Protein AF-0000000078830297 (afdb_homodimer)

Solvent-accessible surface area (backbone atoms only — not comparable to full-atom values): 24179 Å² total; per-residue (Å²): 134,80,81,74,76,75,78,75,76,75,68,74,78,73,74,76,69,73,81,74,81,79,78,76,57,84,85,65,48,34,30,22,28,40,24,60,35,39,25,47,91,44,48,91,73,32,47,62,39,28,42,13,39,36,28,23,38,46,62,81,64,43,78,74,45,72,50,72,47,44,30,49,74,87,58,66,88,67,39,37,69,66,37,36,60,62,56,59,68,42,70,75,80,48,65,82,32,37,54,58,65,62,50,48,63,60,45,37,69,60,42,41,70,12,32,44,23,20,63,56,29,67,58,43,51,48,38,49,53,42,51,29,55,76,63,73,43,81,76,60,58,48,49,92,54,61,34,24,43,36,25,48,45,41,51,40,46,40,73,59,78,35,96,48,72,44,68,67,50,48,30,58,74,71,69,51,89,71,92,51,70,59,35,23,52,51,44,30,51,48,36,52,50,50,44,51,53,51,37,52,30,37,50,45,9,52,51,49,51,51,52,50,54,58,58,61,66,70,104,135,80,79,74,75,74,76,76,75,73,67,74,73,72,74,74,69,75,78,77,73,75,86,60,72,85,59,72,57,29,30,22,29,39,24,60,35,38,25,46,90,44,48,92,74,30,47,63,40,27,43,14,40,36,27,23,34,46,63,78,64,44,78,75,46,73,50,71,48,45,30,47,73,87,58,67,87,67,38,36,68,67,35,35,60,62,56,60,67,43,71,76,79,47,64,82,32,37,54,57,65,64,52,48,62,61,45,37,70,62,42,41,53,13,29,42,23,20,63,56,30,67,57,45,52,48,38,48,54,41,50,28,55,77,63,73,42,80,77,61,60,47,47,92,56,62,34,26,42,35,24,49,43,42,51,40,45,38,73,58,78,35,95,49,71,45,67,67,51,49,30,58,74,70,68,50,88,71,93,53,70,59,35,24,51,53,45,30,51,49,35,50,50,50,44,52,54,50,38,52,30,38,51,46,9,50,51,50,51,52,53,50,54,59,56,61,66,69,103

InterPro domains:
  IPR012337 Ribonuclease H-like superfamily [SSF53098] (26-198)
  IPR013520 Ribonuclease H-like domain [PF00929] (33-194)
  IPR013520 Ribonuclease H-like domain [SM00479] (30-204)
  IPR036397 Ribonuclease H superfamily [G3DSA:3.30.420.10] (26-203)

Nearest PDB structures (foldseek):
  4js4-assembly3_B  TM=8.467E-01  e=1.780E-09  Escherichia coli K-12
  4rg8-assembly1_A  TM=8.540E-01  e=5.657E-09  Methylocaldum szegediense
  4hcb-assembly2_B  TM=8.292E-01  e=3.477E-09  Escherichia coli DH5[alpha]
  1zbu-assembly2_B  TM=7.590E-01  e=3.079E-09  Homo sapiens
  1zbu-assembly4_D  TM=7.698E-01  e=1.174E-08  Homo sapiens

Radius of gyration: 25.75 Å; Cα contacts (8 Å, |Δi|>4): 708; chains: 2; bounding box: 63×99×102 Å

Secondary structure (DSSP, 8-state):
-------------------------TTS-EEEEEEEEESSS-TTT--EEEEEEEEEETTT--EEEEEEEEB--S-GGG--HHHHHHHT--TTTTTTPBPHHHHHHHHHHHHTTSEEEESSHHHHHHHHHHHHHHTT-PPP---S-EEEHHHHHHHHHHTTS-S--SHHHHHHHTT---SSTT-HHHHHHHHHHHHHHHHHHHHHHHHHHHHHHHHHTT-/-----------------------S-SSS-EEEEEEEEESSS-TTT--EEEEEEEEEETTT--EEEEEEEEB--S-GGG--HHHHHHHT--TTTTTTPBPHHHHHHHHHHHHTTPEEEESSHHHHHHHHHHHHHHTT-PPP---S-EEEHHHHHHHHHHTTS-S--SHHHHHHHTT---SSTT-HHHHHHHHHHHHHHHHHHHHHHHHHHHHHHHHHTT-

Organism: Myxococcus xanthus (strain DK1622) (NCBI:txid246197)

pLDDT: mean 85.2, std 20.99, range [26.66, 98.56]

Structure (mmCIF, N/CA/C/O backbone):
data_AF-0000000078830297-model_v1
#
loop_
_entity.id
_entity.type
_entity.pdbx_description
1 polymer Exonuclease
#
loop_
_atom_site.group_PDB
_atom_site.id
_atom_site.type_symbol
_atom_site.label_atom_id
_atom_site.label_alt_id
_atom_site.label_comp_id
_atom_site.label_asym_id
_atom_site.label_entity_id
_atom_site.label_seq_id
_atom_site.pdbx_PDB_ins_code
_atom_site.Cartn_x
_atom_site.Cartn_y
_atom_site.Cartn_z
_atom_site.occupancy
_atom_site.B_iso_or_equiv
_atom_site.auth_seq_id
_atom_site.auth_comp_id
_atom_site.auth_asym_id
_atom_site.auth_atom_id
_atom_site.pdbx_PDB_model_num
ATOM 1 N N . MET A 1 1 ? 7.559 55 45.75 1 29.91 1 MET A N 1
ATOM 2 C CA . MET A 1 1 ? 7.305 53.688 46.375 1 29.91 1 MET A CA 1
ATOM 3 C C . MET A 1 1 ? 6.738 52.719 45.344 1 29.91 1 MET A C 1
ATOM 5 O O . MET A 1 1 ? 5.59 52.844 44.906 1 29.91 1 MET A O 1
ATOM 9 N N . LEU A 1 2 ? 7.57 52.219 44.406 1 34.53 2 LEU A N 1
ATOM 10 C CA . LEU A 1 2 ? 7.305 51.531 43.156 1 34.53 2 LEU A CA 1
ATOM 11 C C . LEU A 1 2 ? 6.727 50.156 43.406 1 34.53 2 LEU A C 1
ATOM 13 O O . LEU A 1 2 ? 7.336 49.344 44.094 1 34.53 2 LEU A O 1
ATOM 17 N N . LEU A 1 3 ? 5.418 50.031 43.375 1 35.16 3 LEU A N 1
ATOM 18 C CA . LEU A 1 3 ? 4.672 48.812 43.688 1 35.16 3 LEU A CA 1
ATOM 19 C C . LEU A 1 3 ? 5.18 47.625 42.875 1 35.16 3 LEU A C 1
ATOM 21 O O . LEU A 1 3 ? 5.199 47.688 41.625 1 35.16 3 LEU A O 1
ATOM 25 N N . ALA A 1 4 ? 6.105 46.906 43.469 1 37.81 4 ALA A N 1
ATOM 26 C CA . ALA A 1 4 ? 6.715 45.688 42.906 1 37.81 4 ALA A CA 1
ATOM 27 C C . ALA A 1 4 ? 5.648 44.688 42.5 1 37.81 4 ALA A C 1
ATOM 29 O O . ALA A 1 4 ? 4.738 44.375 43.281 1 37.81 4 ALA A O 1
ATOM 30 N N . HIS A 1 5 ? 5.355 44.594 41.156 1 38.06 5 HIS A N 1
ATOM 31 C CA . HIS A 1 5 ? 4.379 43.688 40.562 1 38.06 5 HIS A CA 1
ATOM 32 C C . HIS A 1 5 ? 4.633 42.25 41.031 1 38.06 5 HIS A C 1
ATOM 34 O O . HIS A 1 5 ? 5.781 41.812 41.062 1 38.06 5 HIS A O 1
ATOM 40 N N . PRO A 1 6 ? 3.752 41.688 41.812 1 31.81 6 PRO A N 1
ATOM 41 C CA . PRO A 1 6 ? 3.967 40.344 42.406 1 31.81 6 PRO A CA 1
ATOM 42 C C . PRO A 1 6 ? 4.402 39.312 41.375 1 31.81 6 PRO A C 1
ATOM 44 O O . PRO A 1 6 ? 4.125 39.469 40.188 1 31.81 6 PRO A O 1
ATOM 47 N N . ALA A 1 7 ? 5.41 38.594 41.844 1 35.81 7 ALA A N 1
ATOM 48 C CA . ALA A 1 7 ? 6.051 37.438 41.188 1 35.81 7 ALA A CA 1
ATOM 49 C C . ALA A 1 7 ? 5.012 36.438 40.719 1 35.81 7 ALA A C 1
ATOM 51 O O . ALA A 1 7 ? 4.223 35.938 41.531 1 35.81 7 ALA A O 1
ATOM 52 N N . SER A 1 8 ? 4.398 36.656 39.469 1 31.36 8 SER A N 1
ATOM 53 C CA . SER A 1 8 ? 3.441 35.688 38.938 1 31.36 8 SER A CA 1
ATOM 54 C C . SER A 1 8 ? 3.898 34.281 39.188 1 31.36 8 SER A C 1
ATOM 56 O O . SER A 1 8 ? 5.02 33.906 38.844 1 31.36 8 SER A O 1
ATOM 58 N N . ASP A 1 9 ? 3.604 33.688 40.281 1 32.75 9 ASP A N 1
ATOM 59 C CA . ASP A 1 9 ? 3.809 32.312 40.719 1 32.75 9 ASP A CA 1
ATOM 60 C C . ASP A 1 9 ? 3.506 31.328 39.594 1 32.75 9 ASP A C 1
ATOM 62 O O . ASP A 1 9 ? 2.342 31.078 39.281 1 32.75 9 ASP A O 1
ATOM 66 N N . THR A 1 10 ? 4.312 31.391 38.531 1 34.22 10 THR A N 1
ATOM 67 C CA . THR A 1 10 ? 4.227 30.469 37.406 1 34.22 10 THR A CA 1
ATOM 68 C C . THR A 1 10 ? 4.219 29.016 37.906 1 34.22 10 THR A C 1
ATOM 70 O O . THR A 1 10 ? 5.238 28.516 38.375 1 34.22 10 THR A O 1
ATOM 73 N N . THR A 1 11 ? 3.188 28.641 38.625 1 32.25 11 THR A N 1
ATOM 74 C CA . THR A 1 11 ? 2.986 27.266 39.031 1 32.25 11 THR A CA 1
ATOM 75 C C . THR A 1 11 ? 3.344 26.2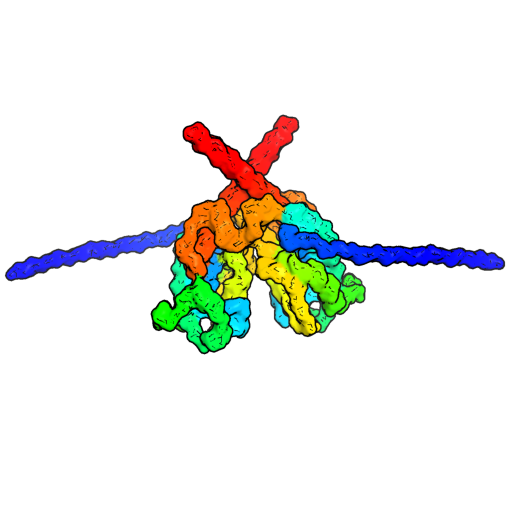97 37.875 1 32.25 11 THR A C 1
ATOM 77 O O . THR A 1 11 ? 2.844 26.438 36.781 1 32.25 11 THR A O 1
ATOM 80 N N . PRO A 1 12 ? 4.402 25.609 38.094 1 30.55 12 PRO A N 1
ATOM 81 C CA . PRO A 1 12 ? 4.992 24.734 37.094 1 30.55 12 PRO A CA 1
ATOM 82 C C . PRO A 1 12 ? 3.975 23.781 36.469 1 30.55 12 PRO A C 1
ATOM 84 O O . PRO A 1 12 ? 3.102 23.266 37.188 1 30.55 12 PRO A O 1
ATOM 87 N N . VAL A 1 13 ? 3.439 24.016 35.375 1 30.28 13 VAL A N 1
ATOM 88 C CA . VAL A 1 13 ? 2.539 23.141 34.656 1 30.28 13 VAL A CA 1
ATOM 89 C C . VAL A 1 13 ? 2.971 21.688 34.812 1 30.28 13 VAL A C 1
ATOM 91 O O . VAL A 1 13 ? 4.129 21.328 34.562 1 30.28 13 VAL A O 1
ATOM 94 N N . SER A 1 14 ? 2.49 20.953 35.75 1 27.19 14 SER A N 1
ATOM 95 C CA . SER A 1 14 ? 2.664 19.531 36.062 1 27.19 14 SER A CA 1
ATOM 96 C C . SER A 1 14 ? 2.914 18.719 34.812 1 27.19 14 SER A C 1
ATOM 98 O O . SER A 1 14 ? 2.285 18.953 33.781 1 27.19 14 SER A O 1
ATOM 100 N N . ALA A 1 15 ? 4.062 18.094 34.75 1 29.19 15 ALA A N 1
ATOM 101 C CA . ALA A 1 15 ? 4.621 17.125 33.812 1 29.19 15 ALA A CA 1
ATOM 102 C C . ALA A 1 15 ? 3.574 16.094 33.406 1 29.19 15 ALA A C 1
ATOM 104 O O . ALA A 1 15 ? 3.127 15.289 34.219 1 29.19 15 ALA A O 1
ATOM 105 N N . LEU A 1 16 ? 2.566 16.531 32.75 1 28.2 16 LEU A N 1
ATOM 106 C CA . LEU A 1 16 ? 1.602 15.516 32.344 1 28.2 16 LEU A CA 1
ATOM 107 C C . LEU A 1 16 ? 2.299 14.188 32.031 1 28.2 16 LEU A C 1
ATOM 109 O O . LEU A 1 16 ? 3.303 14.148 31.328 1 28.2 16 LEU A O 1
ATOM 113 N N . ARG A 1 17 ? 2.34 13.258 32.938 1 29.55 17 ARG A N 1
ATOM 114 C CA . ARG A 1 17 ? 2.879 11.898 33.031 1 29.55 17 ARG A CA 1
ATOM 115 C C . ARG A 1 17 ? 2.742 11.172 31.688 1 29.55 17 ARG A C 1
ATOM 117 O O . ARG A 1 17 ? 1.771 11.383 30.953 1 29.55 17 ARG A O 1
ATOM 124 N N . PRO A 1 18 ? 3.779 10.648 31.188 1 30.86 18 PRO A N 1
ATOM 125 C CA . PRO A 1 18 ? 3.9 9.906 29.922 1 30.86 18 PRO A CA 1
ATOM 126 C C . PRO A 1 18 ? 2.789 8.883 29.734 1 30.86 18 PRO A C 1
ATOM 128 O O . PRO A 1 18 ? 2.428 8.172 30.688 1 30.86 18 PRO A O 1
ATOM 131 N N . PRO A 1 19 ? 1.683 9.148 29.203 1 29.95 19 PRO A N 1
ATOM 132 C CA . PRO A 1 19 ? 0.668 8.094 29.281 1 29.95 19 PRO A CA 1
ATOM 133 C C . PRO A 1 19 ? 1.248 6.699 29.062 1 29.95 19 PRO A C 1
ATOM 135 O O . PRO A 1 19 ? 2.123 6.516 28.219 1 29.95 19 PRO A O 1
ATOM 138 N N . LEU A 1 20 ? 1.541 5.891 30.094 1 29.28 20 LEU A N 1
ATOM 139 C CA . LEU A 1 20 ? 1.97 4.508 30.266 1 29.28 20 LEU A CA 1
ATOM 140 C C . LEU A 1 20 ? 1.181 3.568 29.359 1 29.28 20 LEU A C 1
ATOM 142 O O . LEU A 1 20 ? 0.029 3.24 29.656 1 29.28 20 LEU A O 1
ATOM 146 N N . PHE A 1 21 ? 0.742 3.881 28.188 1 29.36 21 PHE A N 1
ATOM 147 C CA . PHE A 1 21 ? -0.154 2.846 27.688 1 29.36 21 PHE A CA 1
ATOM 148 C C . PHE A 1 21 ? 0.529 1.483 27.703 1 29.36 21 PHE A C 1
ATOM 150 O O . PHE A 1 21 ? 1.284 1.151 26.781 1 29.36 21 PHE A O 1
ATOM 157 N N . PRO A 1 22 ? 0.824 0.785 28.688 1 35.84 22 PRO A N 1
ATOM 158 C CA . PRO A 1 22 ? 1.544 -0.464 28.938 1 35.84 22 PRO A CA 1
ATOM 159 C C . PRO A 1 22 ? 1.07 -1.611 28.047 1 35.84 22 PRO A C 1
ATOM 161 O O . PRO A 1 22 ? 1.888 -2.281 27.422 1 35.84 22 PRO A O 1
ATOM 164 N N . GLY A 1 23 ? -0.11 -2.438 28.344 1 35.81 23 GLY A N 1
ATOM 165 C CA . GLY A 1 23 ? -0.57 -3.789 28.062 1 35.81 23 GLY A CA 1
ATOM 166 C C . GLY A 1 23 ? -1.403 -3.891 26.797 1 35.81 23 GLY A C 1
ATOM 167 O O . GLY A 1 23 ? -2.488 -4.477 26.812 1 35.81 23 GLY A O 1
ATOM 168 N N . ILE A 1 24 ? -1.559 -3.045 25.906 1 39.62 24 ILE A N 1
ATOM 169 C CA . ILE A 1 24 ? -2.506 -3.324 24.828 1 39.62 24 ILE A CA 1
ATOM 170 C C . ILE A 1 24 ? -2.223 -4.703 24.234 1 39.62 24 ILE A C 1
ATOM 172 O O . ILE A 1 24 ? -1.1 -4.984 23.812 1 39.62 24 ILE A O 1
ATOM 176 N N . PRO A 1 25 ? -2.945 -5.742 24.422 1 45.09 25 PRO A N 1
ATOM 177 C CA . PRO A 1 25 ? -2.721 -7.086 23.875 1 45.09 25 PRO A CA 1
ATOM 178 C C . PRO A 1 25 ? -2.365 -7.07 22.391 1 45.09 25 PRO A C 1
ATOM 180 O O . PRO A 1 25 ? -2.797 -6.176 21.656 1 45.09 25 PRO A O 1
ATOM 183 N N . PRO A 1 26 ? -1.292 -7.66 21.938 1 47.78 26 PRO A N 1
ATOM 184 C CA . PRO A 1 26 ? -0.887 -7.801 20.531 1 47.78 26 PRO A CA 1
ATOM 185 C C . PRO A 1 26 ? -2.072 -7.785 19.578 1 47.78 26 PRO A C 1
ATOM 187 O O . PRO A 1 26 ? -1.917 -7.434 18.406 1 47.78 26 PRO A O 1
ATOM 190 N N . HIS A 1 27 ? -3.299 -8.219 19.922 1 49.16 27 HIS A N 1
ATOM 191 C CA . HIS A 1 27 ? -4.484 -8.312 19.078 1 49.16 27 HIS A CA 1
ATOM 192 C C . HIS A 1 27 ? -5.066 -6.93 18.797 1 49.16 27 HIS A C 1
ATOM 194 O O . HIS A 1 27 ? -5.996 -6.797 17.984 1 49.16 27 HIS A O 1
ATOM 200 N N . LEU A 1 28 ? -4.883 -6.023 19.516 1 56.62 28 LEU A N 1
ATOM 201 C CA . LEU A 1 28 ? -5.25 -4.648 19.203 1 56.62 28 LEU A CA 1
ATOM 202 C C . LEU A 1 28 ? -4.195 -4 18.312 1 56.62 28 LEU A C 1
ATOM 204 O O . LEU A 1 28 ? -3.381 -3.205 18.781 1 56.62 28 LEU A O 1
ATOM 208 N N . ARG A 1 29 ? -4.012 -4.281 17.188 1 77.25 29 ARG A N 1
ATOM 209 C CA . ARG A 1 29 ? -2.996 -3.773 16.281 1 77.25 29 ARG A CA 1
ATOM 210 C C . ARG A 1 29 ? -3.182 -2.279 16.031 1 77.25 29 ARG A C 1
ATOM 212 O O . ARG A 1 29 ? -4.312 -1.801 15.906 1 77.25 29 ARG A O 1
ATOM 219 N N . THR A 1 30 ? -2.164 -1.409 16.531 1 90.44 30 THR A N 1
ATOM 220 C CA . THR A 1 30 ? -2.119 0.036 16.344 1 90.44 30 THR A CA 1
ATOM 221 C C . THR A 1 30 ? -1.589 0.38 14.945 1 90.44 30 THR A C 1
ATOM 223 O O . THR A 1 30 ? -0.733 -0.327 14.414 1 90.44 30 THR A O 1
ATOM 226 N N . LEU A 1 31 ? -2.316 1.346 14.383 1 94.62 31 LEU A N 1
ATOM 227 C CA . LEU A 1 31 ? -1.857 1.956 13.141 1 94.62 31 LEU A CA 1
ATOM 228 C C . LEU A 1 31 ? -1.09 3.244 13.422 1 94.62 31 LEU A C 1
ATOM 230 O O . LEU A 1 31 ? -1.378 3.945 14.391 1 94.62 31 LEU A O 1
ATOM 234 N N . CYS A 1 32 ? -0.192 3.477 12.609 1 96.75 32 CYS A N 1
ATOM 235 C CA . CYS A 1 32 ? 0.495 4.762 12.664 1 96.75 32 CYS A CA 1
ATOM 236 C C . CYS A 1 32 ? 0.417 5.477 11.32 1 96.75 32 CYS A C 1
ATOM 238 O O . CYS A 1 32 ? 1.154 5.145 10.391 1 96.75 32 CYS A O 1
ATOM 240 N N . PHE A 1 33 ? -0.523 6.41 11.203 1 98.19 33 PHE A N 1
ATOM 241 C CA . PHE A 1 33 ? -0.616 7.223 10 1 98.19 33 PHE A CA 1
ATOM 242 C C . PHE A 1 33 ? 0.53 8.227 9.938 1 98.19 33 PHE A C 1
ATOM 244 O O . PHE A 1 33 ? 0.745 8.992 10.875 1 98.19 33 PHE A O 1
ATOM 251 N N . VAL A 1 34 ? 1.238 8.18 8.836 1 98.44 34 VAL A N 1
ATOM 252 C CA . VAL A 1 34 ? 2.393 9.055 8.656 1 98.44 34 VAL A CA 1
ATOM 253 C C . VAL A 1 34 ? 2.219 9.883 7.379 1 98.44 34 VAL A C 1
ATOM 255 O O . VAL A 1 34 ? 1.756 9.367 6.359 1 98.44 34 VAL A O 1
ATOM 258 N N . ASP A 1 35 ? 2.525 11.07 7.434 1 98.38 35 ASP A N 1
ATOM 259 C CA . ASP A 1 35 ? 2.633 11.945 6.27 1 98.38 35 ASP A CA 1
ATOM 260 C C . ASP A 1 35 ? 3.838 12.875 6.391 1 98.38 35 ASP A C 1
ATOM 262 O O . ASP A 1 35 ? 4.109 13.414 7.465 1 98.38 35 ASP A O 1
ATOM 266 N N . LEU A 1 36 ? 4.559 13.008 5.312 1 98.38 36 LEU A N 1
ATOM 267 C CA . LEU A 1 36 ? 5.738 13.867 5.281 1 98.38 36 LEU A CA 1
ATOM 268 C C . LEU A 1 36 ? 5.625 14.906 4.168 1 98.38 36 LEU A C 1
ATOM 270 O O . LEU A 1 36 ? 5.055 14.625 3.111 1 98.38 36 LEU A O 1
ATOM 274 N N . GLU A 1 37 ? 6.055 16.047 4.434 1 98.12 37 GLU A N 1
ATOM 275 C CA . GLU A 1 37 ? 6.449 16.969 3.377 1 98.12 37 GLU A CA 1
ATOM 276 C C . GLU A 1 37 ? 7.957 16.953 3.154 1 98.12 37 GLU A C 1
ATOM 278 O O . GLU A 1 37 ? 8.727 16.844 4.109 1 98.12 37 GLU A O 1
ATOM 283 N N . THR A 1 38 ? 8.406 17.031 1.928 1 97.88 38 THR A N 1
ATOM 284 C CA . THR A 1 38 ? 9.812 16.828 1.6 1 97.88 38 THR A CA 1
ATOM 285 C C . THR A 1 38 ? 10.297 17.891 0.615 1 97.88 38 THR A C 1
ATOM 287 O O . THR A 1 38 ? 9.492 18.625 0.048 1 97.88 38 THR A O 1
ATOM 290 N N . THR A 1 39 ? 11.609 17.953 0.423 1 97.88 39 THR A N 1
ATOM 291 C CA . THR A 1 39 ? 12.211 18.953 -0.459 1 97.88 39 THR A CA 1
ATOM 292 C C . THR A 1 39 ? 12.195 18.469 -1.907 1 97.88 39 THR A C 1
ATOM 294 O O . THR A 1 39 ? 12.633 19.188 -2.811 1 97.88 39 THR A O 1
ATOM 297 N N . GLY A 1 40 ? 11.734 17.344 -2.127 1 96.12 40 GLY A N 1
ATOM 298 C CA . GLY A 1 40 ? 11.633 16.703 -3.43 1 96.12 40 GLY A CA 1
ATOM 299 C C . GLY A 1 40 ? 11.109 15.281 -3.355 1 96.12 40 GLY A C 1
ATOM 300 O O . GLY A 1 40 ? 10.555 14.875 -2.336 1 96.12 40 GLY A O 1
ATOM 301 N N . LEU A 1 41 ? 11.258 14.5 -4.461 1 91.38 41 LEU A N 1
ATOM 302 C CA . LEU A 1 41 ? 10.586 13.211 -4.551 1 91.38 41 LEU A CA 1
ATOM 303 C C . LEU A 1 41 ? 11.578 12.062 -4.398 1 91.38 41 LEU A C 1
ATOM 305 O O . LEU A 1 41 ? 11.18 10.898 -4.285 1 91.38 41 LEU A O 1
ATOM 309 N N . ASP A 1 42 ? 12.82 12.367 -4.324 1 91.19 42 ASP A N 1
ATOM 310 C CA . ASP A 1 42 ? 13.867 11.352 -4.238 1 91.19 42 ASP A CA 1
ATOM 311 C C . ASP A 1 42 ? 14.445 11.281 -2.828 1 91.19 42 ASP A C 1
ATOM 313 O O . ASP A 1 42 ? 15.242 12.133 -2.434 1 91.19 42 ASP A O 1
ATOM 317 N N . ALA A 1 43 ? 14.203 10.203 -2.125 1 92.5 43 ALA A N 1
ATOM 318 C CA . ALA A 1 43 ? 14.586 10.078 -0.721 1 92.5 43 ALA A CA 1
ATOM 319 C C . ALA A 1 43 ? 16.109 10.031 -0.569 1 92.5 43 ALA A C 1
ATOM 321 O O . ALA A 1 43 ? 16.641 10.312 0.507 1 92.5 43 ALA A O 1
ATOM 322 N N . SER A 1 44 ? 16.781 9.609 -1.575 1 88.94 44 SER A N 1
ATOM 323 C CA . SER A 1 44 ? 18.25 9.555 -1.506 1 88.94 44 SER A CA 1
ATOM 324 C C . SER A 1 44 ? 18.859 10.938 -1.652 1 88.94 44 SER A C 1
ATOM 326 O O . SER A 1 44 ? 20 11.172 -1.22 1 88.94 44 SER A O 1
ATOM 328 N N . ARG A 1 45 ? 18.125 11.875 -2.234 1 93.06 45 ARG A N 1
ATOM 329 C CA . ARG A 1 45 ? 18.641 13.203 -2.533 1 93.06 45 ARG A CA 1
ATOM 330 C C . ARG A 1 45 ? 17.953 14.273 -1.686 1 93.06 45 ARG A C 1
ATOM 332 O O . ARG A 1 45 ? 18.594 15.242 -1.271 1 93.06 45 ARG A O 1
ATOM 339 N N . HIS A 1 46 ? 16.734 14.062 -1.457 1 97.12 46 HIS A N 1
ATOM 340 C CA . HIS A 1 46 ? 15.922 15.094 -0.828 1 97.12 46 HIS A CA 1
ATOM 341 C C . HIS A 1 46 ? 15.688 14.789 0.647 1 97.12 46 HIS A C 1
ATOM 343 O O . HIS A 1 46 ? 16.047 13.711 1.127 1 97.12 46 HIS A O 1
ATOM 349 N N . GLU A 1 47 ? 15.109 15.805 1.353 1 97 47 GLU A N 1
ATOM 350 C CA . GLU A 1 47 ? 15.008 15.703 2.805 1 97 47 GLU A CA 1
ATOM 351 C C . GLU A 1 47 ? 13.578 15.945 3.273 1 97 47 GLU A C 1
ATOM 353 O O . GLU A 1 47 ? 12.766 16.516 2.539 1 97 47 GLU A O 1
ATOM 358 N N . VAL A 1 48 ? 13.383 15.477 4.531 1 98.12 48 VAL A N 1
ATOM 359 C CA . VAL A 1 48 ? 12.094 15.695 5.184 1 98.12 48 VAL A CA 1
ATOM 360 C C . VAL A 1 48 ? 12.023 17.125 5.723 1 98.12 48 VAL A C 1
ATOM 362 O O . VAL A 1 48 ? 12.969 17.609 6.352 1 98.12 48 VAL A O 1
ATOM 365 N N . LEU A 1 49 ? 10.898 17.812 5.488 1 98 49 LEU A N 1
ATOM 366 C CA . LEU A 1 49 ? 10.672 19.172 5.969 1 98 49 LEU A CA 1
ATOM 367 C C . LEU A 1 49 ? 9.648 19.188 7.098 1 98 49 LEU A C 1
ATOM 369 O O . LEU A 1 49 ? 9.703 20.047 7.977 1 98 49 LEU A O 1
ATOM 373 N N . GLU A 1 50 ? 8.656 18.359 7.012 1 98.31 50 GLU A N 1
ATOM 374 C CA . GLU A 1 50 ? 7.598 18.219 8 1 98.31 50 GLU A CA 1
ATOM 375 C C . GLU A 1 50 ? 7.25 16.75 8.25 1 98.31 50 GLU A C 1
ATOM 377 O O . GLU A 1 50 ? 7.246 15.945 7.316 1 98.31 50 GLU A O 1
ATOM 382 N N . VAL A 1 51 ? 6.957 16.422 9.484 1 98.25 51 VAL A N 1
ATOM 383 C CA . VAL A 1 51 ? 6.551 15.078 9.859 1 98.25 51 VAL A CA 1
ATOM 384 C C . VAL A 1 51 ? 5.242 15.133 10.641 1 98.25 51 VAL A C 1
ATOM 386 O O . VAL A 1 51 ? 5.07 15.984 11.516 1 98.25 51 VAL A O 1
ATOM 389 N N . ALA A 1 52 ? 4.309 14.344 10.258 1 98.5 52 ALA A N 1
ATOM 390 C CA . ALA A 1 52 ? 3.105 14.109 11.055 1 98.5 52 ALA A CA 1
ATOM 391 C C . ALA A 1 52 ? 2.904 12.625 11.32 1 98.5 52 ALA A C 1
ATOM 393 O O . ALA A 1 52 ? 3.082 11.797 10.43 1 98.5 52 ALA A O 1
ATOM 394 N N . VAL A 1 53 ? 2.607 12.305 12.555 1 98.12 53 VAL A N 1
ATOM 395 C CA . VAL A 1 53 ? 2.338 10.938 12.992 1 98.12 53 VAL A CA 1
ATOM 396 C C . VAL A 1 53 ? 1.061 10.898 13.828 1 98.12 53 VAL A C 1
ATOM 398 O O . VAL A 1 53 ? 0.896 11.695 14.75 1 98.12 53 VAL A O 1
ATOM 401 N N . LEU A 1 54 ? 0.161 10.094 13.453 1 97.94 54 LEU A N 1
ATOM 402 C CA . LEU A 1 54 ? -1.04 9.797 14.227 1 97.94 54 LEU A CA 1
ATOM 403 C C . LEU A 1 54 ? -1.088 8.32 14.617 1 97.94 54 LEU A C 1
ATOM 405 O O . LEU A 1 54 ? -1.248 7.453 13.758 1 97.94 54 LEU A O 1
ATOM 409 N N . ARG A 1 55 ? -0.849 8.055 15.828 1 96.5 55 ARG A N 1
ATOM 410 C CA . ARG A 1 55 ? -1.062 6.691 16.312 1 96.5 55 ARG A CA 1
ATOM 411 C C . ARG A 1 55 ? -2.539 6.434 16.578 1 96.5 55 ARG A C 1
ATOM 413 O O . ARG A 1 55 ? -3.186 7.195 17.297 1 96.5 55 ARG A O 1
ATOM 420 N N . VAL A 1 56 ? -3.031 5.453 15.977 1 95.5 56 VAL A N 1
ATOM 421 C CA . VAL A 1 56 ? -4.473 5.227 15.922 1 95.5 56 VAL A CA 1
ATOM 422 C C . VAL A 1 56 ? -4.785 3.787 16.328 1 95.5 56 VAL A C 1
ATOM 424 O O . VAL A 1 56 ? -4.059 2.859 15.969 1 95.5 56 VAL A O 1
ATOM 427 N N . ASP A 1 57 ? -5.832 3.602 17.109 1 92.62 57 ASP A N 1
ATOM 428 C CA . ASP A 1 57 ? -6.316 2.254 17.391 1 92.62 57 ASP A CA 1
ATOM 429 C C . ASP A 1 57 ? -6.859 1.589 16.141 1 92.62 57 ASP A C 1
ATOM 431 O O . ASP A 1 57 ? -7.715 2.152 15.445 1 92.62 57 ASP A O 1
ATOM 435 N N . ALA A 1 58 ? -6.41 0.438 15.836 1 88.88 58 ALA A N 1
ATOM 436 C CA . ALA A 1 58 ? -6.703 -0.206 14.555 1 88.88 58 ALA A CA 1
ATOM 437 C C . ALA A 1 58 ? -8.172 -0.6 14.469 1 88.88 58 ALA A C 1
ATOM 439 O O . ALA A 1 58 ? -8.734 -0.686 13.367 1 88.88 58 ALA A O 1
ATOM 440 N N . ARG A 1 59 ? -8.875 -0.814 15.508 1 84.69 59 ARG A N 1
ATOM 441 C CA . ARG A 1 59 ? -10.258 -1.275 15.508 1 84.69 59 ARG A CA 1
ATOM 442 C C . ARG A 1 59 ? -11.227 -0.099 15.57 1 84.69 59 ARG A C 1
ATOM 444 O O . ARG A 1 59 ? -12.117 0.022 14.719 1 84.69 59 ARG A O 1
ATOM 451 N N . SER A 1 60 ? -10.969 0.79 16.516 1 87.19 60 SER A N 1
ATOM 452 C CA . SER A 1 60 ? -11.898 1.903 16.703 1 87.19 60 SER A CA 1
ATOM 453 C C . SER A 1 60 ? -11.523 3.088 15.828 1 87.19 60 SER A C 1
ATOM 455 O O . SER A 1 60 ? -12.312 4.016 15.656 1 87.19 60 SER A O 1
ATOM 457 N N . LEU A 1 61 ? -10.273 3.139 15.344 1 91.62 61 LEU A N 1
ATOM 458 C CA . LEU A 1 61 ? -9.711 4.207 14.531 1 91.62 61 LEU A CA 1
ATOM 459 C C . LEU A 1 61 ? -9.688 5.523 15.297 1 91.62 61 LEU A C 1
ATOM 461 O O . LEU A 1 61 ? -9.672 6.602 14.695 1 91.62 61 LEU A O 1
ATOM 465 N N . LYS A 1 62 ? -9.688 5.387 16.609 1 94.19 62 LYS A N 1
ATOM 466 C CA . LYS A 1 62 ? -9.5 6.566 17.453 1 94.19 62 LYS A CA 1
ATOM 467 C C . LYS A 1 62 ? -8.031 6.938 17.562 1 94.19 62 LYS A C 1
ATOM 469 O O . LYS A 1 62 ? -7.168 6.062 17.688 1 94.19 62 LYS A O 1
ATOM 474 N N . VAL A 1 63 ? -7.773 8.219 17.562 1 95.94 63 VAL A N 1
ATOM 475 C CA . VAL A 1 63 ? -6.402 8.703 17.703 1 95.94 63 VAL A CA 1
ATOM 476 C C . VAL A 1 63 ? -5.934 8.516 19.141 1 95.94 63 VAL A C 1
ATOM 478 O O . VAL A 1 63 ? -6.609 8.945 20.078 1 95.94 63 VAL A O 1
ATOM 481 N N . LEU A 1 64 ? -4.781 7.875 19.266 1 95.69 64 LEU A N 1
ATOM 482 C CA . LEU A 1 64 ? -4.207 7.602 20.578 1 95.69 64 LEU A CA 1
ATOM 483 C C . LEU A 1 64 ? -3.115 8.609 20.922 1 95.69 64 LEU A C 1
ATOM 485 O O . LEU A 1 64 ? -2.922 8.953 22.094 1 95.69 64 LEU A O 1
ATOM 489 N N . ALA A 1 65 ? -2.381 8.984 19.984 1 96.75 65 ALA A N 1
ATOM 490 C CA . ALA A 1 65 ? -1.279 9.938 20.094 1 96.75 65 ALA A CA 1
ATOM 491 C C . ALA A 1 65 ? -1.007 10.633 18.766 1 96.75 65 ALA A C 1
ATOM 493 O O . ALA A 1 65 ? -1.325 10.094 17.703 1 96.75 65 ALA A O 1
ATOM 494 N N . GLU A 1 66 ? -0.571 11.789 18.859 1 97.44 66 GLU A N 1
ATOM 495 C CA . GLU A 1 66 ? -0.21 12.523 17.656 1 97.44 66 GLU A CA 1
ATOM 496 C C . GLU A 1 66 ? 1.068 13.336 17.859 1 97.44 66 GLU A C 1
ATOM 498 O O . GLU A 1 66 ? 1.398 13.703 18.984 1 97.44 66 GLU A O 1
ATOM 503 N N . TYR A 1 67 ? 1.831 13.531 16.844 1 98.44 67 TYR A N 1
ATOM 504 C CA . TYR A 1 67 ? 3.062 14.312 16.844 1 98.44 67 TYR A CA 1
ATOM 505 C C . TYR A 1 67 ? 3.262 15.008 15.5 1 98.44 67 TYR A C 1
ATOM 507 O O . TYR A 1 67 ? 3.004 14.422 14.445 1 98.44 67 TYR A O 1
ATOM 515 N N . GLU A 1 68 ? 3.584 16.234 15.531 1 97.88 68 GLU A N 1
ATOM 516 C CA . GLU A 1 68 ? 3.926 17.016 14.352 1 97.88 68 GLU A CA 1
ATOM 517 C C . GLU A 1 68 ? 5.164 17.875 14.594 1 97.88 68 GLU A C 1
ATOM 519 O O . GLU A 1 68 ? 5.336 18.422 15.688 1 97.88 68 GLU A O 1
ATOM 524 N N . ALA A 1 69 ? 6.008 17.969 13.594 1 98.06 69 ALA A N 1
ATOM 525 C CA . ALA A 1 69 ? 7.199 18.797 13.719 1 98.06 69 ALA A CA 1
ATOM 526 C C . ALA A 1 69 ? 7.703 19.25 12.352 1 98.06 69 ALA A C 1
ATOM 528 O O . ALA A 1 69 ? 7.477 18.578 11.344 1 98.06 69 ALA A O 1
ATOM 529 N N . ARG A 1 70 ? 8.32 20.391 12.383 1 98.06 70 ARG A N 1
ATOM 530 C CA . ARG A 1 70 ? 9.117 20.828 11.242 1 98.06 70 ARG A CA 1
ATOM 531 C C . ARG A 1 70 ? 10.578 20.438 11.406 1 98.06 70 ARG A C 1
ATOM 533 O O . ARG A 1 70 ? 11.125 20.5 12.508 1 98.06 70 ARG A O 1
ATOM 540 N N . VAL A 1 71 ? 11.172 20.016 10.328 1 98.38 71 VAL A N 1
ATOM 541 C CA . VAL A 1 71 ? 12.555 19.562 10.344 1 98.38 71 VAL A CA 1
ATOM 542 C C . VAL A 1 71 ? 13.445 20.609 9.648 1 98.38 71 VAL A C 1
ATOM 544 O O . VAL A 1 71 ? 13.109 21.094 8.57 1 98.38 71 VAL A O 1
ATOM 547 N N . LYS A 1 72 ? 14.57 20.906 10.258 1 97.38 72 LYS A N 1
ATOM 548 C CA . LYS A 1 72 ? 15.523 21.828 9.672 1 97.38 72 LYS A CA 1
ATOM 549 C C . LYS A 1 72 ? 16.25 21.219 8.484 1 97.38 72 LYS A C 1
ATOM 551 O O . LYS A 1 72 ? 16.953 20.203 8.633 1 97.38 72 LYS A O 1
ATOM 556 N N . PRO A 1 73 ? 16.094 21.781 7.305 1 96.44 73 PRO A N 1
ATOM 557 C CA . PRO A 1 73 ? 16.797 21.219 6.152 1 96.44 73 PRO A CA 1
ATOM 558 C C . PRO A 1 73 ? 18.297 21.516 6.18 1 96.44 73 PRO A C 1
ATOM 560 O O . PRO A 1 73 ? 18.719 22.562 6.68 1 96.44 73 PRO A O 1
ATOM 563 N N . THR A 1 74 ? 19.094 20.609 5.629 1 95.81 74 THR A N 1
ATOM 564 C CA . THR A 1 74 ? 20.547 20.766 5.605 1 95.81 74 THR A CA 1
ATOM 565 C C . THR A 1 74 ? 21.062 20.828 4.172 1 95.81 74 THR A C 1
ATOM 567 O O . THR A 1 74 ? 22.219 21.188 3.936 1 95.81 74 THR A O 1
ATOM 570 N N . ARG A 1 75 ? 20.266 20.484 3.252 1 94.88 75 ARG A N 1
ATOM 571 C CA . ARG A 1 75 ? 20.656 20.469 1.846 1 94.88 75 ARG A CA 1
ATOM 572 C C . ARG A 1 75 ? 19.625 21.188 0.98 1 94.88 75 ARG A C 1
ATOM 574 O O . ARG A 1 75 ? 19.141 20.625 -0.009 1 94.88 75 ARG A O 1
ATOM 581 N N . LEU A 1 76 ? 19.359 22.359 1.313 1 94.25 76 LEU A N 1
ATOM 582 C CA . LEU A 1 76 ? 18.312 23.125 0.641 1 94.25 76 LEU A CA 1
ATOM 583 C C . LEU A 1 76 ? 18.672 23.375 -0.818 1 94.25 76 LEU A C 1
ATOM 585 O O . LEU A 1 76 ? 17.781 23.578 -1.658 1 94.25 76 LEU A O 1
ATOM 589 N N . ALA A 1 77 ? 19.906 23.328 -1.123 1 94.38 77 ALA A N 1
ATOM 590 C CA . ALA A 1 77 ? 20.375 23.578 -2.484 1 94.38 77 ALA A CA 1
ATOM 591 C C . ALA A 1 77 ? 19.859 22.5 -3.439 1 94.38 77 ALA A C 1
ATOM 593 O O . ALA A 1 77 ? 19.703 22.75 -4.637 1 94.38 77 ALA A O 1
ATOM 594 N N . ASP A 1 78 ? 19.594 21.359 -2.893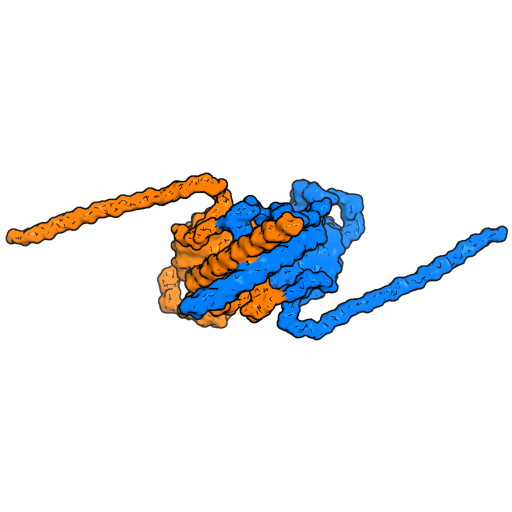 1 95.38 78 ASP A N 1
ATOM 595 C CA . ASP A 1 78 ? 19.125 20.234 -3.699 1 95.38 78 ASP A CA 1
ATOM 596 C C . ASP A 1 78 ? 17.609 20.234 -3.818 1 95.38 78 ASP A C 1
ATOM 598 O O . ASP A 1 78 ? 17.031 19.438 -4.559 1 95.38 78 ASP A O 1
ATOM 602 N N . ALA A 1 79 ? 16.953 21.188 -3.162 1 96.56 79 ALA A N 1
ATOM 603 C CA . ALA A 1 79 ? 15.492 21.172 -3.072 1 96.56 79 ALA A CA 1
ATOM 604 C C . ALA A 1 79 ? 14.859 21.562 -4.406 1 96.56 79 ALA A C 1
ATOM 606 O O . ALA A 1 79 ? 15.375 22.406 -5.129 1 96.56 79 ALA A O 1
ATOM 607 N N . HIS A 1 80 ? 13.758 20.906 -4.695 1 96.75 80 HIS A N 1
ATOM 608 C CA . HIS A 1 80 ? 12.914 21.359 -5.801 1 96.75 80 HIS A CA 1
ATOM 609 C C . HIS A 1 80 ? 12.078 22.562 -5.406 1 96.75 80 HIS A C 1
ATOM 611 O O . HIS A 1 80 ? 11.281 22.484 -4.469 1 96.75 80 HIS A O 1
ATOM 617 N N . PRO A 1 81 ? 12.148 23.594 -6.18 1 95.62 81 PRO A N 1
ATOM 618 C CA . PRO A 1 81 ? 11.391 24.797 -5.832 1 95.62 81 PRO A CA 1
ATOM 619 C C . PRO A 1 81 ? 9.891 24.531 -5.727 1 95.62 81 PRO A C 1
ATOM 621 O O . PRO A 1 81 ? 9.219 25.109 -4.863 1 95.62 81 PRO A O 1
ATOM 624 N N . GLU A 1 82 ? 9.43 23.656 -6.539 1 95.12 82 GLU A N 1
ATOM 625 C CA . GLU A 1 82 ? 8 23.344 -6.516 1 95.12 82 GLU A CA 1
ATOM 626 C C . GLU A 1 82 ? 7.605 22.656 -5.203 1 95.12 82 GLU A C 1
ATOM 628 O O . GLU A 1 82 ? 6.527 22.922 -4.668 1 95.12 82 GLU A O 1
ATOM 633 N N . ALA A 1 83 ? 8.461 21.812 -4.727 1 95.06 83 ALA A N 1
ATOM 634 C CA . ALA A 1 83 ? 8.195 21.125 -3.465 1 95.06 83 ALA A CA 1
ATOM 635 C C . ALA A 1 83 ? 8.164 22.109 -2.299 1 95.06 83 ALA A C 1
ATOM 637 O O . ALA A 1 83 ? 7.301 22.016 -1.426 1 95.06 83 ALA A O 1
ATOM 638 N N . LEU A 1 84 ? 9.078 23.094 -2.27 1 95.56 84 LEU A N 1
ATOM 639 C CA . LEU A 1 84 ? 9.141 24.109 -1.223 1 95.56 84 LEU A CA 1
ATOM 640 C C . LEU A 1 84 ? 7.898 25 -1.253 1 95.56 84 LEU A C 1
ATOM 642 O O . LEU A 1 84 ? 7.336 25.312 -0.204 1 95.56 84 LEU A O 1
ATOM 646 N N . ALA A 1 85 ? 7.5 25.328 -2.447 1 94.69 85 ALA A N 1
ATOM 647 C CA . ALA A 1 85 ? 6.328 26.188 -2.611 1 94.69 85 ALA A CA 1
ATOM 648 C C . ALA A 1 85 ? 5.062 25.5 -2.133 1 94.69 85 ALA A C 1
ATOM 650 O O . ALA A 1 85 ? 4.211 26.109 -1.482 1 94.69 85 ALA A O 1
ATOM 651 N N . VAL A 1 86 ? 4.934 24.219 -2.42 1 92.75 86 VAL A N 1
ATOM 652 C CA . VAL A 1 86 ? 3.744 23.438 -2.102 1 92.75 86 VAL A CA 1
ATOM 653 C C . VAL A 1 86 ? 3.564 23.359 -0.586 1 92.75 86 VAL A C 1
ATOM 655 O O . VAL A 1 86 ? 2.447 23.5 -0.08 1 92.75 86 VAL A O 1
ATOM 658 N N . CYS A 1 87 ? 4.66 23.188 0.126 1 91.88 87 CYS A N 1
ATOM 659 C CA . CYS A 1 87 ? 4.543 23.016 1.57 1 91.88 87 CYS A CA 1
ATOM 660 C C . CYS A 1 87 ? 4.684 24.359 2.283 1 91.88 87 CYS A C 1
ATOM 662 O O . CYS A 1 87 ? 4.594 24.422 3.512 1 91.88 87 CYS A O 1
ATOM 664 N N . GLY A 1 88 ? 5.023 25.484 1.567 1 93.62 88 GLY A N 1
ATOM 665 C CA . GLY A 1 88 ? 5.074 26.812 2.146 1 93.62 88 GLY A CA 1
ATOM 666 C C . GLY A 1 88 ? 6.336 27.062 2.949 1 93.62 88 GLY A C 1
ATOM 667 O O . GLY A 1 88 ? 6.312 27.797 3.941 1 93.62 88 GLY A O 1
ATOM 668 N N . TYR A 1 89 ? 7.375 26.469 2.525 1 94.56 89 TYR A N 1
ATOM 669 C CA . TYR A 1 89 ? 8.633 26.641 3.254 1 94.56 89 TYR A CA 1
ATOM 670 C C . TYR A 1 89 ? 9.125 28.078 3.154 1 94.56 89 TYR A C 1
ATOM 672 O O . TYR A 1 89 ? 9.094 28.688 2.078 1 94.56 89 TYR A O 1
ATOM 680 N N . SER A 1 90 ? 9.602 28.641 4.242 1 94.94 90 SER A N 1
ATOM 681 C CA . SER A 1 90 ? 10.391 29.859 4.352 1 94.94 90 SER A CA 1
ATOM 682 C C . SER A 1 90 ? 11.281 29.828 5.59 1 94.94 90 SER A C 1
ATOM 684 O O . SER A 1 90 ? 10.977 29.141 6.562 1 94.94 90 SER A O 1
ATOM 686 N N . ASP A 1 91 ? 12.289 30.609 5.445 1 93.62 91 ASP A N 1
ATOM 687 C CA . ASP A 1 91 ? 13.195 30.672 6.586 1 93.62 91 ASP A CA 1
ATOM 688 C C . ASP A 1 91 ? 12.469 31.141 7.844 1 93.62 91 ASP A C 1
ATOM 690 O O . ASP A 1 91 ? 12.75 30.672 8.945 1 93.62 91 ASP A O 1
ATOM 694 N N . GLU A 1 92 ? 11.625 31.984 7.629 1 95.69 92 GLU A N 1
ATOM 695 C CA . GLU A 1 92 ? 10.875 32.531 8.75 1 95.69 92 GLU A CA 1
ATOM 696 C C . GLU A 1 92 ? 9.961 31.484 9.367 1 95.69 92 GLU A C 1
ATOM 698 O O . GLU A 1 92 ? 9.953 31.297 10.586 1 95.69 92 GLU A O 1
ATOM 703 N N . GLU A 1 93 ? 9.211 30.734 8.555 1 94.38 93 GLU A N 1
ATOM 704 C CA . GLU A 1 93 ? 8.273 29.734 9.039 1 94.38 93 GLU A CA 1
ATOM 705 C C . GLU A 1 93 ? 9.008 28.562 9.68 1 94.38 93 GLU A C 1
ATOM 707 O O . GLU A 1 93 ? 8.477 27.906 10.578 1 94.38 93 GLU A O 1
ATOM 712 N N . TRP A 1 94 ? 10.266 28.297 9.234 1 96.75 94 TRP A N 1
ATOM 713 C CA . TRP A 1 94 ? 11.023 27.125 9.688 1 96.75 94 TRP A CA 1
ATOM 714 C C . TRP A 1 94 ? 12.094 27.531 10.695 1 96.75 94 TRP A C 1
ATOM 716 O O . TRP A 1 94 ? 13.039 26.781 10.93 1 96.75 94 TRP A O 1
ATOM 726 N N . ARG A 1 95 ? 11.977 28.688 11.234 1 95.56 95 ARG A N 1
ATOM 727 C CA . ARG A 1 95 ? 12.992 29.219 12.133 1 95.56 95 ARG A CA 1
ATOM 728 C C . ARG A 1 95 ? 13.141 28.344 13.375 1 95.56 95 ARG A C 1
ATOM 730 O O . ARG A 1 95 ? 14.242 28.188 13.906 1 95.56 95 ARG A O 1
ATOM 737 N N . ASP A 1 96 ? 12.023 27.766 13.828 1 96.38 96 ASP A N 1
ATOM 738 C CA . ASP A 1 96 ? 12.039 26.969 15.047 1 96.38 96 ASP A CA 1
ATOM 739 C C . ASP A 1 96 ? 12.039 25.469 14.727 1 96.38 96 ASP A C 1
ATOM 741 O O . ASP A 1 96 ? 11.703 24.641 15.578 1 96.38 96 ASP A O 1
ATOM 745 N N . ALA A 1 97 ? 12.352 25.109 13.516 1 98 97 ALA A N 1
ATOM 746 C CA . ALA A 1 97 ? 12.383 23.719 13.102 1 98 97 ALA A CA 1
ATOM 747 C C . ALA A 1 97 ? 13.453 22.938 13.867 1 98 97 ALA A C 1
ATOM 749 O O . ALA A 1 97 ? 14.461 23.516 14.289 1 98 97 ALA A O 1
ATOM 750 N N . LEU A 1 98 ? 13.227 21.719 14.094 1 98.38 98 LEU A N 1
ATOM 751 C CA . LEU A 1 98 ? 14.102 20.859 14.898 1 98.38 98 LEU A CA 1
ATOM 752 C C . LEU A 1 98 ? 15.07 20.094 14.008 1 98.38 98 LEU A C 1
ATOM 754 O O . LEU A 1 98 ? 14.758 19.797 12.852 1 98.38 98 LEU A O 1
ATOM 758 N N . PRO A 1 99 ? 16.234 19.734 14.609 1 98 99 PRO A N 1
ATOM 759 C CA . PRO A 1 99 ? 17.094 18.797 13.883 1 98 99 PRO A CA 1
ATOM 760 C C . PRO A 1 99 ? 16.438 17.438 13.648 1 98 99 PRO A C 1
ATOM 762 O O . PRO A 1 99 ? 15.688 16.953 14.5 1 98 99 PRO A O 1
ATOM 765 N N . LEU A 1 100 ? 16.734 16.812 12.523 1 97.88 100 LEU A N 1
ATOM 766 C CA . LEU A 1 100 ? 16.141 15.547 12.109 1 97.88 100 LEU A CA 1
ATOM 767 C C . LEU A 1 100 ? 16.266 14.508 13.219 1 97.88 100 LEU A C 1
ATOM 769 O O . LEU A 1 100 ? 15.312 13.789 13.516 1 97.88 100 LEU A O 1
ATOM 773 N N . GLN A 1 101 ? 17.391 14.438 13.859 1 97.56 101 GLN A N 1
ATOM 774 C CA . GLN A 1 101 ? 17.656 13.43 14.875 1 97.56 101 GLN A CA 1
ATOM 775 C C . GLN A 1 101 ? 16.703 13.578 16.062 1 97.56 101 GLN A C 1
ATOM 777 O O . GLN A 1 101 ? 16.25 12.578 16.625 1 97.56 101 GLN A O 1
ATOM 782 N N . GLU A 1 102 ? 16.438 14.812 16.406 1 97.44 102 GLU A N 1
ATOM 783 C CA . GLU A 1 102 ? 15.508 15.062 17.516 1 97.44 102 GLU A CA 1
ATOM 784 C C . GLU A 1 102 ? 14.094 14.641 17.141 1 97.44 102 GLU A C 1
ATOM 786 O O . GLU A 1 102 ? 13.383 14.055 17.953 1 97.44 102 GLU A O 1
ATOM 791 N N . VAL A 1 103 ? 13.75 14.891 15.969 1 98.19 103 VAL A N 1
ATOM 792 C CA . VAL A 1 103 ? 12.422 14.523 15.492 1 98.19 103 VAL A CA 1
ATOM 793 C C . VAL A 1 103 ? 12.289 13 15.461 1 98.19 103 VAL A C 1
ATOM 795 O O . VAL A 1 103 ? 11.297 12.453 15.953 1 98.19 103 VAL A O 1
ATOM 798 N N . LEU A 1 104 ? 13.297 12.289 14.961 1 98.06 104 LEU A N 1
ATOM 799 C CA . LEU A 1 104 ? 13.266 10.836 14.859 1 98.06 104 LEU A CA 1
ATOM 800 C C . LEU A 1 104 ? 13.211 10.195 16.234 1 98.06 104 LEU A C 1
ATOM 802 O O . LEU A 1 104 ? 12.594 9.141 16.422 1 98.06 104 LEU A O 1
ATOM 806 N N . ALA A 1 105 ? 13.859 10.836 17.188 1 96.69 105 ALA A N 1
ATOM 807 C CA . ALA A 1 105 ? 13.836 10.328 18.562 1 96.69 105 ALA A CA 1
ATOM 808 C C . ALA A 1 105 ? 12.414 10.281 19.109 1 96.69 105 ALA A C 1
ATOM 810 O O . ALA A 1 105 ? 12.055 9.375 19.859 1 96.69 105 ALA A O 1
ATOM 811 N N . THR A 1 106 ? 11.648 11.266 18.719 1 97.06 106 THR A N 1
ATOM 812 C CA . THR A 1 106 ? 10.258 11.328 19.172 1 97.06 106 THR A CA 1
ATOM 813 C C . THR A 1 106 ? 9.375 10.398 18.344 1 97.06 106 THR A C 1
ATOM 815 O O . THR A 1 106 ? 8.461 9.766 18.859 1 97.06 106 THR A O 1
ATOM 818 N N . VAL A 1 107 ? 9.6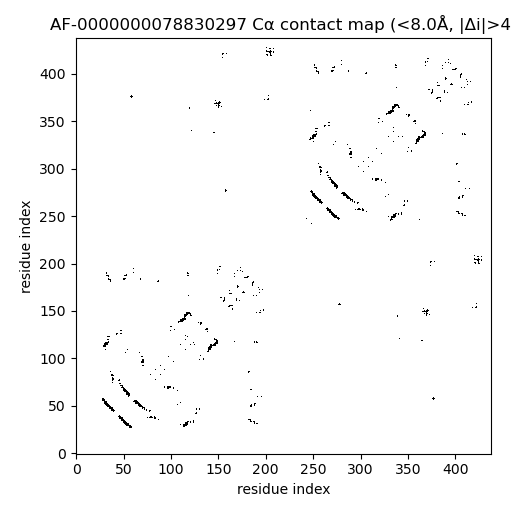41 10.242 17.078 1 97.62 107 VAL A N 1
ATOM 819 C CA . VAL A 1 107 ? 8.844 9.469 16.141 1 97.62 107 VAL A CA 1
ATOM 820 C C . VAL A 1 107 ? 9.031 7.977 16.406 1 97.62 107 VAL A C 1
ATOM 822 O O . VAL A 1 107 ? 8.094 7.188 16.266 1 97.62 107 VAL A O 1
ATOM 825 N N . THR A 1 108 ? 10.195 7.59 16.859 1 97.12 108 THR A N 1
ATOM 826 C CA . THR A 1 108 ? 10.602 6.191 16.984 1 97.12 108 THR A CA 1
ATOM 827 C C . THR A 1 108 ? 9.641 5.438 17.906 1 97.12 108 THR A C 1
ATOM 829 O O . THR A 1 108 ? 9.055 4.43 17.5 1 97.12 108 THR A O 1
ATOM 832 N N . PRO A 1 109 ? 9.391 5.914 19.078 1 96.12 109 PRO A N 1
ATOM 833 C CA . PRO A 1 109 ? 8.469 5.172 19.953 1 96.12 109 PRO A CA 1
ATOM 834 C C . PRO A 1 109 ? 7.027 5.191 19.438 1 96.12 109 PRO A C 1
ATOM 836 O O . PRO A 1 109 ? 6.254 4.277 19.719 1 96.12 109 PRO A O 1
ATOM 839 N N . LEU A 1 110 ? 6.641 6.203 18.688 1 96 110 LEU A N 1
ATOM 840 C CA . LEU A 1 110 ? 5.297 6.281 18.125 1 96 110 LEU A CA 1
ATOM 841 C C . LEU A 1 110 ? 5.098 5.234 17.031 1 96 110 LEU A C 1
ATOM 843 O O . LEU A 1 110 ? 3.998 4.703 16.859 1 96 110 LEU A O 1
ATOM 847 N N . LEU A 1 111 ? 6.156 4.93 16.328 1 95.31 111 LEU A N 1
ATOM 848 C CA . LEU A 1 111 ? 6.117 3.986 15.227 1 95.31 111 LEU A CA 1
ATOM 849 C C . LEU A 1 111 ? 6.234 2.551 15.727 1 95.31 111 LEU A C 1
ATOM 851 O O . LEU A 1 111 ? 5.715 1.624 15.102 1 95.31 111 LEU A O 1
ATOM 855 N N . ALA A 1 112 ? 6.926 2.361 16.812 1 94.19 112 ALA A N 1
ATOM 856 C CA . ALA A 1 112 ? 7.309 1.032 17.281 1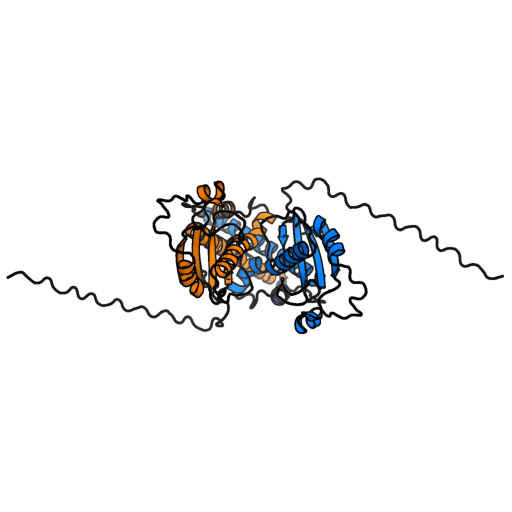 94.19 112 ALA A CA 1
ATOM 857 C C . ALA A 1 112 ? 6.086 0.149 17.5 1 94.19 112 ALA A C 1
ATOM 859 O O . ALA A 1 112 ? 5.141 0.543 18.172 1 94.19 112 ALA A O 1
ATOM 860 N N . GLY A 1 113 ? 6.121 -1.021 16.828 1 91.69 113 GLY A N 1
ATOM 861 C CA . GLY A 1 113 ? 5.094 -2.029 17.031 1 91.69 113 GLY A CA 1
ATOM 862 C C . GLY A 1 113 ? 3.824 -1.758 16.25 1 91.69 113 GLY A C 1
ATOM 863 O O . GLY A 1 113 ? 2.824 -2.461 16.406 1 91.69 113 GLY A O 1
ATOM 864 N N . THR A 1 114 ? 3.818 -0.762 15.398 1 93 114 THR A N 1
ATOM 865 C CA . THR A 1 114 ? 2.596 -0.37 14.711 1 93 114 THR A CA 1
ATOM 866 C C . THR A 1 114 ? 2.615 -0.856 13.258 1 93 114 THR A C 1
ATOM 868 O O . THR A 1 114 ? 3.637 -1.352 12.781 1 93 114 THR A O 1
ATOM 871 N N . LEU A 1 115 ? 1.472 -0.86 12.695 1 91.81 115 LEU A N 1
ATOM 872 C CA . LEU A 1 115 ? 1.326 -0.907 11.242 1 91.81 115 LEU A CA 1
ATOM 873 C C . LEU A 1 115 ? 1.339 0.498 10.648 1 91.81 115 LEU A C 1
ATOM 875 O O . LEU A 1 115 ? 0.479 1.32 10.977 1 91.81 115 LEU A O 1
ATOM 879 N N . VAL A 1 116 ? 2.33 0.74 9.805 1 94.75 116 VAL A N 1
ATOM 880 C CA . VAL A 1 116 ? 2.443 2.074 9.227 1 94.75 116 VAL A CA 1
ATOM 881 C C . VAL A 1 116 ? 1.351 2.277 8.172 1 94.75 116 VAL A C 1
ATOM 883 O O . VAL A 1 116 ? 1.077 1.381 7.371 1 94.75 116 VAL A O 1
ATOM 886 N N . ALA A 1 117 ? 0.71 3.371 8.273 1 96.5 117 ALA A N 1
ATOM 887 C CA . ALA A 1 117 ? -0.407 3.703 7.395 1 96.5 117 ALA A CA 1
ATOM 888 C C . ALA A 1 117 ? -0.247 5.105 6.809 1 96.5 117 ALA A C 1
ATOM 890 O O . ALA A 1 117 ? 0.548 5.902 7.309 1 96.5 117 ALA A O 1
ATOM 891 N N . GLY A 1 118 ? -0.996 5.375 5.742 1 97.12 118 GLY A N 1
ATOM 892 C CA . GLY A 1 118 ? -0.98 6.676 5.09 1 97.12 118 GLY A CA 1
ATOM 893 C C . GLY A 1 118 ? -1.587 6.652 3.699 1 97.12 118 GLY A C 1
ATOM 894 O O . GLY A 1 118 ? -2.316 5.723 3.35 1 97.12 118 GLY A O 1
ATOM 895 N N . HIS A 1 119 ? -1.46 7.703 3.016 1 96.75 119 HIS A N 1
ATOM 896 C CA . HIS A 1 119 ? -1.847 7.824 1.613 1 96.75 119 HIS A CA 1
ATOM 897 C C . HIS A 1 119 ? -0.624 7.836 0.703 1 96.75 119 HIS A C 1
ATOM 899 O O . HIS A 1 119 ? 0.181 8.766 0.748 1 96.75 119 HIS A O 1
ATOM 905 N N . ASN A 1 120 ? -0.532 6.789 -0.116 1 92.19 120 ASN A N 1
ATOM 906 C CA . ASN A 1 120 ? 0.725 6.531 -0.812 1 92.19 120 ASN A CA 1
ATOM 907 C C . ASN A 1 120 ? 1.874 6.312 0.168 1 92.19 120 ASN A C 1
ATOM 909 O O . ASN A 1 120 ? 2.902 6.988 0.086 1 92.19 120 ASN A O 1
ATOM 913 N N . THR A 1 121 ? 1.631 5.418 1.047 1 93.81 121 THR A N 1
ATOM 914 C CA . THR A 1 121 ? 2.414 5.195 2.258 1 93.81 121 THR A CA 1
ATOM 915 C C . THR A 1 121 ? 3.855 4.84 1.911 1 93.81 121 THR A C 1
ATOM 917 O O . THR A 1 121 ? 4.781 5.168 2.658 1 93.81 121 THR A O 1
ATOM 920 N N . SER A 1 122 ? 4.129 4.215 0.78 1 89 122 SER A N 1
ATOM 921 C CA . SER A 1 122 ? 5.477 3.801 0.399 1 89 122 SER A CA 1
ATOM 922 C C . SER A 1 122 ? 6.402 5.004 0.245 1 89 122 SER A C 1
ATOM 924 O O . SER A 1 122 ? 7.602 4.91 0.517 1 89 122 SER A O 1
ATOM 926 N N . PHE A 1 123 ? 5.84 6.066 -0.163 1 91.19 123 PHE A N 1
ATOM 927 C CA . PHE A 1 123 ? 6.613 7.293 -0.312 1 91.19 123 PHE A CA 1
ATOM 928 C C . PHE A 1 123 ? 7.141 7.77 1.036 1 91.19 123 PHE A C 1
ATOM 930 O O . PHE A 1 123 ? 8.352 7.926 1.216 1 91.19 123 PHE A O 1
ATOM 937 N N . ASP A 1 124 ? 6.242 7.906 1.949 1 96 124 ASP A N 1
ATOM 938 C CA . ASP A 1 124 ? 6.605 8.391 3.277 1 96 124 ASP A CA 1
ATOM 939 C C . ASP A 1 124 ? 7.551 7.418 3.977 1 96 124 ASP A C 1
ATOM 941 O O . ASP A 1 124 ? 8.531 7.836 4.602 1 96 124 ASP A O 1
ATOM 945 N N . TRP A 1 125 ? 7.211 6.164 3.885 1 93.31 125 TRP A N 1
ATOM 946 C CA . TRP A 1 125 ? 8.047 5.152 4.523 1 93.31 125 TRP A CA 1
ATOM 947 C C . TRP A 1 125 ? 9.461 5.168 3.936 1 93.31 125 TRP A C 1
ATOM 949 O O . TRP A 1 125 ? 10.445 5.051 4.668 1 93.31 125 TRP A O 1
ATOM 959 N N . GLY A 1 126 ? 9.594 5.297 2.619 1 91.06 126 GLY A N 1
ATOM 960 C CA . GLY A 1 126 ? 10.906 5.391 1.986 1 91.06 126 GLY A CA 1
ATOM 961 C C . GLY A 1 126 ? 11.734 6.547 2.508 1 91.06 126 GLY A C 1
ATOM 962 O O . GLY A 1 126 ? 12.93 6.387 2.766 1 91.06 126 GLY A O 1
ATOM 963 N N . PHE A 1 127 ? 11.117 7.684 2.656 1 96.31 127 PHE A N 1
ATOM 964 C CA . PHE A 1 127 ? 11.812 8.852 3.176 1 96.31 127 PHE A CA 1
ATOM 965 C C . PHE A 1 127 ? 12.227 8.641 4.629 1 96.31 127 PHE A C 1
ATOM 967 O O . PHE A 1 127 ? 13.305 9.062 5.039 1 96.31 127 PHE A O 1
ATOM 974 N N . LEU A 1 128 ? 11.344 8.008 5.434 1 96.81 128 LEU A N 1
ATOM 975 C CA . LEU A 1 128 ? 11.688 7.734 6.824 1 96.81 128 LEU A CA 1
ATOM 976 C C . LEU A 1 128 ? 12.875 6.781 6.918 1 96.81 128 LEU A C 1
ATOM 978 O O . LEU A 1 128 ? 13.805 7.016 7.691 1 96.81 128 LEU A O 1
ATOM 982 N N . VAL A 1 129 ? 12.828 5.742 6.137 1 93.44 129 VAL A N 1
ATOM 983 C CA . VAL A 1 129 ? 13.914 4.766 6.129 1 93.44 129 VAL A CA 1
ATOM 984 C C . VAL A 1 129 ? 15.234 5.469 5.824 1 93.44 129 VAL A C 1
ATOM 986 O O . VAL A 1 129 ? 16.234 5.273 6.531 1 93.44 129 VAL A O 1
ATOM 989 N N . GLU A 1 130 ? 15.242 6.285 4.809 1 94.19 130 GLU A N 1
ATOM 990 C CA . GLU A 1 130 ? 16.453 7.02 4.434 1 94.19 130 GLU A CA 1
ATOM 991 C C . GLU A 1 130 ? 16.875 7.98 5.539 1 94.19 130 GLU A C 1
ATOM 993 O O . GLU A 1 130 ? 18.078 8.148 5.789 1 94.19 130 GLU A O 1
ATOM 998 N N . SER A 1 131 ? 15.938 8.586 6.176 1 97 131 SER A N 1
ATOM 999 C CA . SER A 1 131 ? 16.234 9.5 7.273 1 97 131 SER A CA 1
ATOM 1000 C C . SER A 1 131 ? 16.922 8.781 8.43 1 97 131 SER A C 1
ATOM 1002 O O . SER A 1 131 ? 17.875 9.289 9.008 1 97 131 SER A O 1
ATOM 1004 N N . TYR A 1 132 ? 16.391 7.613 8.773 1 96.5 132 TYR A N 1
ATOM 1005 C CA . TYR A 1 132 ? 17.016 6.816 9.82 1 96.5 132 TYR A CA 1
ATOM 1006 C C . TYR A 1 132 ? 18.438 6.418 9.422 1 96.5 132 TYR A C 1
ATOM 1008 O O . TYR A 1 132 ? 19.359 6.496 10.234 1 96.5 132 TYR A O 1
ATOM 1016 N N . ARG A 1 133 ? 18.594 6.027 8.227 1 94.19 133 ARG A N 1
ATOM 1017 C CA . ARG A 1 133 ? 19.906 5.633 7.715 1 94.19 133 ARG A CA 1
ATOM 1018 C C . ARG A 1 133 ? 20.891 6.785 7.805 1 94.19 133 ARG A C 1
ATOM 1020 O O . ARG A 1 133 ? 22 6.625 8.352 1 94.19 133 ARG A O 1
ATOM 1027 N N . ARG A 1 134 ? 20.531 7.926 7.383 1 92.62 134 ARG A N 1
ATOM 1028 C CA . ARG A 1 134 ? 21.391 9.102 7.367 1 92.62 134 ARG A CA 1
ATOM 1029 C C . ARG A 1 134 ? 21.734 9.547 8.781 1 92.62 134 ARG A C 1
ATOM 1031 O O . ARG A 1 134 ? 22.812 10.109 9.023 1 92.62 134 ARG A O 1
ATOM 1038 N N . SER A 1 135 ? 20.812 9.312 9.641 1 95.69 135 SER A N 1
ATOM 1039 C CA . SER A 1 135 ? 21.016 9.703 11.031 1 95.69 135 SER A CA 1
ATOM 1040 C C . SER A 1 135 ? 21.734 8.617 11.82 1 95.69 135 SER A C 1
ATOM 1042 O O . SER A 1 135 ? 21.938 8.75 13.031 1 95.69 135 SER A O 1
ATOM 1044 N N . GLU A 1 136 ? 22.016 7.453 11.148 1 95.19 136 GLU A N 1
ATOM 1045 C CA . GLU A 1 136 ? 22.672 6.309 11.773 1 95.19 136 GLU A CA 1
ATOM 1046 C C . GLU A 1 136 ? 21.875 5.793 12.961 1 95.19 136 GLU A C 1
ATOM 1048 O O . GLU A 1 136 ? 22.438 5.523 14.023 1 95.19 136 GLU A O 1
ATOM 1053 N N . LEU A 1 137 ? 20.641 5.863 12.836 1 95.5 137 LEU A N 1
ATOM 1054 C CA . LEU A 1 137 ? 19.719 5.316 13.82 1 95.5 137 LEU A CA 1
ATOM 1055 C C . LEU A 1 137 ? 19.078 4.023 13.32 1 95.5 137 LEU A C 1
ATOM 1057 O O . LEU A 1 137 ? 18.875 3.855 12.117 1 95.5 137 LEU A O 1
ATOM 1061 N N . ALA A 1 138 ? 18.734 3.172 14.258 1 93.62 138 ALA A N 1
ATOM 1062 C CA . ALA A 1 138 ? 18.047 1.935 13.906 1 93.62 138 ALA A CA 1
ATOM 1063 C C . ALA A 1 138 ? 16.578 2.201 13.578 1 93.62 138 ALA A C 1
ATOM 1065 O O . ALA A 1 138 ? 15.922 3.01 14.242 1 93.62 138 ALA A O 1
ATOM 1066 N N . LEU A 1 139 ? 16.125 1.538 12.562 1 92.81 139 LEU A N 1
ATOM 1067 C CA . LEU A 1 139 ? 14.703 1.598 12.242 1 92.81 139 LEU A CA 1
ATOM 1068 C C . LEU A 1 139 ? 13.867 0.947 13.336 1 92.81 139 LEU A C 1
ATOM 1070 O O . LEU A 1 139 ? 14.227 -0.117 13.852 1 92.81 139 LEU A O 1
ATOM 1074 N N . PRO A 1 140 ? 12.867 1.642 13.742 1 93 140 PRO A N 1
ATOM 1075 C CA . PRO A 1 140 ? 11.984 0.979 14.711 1 93 140 PRO A CA 1
ATOM 1076 C C . PRO A 1 140 ? 11.305 -0.262 14.133 1 93 140 PRO A C 1
ATOM 1078 O O . PRO A 1 140 ? 11.094 -0.35 12.922 1 93 140 PRO A O 1
ATOM 1081 N N . SER A 1 141 ? 10.992 -1.161 15.047 1 91.69 141 SER A N 1
ATOM 1082 C CA . SER A 1 141 ? 10.273 -2.365 14.641 1 91.69 141 SER A CA 1
ATOM 1083 C C . SER A 1 141 ? 8.812 -2.064 14.336 1 91.69 141 SER A C 1
ATOM 1085 O O . SER A 1 141 ? 8.047 -1.688 15.234 1 91.69 141 SER A O 1
ATOM 1087 N N . VAL A 1 142 ? 8.469 -2.131 13.094 1 90.88 142 VAL A N 1
ATOM 1088 C CA . VAL A 1 142 ? 7.09 -1.946 12.656 1 90.88 142 VAL A CA 1
ATOM 1089 C C . VAL A 1 142 ? 6.594 -3.207 11.953 1 90.88 142 VAL A C 1
ATOM 1091 O O . VAL A 1 142 ? 7.391 -4.078 11.602 1 90.88 142 VAL A O 1
ATOM 1094 N N . ASP A 1 143 ? 5.293 -3.334 11.922 1 86.19 143 ASP A N 1
ATOM 1095 C CA . ASP A 1 143 ? 4.742 -4.445 11.156 1 86.19 143 ASP A CA 1
ATOM 1096 C C . ASP A 1 143 ? 5.227 -4.402 9.703 1 86.19 143 ASP A C 1
ATOM 1098 O O . ASP A 1 143 ? 5.469 -3.322 9.156 1 86.19 143 ASP A O 1
ATOM 1102 N N . TYR A 1 144 ? 5.395 -5.547 9.094 1 80.94 144 TYR A N 1
ATOM 1103 C CA . TYR A 1 144 ? 5.918 -5.625 7.73 1 80.94 144 TYR A CA 1
ATOM 1104 C C . TYR A 1 144 ? 4.887 -5.133 6.723 1 80.94 144 TYR A C 1
ATOM 1106 O O . TYR A 1 144 ? 5.238 -4.742 5.605 1 80.94 144 TYR A O 1
ATOM 1114 N N . HIS A 1 145 ? 3.598 -5.07 7.102 1 83.25 145 HIS A N 1
ATOM 1115 C CA . HIS A 1 145 ? 2.543 -4.574 6.227 1 83.25 145 HIS A CA 1
ATOM 1116 C C . HIS A 1 145 ? 2.449 -3.053 6.285 1 83.25 145 HIS A C 1
ATOM 1118 O O . HIS A 1 145 ? 2.889 -2.436 7.258 1 83.25 145 HIS A O 1
ATOM 1124 N N . ARG A 1 146 ? 2.014 -2.531 5.164 1 89.81 146 ARG A N 1
ATOM 1125 C CA . ARG A 1 146 ? 1.655 -1.117 5.105 1 89.81 146 ARG A CA 1
ATOM 1126 C C . ARG A 1 146 ? 0.182 -0.94 4.75 1 89.81 146 ARG A C 1
ATOM 1128 O O . ARG A 1 146 ? -0.384 -1.746 4.008 1 89.81 146 ARG A O 1
ATOM 1135 N N . LEU A 1 147 ? -0.401 -0.008 5.422 1 93.19 147 LEU A N 1
ATOM 1136 C CA . LEU A 1 147 ? -1.761 0.352 5.035 1 93.19 147 LEU A CA 1
ATOM 1137 C C . LEU A 1 147 ? -1.768 1.623 4.191 1 93.19 147 LEU A C 1
ATOM 1139 O O . LEU A 1 147 ? -1.285 2.668 4.637 1 93.19 147 LEU A O 1
ATOM 1143 N N . ASP A 1 148 ? -2.275 1.512 3.02 1 96.31 148 ASP A N 1
ATOM 1144 C CA . ASP A 1 148 ? -2.324 2.621 2.072 1 96.31 148 ASP A CA 1
ATOM 1145 C C . ASP A 1 148 ? -3.768 2.973 1.712 1 96.31 148 ASP A C 1
ATOM 1147 O O . ASP A 1 148 ? -4.461 2.182 1.071 1 96.31 148 ASP A O 1
ATOM 1151 N N . THR A 1 149 ? -4.176 4.176 2.004 1 96.62 149 THR A N 1
ATOM 1152 C CA . THR A 1 149 ? -5.566 4.57 1.788 1 96.62 149 THR A CA 1
ATOM 1153 C C . THR A 1 149 ? -5.875 4.664 0.297 1 96.62 149 THR A C 1
ATOM 1155 O O . THR A 1 149 ? -7.027 4.508 -0.115 1 96.62 149 THR A O 1
ATOM 1158 N N . ALA A 1 150 ? -4.875 4.941 -0.531 1 94.56 150 ALA A N 1
ATOM 1159 C CA . ALA A 1 150 ? -5.105 4.91 -1.973 1 94.56 150 ALA A CA 1
ATOM 1160 C C . ALA A 1 150 ? -5.5 3.51 -2.436 1 94.56 150 ALA A C 1
ATOM 1162 O O . ALA A 1 150 ? -6.406 3.352 -3.254 1 94.56 150 ALA A O 1
ATOM 1163 N N . SER A 1 151 ? -4.781 2.49 -1.903 1 94.06 151 SER A N 1
ATOM 1164 C CA . SER A 1 151 ? -5.145 1.106 -2.199 1 94.06 151 SER A CA 1
ATOM 1165 C C . SER A 1 151 ? -6.559 0.79 -1.725 1 94.06 151 SER A C 1
ATOM 1167 O O . SER A 1 151 ? -7.328 0.146 -2.439 1 94.06 151 SER A O 1
ATOM 1169 N N . LEU A 1 152 ? -6.832 1.24 -0.552 1 94.88 152 LEU A N 1
ATOM 1170 C CA . LEU A 1 152 ? -8.148 1.013 0.036 1 94.88 152 LEU A CA 1
ATOM 1171 C C . LEU A 1 152 ? -9.242 1.632 -0.826 1 94.88 152 LEU A C 1
ATOM 1173 O O . LEU A 1 152 ? -10.352 1.095 -0.911 1 94.88 152 LEU A O 1
ATOM 1177 N N . ALA A 1 153 ? -8.922 2.711 -1.506 1 94.75 153 ALA A N 1
ATOM 1178 C CA . ALA A 1 153 ? -9.922 3.488 -2.236 1 94.75 153 ALA A CA 1
ATOM 1179 C C . ALA A 1 153 ? -9.969 3.072 -3.705 1 94.75 153 ALA A C 1
ATOM 1181 O O . ALA A 1 153 ? -10.828 3.539 -4.461 1 94.75 153 ALA A O 1
ATOM 1182 N N . TRP A 1 154 ? -9.156 2.24 -4.16 1 90.62 154 TRP A N 1
ATOM 1183 C CA . TRP A 1 154 ? -8.992 1.896 -5.566 1 90.62 154 TRP A CA 1
ATOM 1184 C C . TRP A 1 154 ? -10.32 1.469 -6.184 1 90.62 154 TRP A C 1
ATOM 1186 O O . TRP A 1 154 ? -10.625 1.82 -7.324 1 90.62 154 TRP A O 1
ATOM 1196 N N . PRO A 1 155 ? -11.18 0.715 -5.461 1 90.25 155 PRO A N 1
ATOM 1197 C CA . PRO A 1 155 ? -12.461 0.318 -6.062 1 90.25 155 PRO A CA 1
ATOM 1198 C C . PRO A 1 155 ? -13.297 1.514 -6.508 1 90.25 155 PRO A C 1
ATOM 1200 O O . PRO A 1 155 ? -14.07 1.406 -7.465 1 90.25 155 PRO A O 1
ATOM 1203 N N . LEU A 1 156 ? -13.164 2.635 -5.832 1 90.62 156 LEU A N 1
ATOM 1204 C CA . LEU A 1 156 ? -13.891 3.834 -6.23 1 90.62 156 LEU A CA 1
ATOM 1205 C C . LEU A 1 156 ? -13.43 4.324 -7.598 1 90.62 156 LEU A C 1
ATOM 1207 O O . LEU A 1 156 ? -14.219 4.863 -8.375 1 90.62 156 LEU A O 1
ATOM 1211 N N . LEU A 1 157 ? -12.18 4.18 -7.832 1 85.25 157 LEU A N 1
ATOM 1212 C CA . LEU A 1 157 ? -11.633 4.52 -9.141 1 85.25 157 LEU A CA 1
ATOM 1213 C C . LEU A 1 157 ? -12.133 3.549 -10.211 1 85.25 157 LEU A C 1
ATOM 1215 O O . LEU A 1 157 ? -12.531 3.967 -11.297 1 85.25 157 LEU A O 1
ATOM 1219 N N . ALA A 1 158 ? -12.109 2.25 -9.898 1 81.88 158 ALA A N 1
ATOM 1220 C CA . ALA A 1 158 ? -12.492 1.186 -10.82 1 81.88 158 ALA A CA 1
ATOM 1221 C C . ALA A 1 158 ? -13.945 1.342 -11.266 1 81.88 158 ALA A C 1
ATOM 1223 O O . ALA A 1 158 ? -14.281 1.071 -12.422 1 81.88 158 ALA A O 1
ATOM 1224 N N . THR A 1 159 ? -14.789 1.797 -10.367 1 82.69 159 THR A N 1
ATOM 1225 C CA . THR A 1 159 ? -16.203 1.937 -10.656 1 82.69 159 THR A CA 1
ATOM 1226 C C . THR A 1 159 ? -16.5 3.314 -11.242 1 82.69 159 THR A C 1
ATOM 1228 O O . THR A 1 159 ? -17.641 3.604 -11.609 1 82.69 159 THR A O 1
ATOM 1231 N N . GLY A 1 160 ? -15.555 4.184 -11.211 1 82.94 160 GLY A N 1
ATOM 1232 C CA . GLY A 1 160 ? -15.734 5.512 -11.773 1 82.94 160 GLY A CA 1
ATOM 1233 C C . GLY A 1 160 ? -16.297 6.508 -10.781 1 82.94 160 GLY A C 1
ATOM 1234 O O . GLY A 1 160 ? -16.703 7.613 -11.164 1 82.94 160 GLY A O 1
ATOM 1235 N N . GLU A 1 161 ? -16.406 6.137 -9.523 1 89.12 161 GLU A N 1
ATOM 1236 C CA . GLU A 1 161 ? -16.922 7.051 -8.508 1 89.12 161 GLU A CA 1
ATOM 1237 C C . GLU A 1 161 ? -15.984 8.227 -8.289 1 89.12 161 GLU A C 1
ATOM 1239 O O . GLU A 1 161 ? -16.422 9.312 -7.895 1 89.12 161 GLU A O 1
ATOM 1244 N N . VAL A 1 162 ? -14.711 7.992 -8.469 1 89.94 162 VAL A N 1
ATOM 1245 C CA . VAL A 1 162 ? -13.711 9.055 -8.43 1 89.94 162 VAL A CA 1
ATOM 1246 C C . VAL A 1 162 ? -12.836 9 -9.68 1 89.94 162 VAL A C 1
ATOM 1248 O O . VAL A 1 162 ? -12.688 7.938 -10.289 1 89.94 162 VAL A O 1
ATOM 1251 N N . GLU A 1 163 ? -12.188 10.148 -10.008 1 86.81 163 GLU A N 1
ATOM 1252 C CA . GLU A 1 163 ? -11.359 10.227 -11.211 1 86.81 163 GLU A CA 1
ATOM 1253 C C . GLU A 1 163 ? -9.883 10.039 -10.875 1 86.81 163 GLU A C 1
ATOM 1255 O O . GLU A 1 163 ? -9.062 9.797 -11.766 1 86.81 163 GLU A O 1
ATOM 1260 N N . SER A 1 164 ? -9.625 10.172 -9.609 1 88.19 164 SER A N 1
ATOM 1261 C CA . SER A 1 164 ? -8.25 10.023 -9.141 1 88.19 164 SER A CA 1
ATOM 1262 C C . SER A 1 164 ? -8.203 9.531 -7.703 1 88.19 164 SER A C 1
ATOM 1264 O O . SER A 1 164 ? -9.195 9.641 -6.969 1 88.19 164 SER A O 1
ATOM 1266 N N . LEU A 1 165 ? -7.105 8.922 -7.359 1 90.88 165 LEU A N 1
ATOM 1267 C CA . LEU A 1 165 ? -6.941 8.398 -6.004 1 90.88 165 LEU A CA 1
ATOM 1268 C C . LEU A 1 165 ? -6.184 9.391 -5.129 1 90.88 165 LEU A C 1
ATOM 1270 O O . LEU A 1 165 ? -5.746 9.047 -4.027 1 90.88 165 LEU A O 1
ATOM 1274 N N . SER A 1 166 ? -6.074 10.625 -5.664 1 92.44 166 SER A N 1
ATOM 1275 C CA . SER A 1 166 ? -5.426 11.633 -4.84 1 92.44 166 SER A CA 1
ATOM 1276 C C . SER A 1 166 ? -6.207 11.883 -3.551 1 92.44 166 SER A C 1
ATOM 1278 O O . SER A 1 166 ? -7.422 11.68 -3.508 1 92.44 166 SER A O 1
ATOM 1280 N N . LEU A 1 167 ? -5.492 12.328 -2.57 1 94.88 167 LEU A N 1
ATOM 1281 C CA . LEU A 1 167 ? -6.141 12.633 -1.299 1 94.88 167 LEU A CA 1
ATOM 1282 C C . LEU A 1 167 ? -7.211 13.703 -1.477 1 94.88 167 LEU A C 1
ATOM 1284 O O . LEU A 1 167 ? -8.281 13.625 -0.875 1 94.88 167 LEU A O 1
ATOM 1288 N N . ASN A 1 168 ? -6.895 14.664 -2.301 1 94.56 168 ASN A N 1
ATOM 1289 C CA . ASN A 1 168 ? -7.852 15.719 -2.582 1 94.56 168 ASN A CA 1
ATOM 1290 C C . ASN A 1 168 ? -9.125 15.172 -3.229 1 94.56 168 ASN A C 1
ATOM 1292 O O . ASN A 1 168 ? -10.234 15.547 -2.84 1 94.56 168 ASN A O 1
ATOM 1296 N N . ALA A 1 169 ? -8.992 14.336 -4.184 1 93.69 169 ALA A N 1
ATOM 1297 C CA . ALA A 1 169 ? -10.141 13.758 -4.871 1 93.69 169 ALA A CA 1
ATOM 1298 C C . ALA A 1 169 ? -10.992 12.93 -3.916 1 93.69 169 ALA A C 1
ATOM 1300 O O . ALA A 1 169 ? -12.227 13 -3.949 1 93.69 169 ALA A O 1
ATOM 1301 N N . LEU A 1 170 ? -10.328 12.172 -3.092 1 95.88 170 LEU A N 1
ATOM 1302 C CA . LEU A 1 170 ? -11.039 11.328 -2.143 1 95.88 170 LEU A CA 1
ATOM 1303 C C . LEU A 1 170 ? -11.742 12.18 -1.081 1 95.88 170 LEU A C 1
ATOM 1305 O O . LEU A 1 170 ? -12.875 11.891 -0.702 1 95.88 170 LEU A O 1
ATOM 1309 N N . ALA A 1 171 ? -11.039 13.227 -0.588 1 96.81 171 ALA A N 1
ATOM 1310 C CA . ALA A 1 171 ? -11.648 14.141 0.375 1 96.81 171 ALA A CA 1
ATOM 1311 C C . ALA A 1 171 ? -12.914 14.773 -0.194 1 96.81 171 ALA A C 1
ATOM 1313 O O . ALA A 1 171 ? -13.938 14.859 0.493 1 96.81 171 ALA A O 1
ATOM 1314 N N . LYS A 1 172 ? -12.844 15.164 -1.379 1 95.69 172 LYS A N 1
ATOM 1315 C CA . LYS A 1 172 ? -13.992 15.766 -2.047 1 95.69 172 LYS A CA 1
ATOM 1316 C C . LYS A 1 172 ? -15.141 14.766 -2.156 1 95.69 172 LYS A C 1
ATOM 1318 O O . LYS A 1 172 ? -16.297 15.102 -1.864 1 95.69 172 LYS A O 1
ATOM 1323 N N . ARG A 1 173 ? -14.867 13.57 -2.545 1 94.12 173 ARG A N 1
ATOM 1324 C CA . ARG A 1 173 ? -15.875 12.531 -2.703 1 94.12 173 ARG A CA 1
ATOM 1325 C C . ARG A 1 173 ? -16.625 12.297 -1.399 1 94.12 173 ARG A C 1
ATOM 1327 O O . ARG A 1 173 ? -17.844 12.055 -1.41 1 94.12 173 ARG A O 1
ATOM 1334 N N . PHE A 1 174 ? -15.914 12.344 -0.308 1 95.25 174 PHE A N 1
ATOM 1335 C CA . PHE A 1 174 ? -16.516 12 0.978 1 95.25 174 PHE A CA 1
ATOM 1336 C C . PHE A 1 174 ? -16.953 13.258 1.723 1 95.25 174 PHE A C 1
ATOM 1338 O O . PHE A 1 174 ? -17.391 13.18 2.873 1 95.25 174 PHE A O 1
ATOM 1345 N N . GLY A 1 175 ? -16.766 14.383 1.131 1 95.38 175 GLY A N 1
ATOM 1346 C CA . GLY A 1 175 ? -17.203 15.633 1.737 1 95.38 175 GLY A CA 1
ATOM 1347 C C . GLY A 1 175 ? -16.359 16.047 2.924 1 95.38 175 GLY A C 1
ATOM 1348 O O . GLY A 1 175 ? -16.875 16.609 3.895 1 95.38 175 GLY A O 1
ATOM 1349 N N . LEU A 1 176 ? -15.133 15.711 2.875 1 95.81 176 LEU A N 1
ATOM 1350 C CA . LEU A 1 176 ? -14.234 16.047 3.973 1 95.81 176 LEU A CA 1
ATOM 1351 C C . LEU A 1 176 ? -13.648 17.438 3.797 1 95.81 176 LEU A C 1
ATOM 1353 O O . LEU A 1 176 ? -13.25 17.812 2.693 1 95.81 176 LEU A O 1
ATOM 1357 N N . HIS A 1 177 ? -13.594 18.188 4.855 1 90.69 177 HIS A N 1
ATOM 1358 C CA . HIS A 1 177 ? -13.016 19.531 4.863 1 90.69 177 HIS A CA 1
ATOM 1359 C C . HIS A 1 177 ? -11.492 19.469 4.953 1 90.69 177 HIS A C 1
ATOM 1361 O O . HIS A 1 177 ? -10.945 18.797 5.82 1 90.69 177 HIS A O 1
ATOM 1367 N N . ARG A 1 178 ? -10.844 20.109 3.979 1 89.44 178 ARG A N 1
ATOM 1368 C CA . ARG A 1 178 ? -9.383 20.156 3.928 1 89.44 178 ARG A CA 1
ATOM 1369 C C . ARG A 1 178 ? -8.883 21.594 3.912 1 89.44 178 ARG A C 1
ATOM 1371 O O . ARG A 1 178 ? -8.469 22.109 2.867 1 89.44 178 ARG A O 1
ATOM 1378 N N . PRO A 1 179 ? -8.773 22.297 5.023 1 84.31 179 PRO A N 1
ATOM 1379 C CA . PRO A 1 179 ? -8.422 23.719 5.023 1 84.31 179 PRO A CA 1
ATOM 1380 C C . PRO A 1 179 ? -6.941 23.953 4.746 1 84.31 179 PRO A C 1
ATOM 1382 O O . PRO A 1 179 ? -6.578 24.984 4.176 1 84.31 179 PRO A O 1
ATOM 1385 N N . THR A 1 180 ? -6.094 23.078 5.148 1 88.5 180 THR A N 1
ATOM 1386 C CA . THR A 1 180 ? -4.66 23.297 5.004 1 88.5 180 THR A CA 1
ATOM 1387 C C . THR A 1 180 ? -4 22.094 4.32 1 88.5 180 THR A C 1
ATOM 1389 O O . THR A 1 180 ? -3.123 21.453 4.898 1 88.5 180 THR A O 1
ATOM 1392 N N . PRO A 1 181 ? -4.406 21.969 3.01 1 86.19 181 PRO A N 1
ATOM 1393 C CA . PRO A 1 181 ? -3.73 20.875 2.301 1 86.19 181 PRO A CA 1
ATOM 1394 C C . PRO A 1 181 ? -2.223 21.094 2.188 1 86.19 181 PRO A C 1
ATOM 1396 O O . PRO A 1 181 ? -1.751 22.219 2.227 1 86.19 181 PRO A O 1
ATOM 1399 N N . HIS A 1 182 ? -1.512 20.031 2.238 1 88.31 182 HIS A N 1
ATOM 1400 C CA . HIS A 1 182 ? -0.065 20 2.057 1 88.31 182 HIS A CA 1
ATOM 1401 C C . HIS A 1 182 ? 0.662 20.359 3.35 1 88.31 182 HIS A C 1
ATOM 1403 O O . HIS A 1 182 ? 1.866 20.625 3.336 1 88.31 182 HIS A O 1
ATOM 1409 N N . ARG A 1 183 ? -0.045 20.469 4.387 1 93.75 183 ARG A N 1
ATOM 1410 C CA . ARG A 1 183 ? 0.548 20.312 5.715 1 93.75 183 ARG A CA 1
ATOM 1411 C C . ARG A 1 183 ? 0.507 18.859 6.168 1 93.75 183 ARG A C 1
ATOM 1413 O O . ARG A 1 183 ? -0.506 18.188 5.996 1 93.75 183 ARG A O 1
ATOM 1420 N N . ALA A 1 184 ? 1.548 18.406 6.715 1 96.69 184 ALA A N 1
ATOM 1421 C CA . ALA A 1 184 ? 1.697 16.984 6.992 1 96.69 184 ALA A CA 1
ATOM 1422 C C . ALA A 1 184 ? 0.589 16.484 7.914 1 96.69 184 ALA A C 1
ATOM 1424 O O . ALA A 1 184 ? -0.046 15.461 7.637 1 96.69 184 ALA A O 1
ATOM 1425 N N . MET A 1 185 ? 0.307 17.219 8.977 1 97.12 185 MET A N 1
ATOM 1426 C CA . MET A 1 185 ? -0.706 16.781 9.93 1 97.12 185 MET A CA 1
ATOM 1427 C C . MET A 1 185 ? -2.096 16.812 9.305 1 97.12 185 MET A C 1
ATOM 1429 O O . MET A 1 185 ? -2.898 15.898 9.5 1 97.12 185 MET A O 1
ATOM 1433 N N . ALA A 1 186 ? -2.375 17.891 8.578 1 96.88 186 ALA A N 1
ATOM 1434 C CA . ALA A 1 186 ? -3.662 18 7.895 1 96.88 186 ALA A CA 1
ATOM 1435 C C . ALA A 1 186 ? -3.869 16.828 6.934 1 96.88 186 ALA A C 1
ATOM 1437 O O . ALA A 1 186 ? -4.957 16.25 6.879 1 96.88 186 ALA A O 1
ATOM 1438 N N . ASP A 1 187 ? -2.863 16.5 6.207 1 97.75 187 ASP A N 1
ATOM 1439 C CA . ASP A 1 187 ? -2.961 15.43 5.227 1 97.75 187 ASP A CA 1
ATOM 1440 C C . ASP A 1 187 ? -3.061 14.07 5.918 1 97.75 187 ASP A C 1
ATOM 1442 O O . ASP A 1 187 ? -3.783 13.18 5.457 1 97.75 187 ASP A O 1
ATOM 1446 N N . ALA A 1 188 ? -2.305 13.859 7.012 1 97.94 188 ALA A N 1
ATOM 1447 C CA . ALA A 1 188 ? -2.42 12.617 7.781 1 97.94 188 ALA A CA 1
ATOM 1448 C C . ALA A 1 188 ? -3.834 12.438 8.32 1 97.94 188 ALA A C 1
ATOM 1450 O O . ALA A 1 188 ? -4.402 11.352 8.242 1 97.94 188 ALA A O 1
ATOM 1451 N N . ARG A 1 189 ? -4.375 13.508 8.859 1 97.56 189 ARG A N 1
ATOM 1452 C CA . ARG A 1 189 ? -5.73 13.461 9.391 1 97.56 189 ARG A CA 1
ATOM 1453 C C . ARG A 1 189 ? -6.746 13.172 8.289 1 97.56 189 ARG A C 1
ATOM 1455 O O . ARG A 1 189 ? -7.699 12.414 8.5 1 97.56 189 ARG A O 1
ATOM 1462 N N . CYS A 1 190 ? -6.512 13.797 7.172 1 97.88 190 CYS A N 1
ATOM 1463 C CA . CYS A 1 190 ? -7.398 13.547 6.039 1 97.88 190 CYS A CA 1
ATOM 1464 C C . CYS A 1 190 ? -7.348 12.086 5.621 1 97.88 190 CYS A C 1
ATOM 1466 O O . CYS A 1 190 ? -8.383 11.469 5.355 1 97.88 190 CYS A O 1
ATOM 1468 N N . ALA A 1 191 ? -6.152 11.516 5.562 1 97.75 191 ALA A N 1
ATOM 1469 C CA . ALA A 1 191 ? -5.996 10.102 5.223 1 97.75 191 ALA A CA 1
ATOM 1470 C C . ALA A 1 191 ? -6.742 9.211 6.211 1 97.75 191 ALA A C 1
ATOM 1472 O O . ALA A 1 191 ? -7.391 8.242 5.812 1 97.75 191 ALA A O 1
ATOM 1473 N N . LEU A 1 192 ? -6.629 9.539 7.477 1 97.19 192 LEU A N 1
ATOM 1474 C CA . LEU A 1 192 ? -7.34 8.789 8.508 1 97.19 192 LEU A CA 1
ATOM 1475 C C . LEU 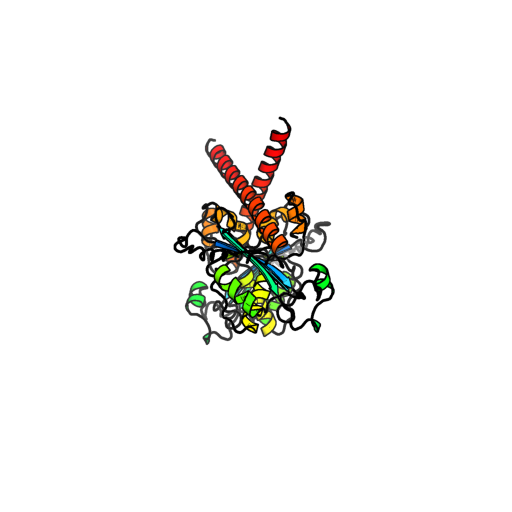A 1 192 ? -8.844 8.859 8.289 1 97.19 192 LEU A C 1
ATOM 1477 O O . LEU A 1 192 ? -9.539 7.848 8.383 1 97.19 192 LEU A O 1
ATOM 1481 N N . GLU A 1 193 ? -9.328 10.078 8.008 1 97.62 193 GLU A N 1
ATOM 1482 C CA . GLU A 1 193 ? -10.758 10.234 7.777 1 97.62 193 GLU A CA 1
ATOM 1483 C C . GLU A 1 193 ? -11.211 9.453 6.547 1 97.62 193 GLU A C 1
ATOM 1485 O O . GLU A 1 193 ? -12.289 8.852 6.551 1 97.62 193 GLU A O 1
ATOM 1490 N N . VAL A 1 194 ? -10.438 9.477 5.527 1 96.94 194 VAL A N 1
ATOM 1491 C CA . VAL A 1 194 ? -10.734 8.68 4.34 1 96.94 194 VAL A CA 1
ATOM 1492 C C . VAL A 1 194 ? -10.812 7.199 4.715 1 96.94 194 VAL A C 1
ATOM 1494 O O . VAL A 1 194 ? -11.734 6.496 4.305 1 96.94 194 VAL A O 1
ATOM 1497 N N . ALA A 1 195 ? -9.828 6.703 5.48 1 96.25 195 ALA A N 1
ATOM 1498 C CA . ALA A 1 195 ? -9.82 5.316 5.938 1 96.25 195 ALA A CA 1
ATOM 1499 C C . ALA A 1 195 ? -11.102 4.988 6.703 1 96.25 195 ALA A C 1
ATOM 1501 O O . ALA A 1 195 ? -11.688 3.92 6.512 1 96.25 195 ALA A O 1
ATOM 1502 N N . ARG A 1 196 ? -11.516 5.926 7.559 1 95.56 196 ARG A N 1
ATOM 1503 C CA . ARG A 1 196 ? -12.734 5.734 8.336 1 95.56 196 ARG A CA 1
ATOM 1504 C C . ARG A 1 196 ? -13.945 5.574 7.418 1 95.56 196 ARG A C 1
ATOM 1506 O O . ARG A 1 196 ? -14.75 4.664 7.602 1 95.56 196 ARG A O 1
ATOM 1513 N N . CYS A 1 197 ? -14.047 6.449 6.438 1 95.31 197 CYS A N 1
ATOM 1514 C CA . CYS A 1 197 ? -15.164 6.406 5.496 1 95.31 197 CYS A CA 1
ATOM 1515 C C . CYS A 1 197 ? -15.18 5.09 4.727 1 95.31 197 CYS A C 1
ATOM 1517 O O . CYS A 1 197 ? -16.234 4.465 4.582 1 95.31 197 CYS A O 1
ATOM 1519 N N . LEU A 1 198 ? -14.07 4.684 4.289 1 95 198 LEU A N 1
ATOM 1520 C CA . LEU A 1 198 ? -13.969 3.473 3.484 1 95 198 LEU A CA 1
ATOM 1521 C C . LEU A 1 198 ? -14.227 2.232 4.332 1 95 198 LEU A C 1
ATOM 1523 O O . LEU A 1 198 ? -14.812 1.257 3.855 1 95 198 LEU A O 1
ATOM 1527 N N . ALA A 1 199 ? -13.742 2.268 5.547 1 93.44 199 ALA A N 1
ATOM 1528 C CA . ALA A 1 199 ? -14 1.162 6.465 1 93.44 199 ALA A CA 1
ATOM 1529 C C . ALA A 1 199 ? -15.5 0.982 6.691 1 93.44 199 ALA A C 1
ATOM 1531 O O . ALA A 1 199 ? -16 -0.144 6.699 1 93.44 199 ALA A O 1
ATOM 1532 N N . VAL A 1 200 ? -16.203 2.062 6.891 1 93.38 200 VAL A N 1
ATOM 1533 C CA . VAL A 1 200 ? -17.641 2.023 7.094 1 93.38 200 VAL A CA 1
ATOM 1534 C C . VAL A 1 200 ? -18.312 1.447 5.852 1 93.38 200 VAL A C 1
ATOM 1536 O O . VAL A 1 200 ? -19.203 0.588 5.961 1 93.38 200 VAL A O 1
ATOM 1539 N N . ARG A 1 201 ? -17.938 1.91 4.738 1 92.88 201 ARG A N 1
ATOM 1540 C CA . ARG A 1 201 ? -18.516 1.432 3.486 1 92.88 201 ARG A CA 1
ATOM 1541 C C . ARG A 1 201 ? -18.297 -0.065 3.312 1 92.88 201 ARG A C 1
ATOM 1543 O O . ARG A 1 201 ? -19.188 -0.791 2.879 1 92.88 201 ARG A O 1
ATOM 1550 N N . MET A 1 202 ? -17.078 -0.489 3.555 1 93 202 MET A N 1
ATOM 1551 C CA . MET A 1 202 ? -16.75 -1.909 3.455 1 93 202 MET A CA 1
ATOM 1552 C C . MET A 1 202 ? -17.625 -2.734 4.395 1 93 202 MET A C 1
ATOM 1554 O O . MET A 1 202 ? -18.109 -3.803 4.02 1 93 202 MET A O 1
ATOM 1558 N N . ALA A 1 203 ? -17.781 -2.205 5.578 1 91.19 203 ALA A N 1
ATOM 1559 C CA . ALA A 1 203 ? -18.625 -2.889 6.555 1 91.19 203 ALA A CA 1
ATOM 1560 C C . ALA A 1 203 ? -20.062 -3.01 6.051 1 91.19 203 ALA A C 1
ATOM 1562 O O . ALA A 1 203 ? -20.703 -4.047 6.23 1 91.19 203 ALA A O 1
ATOM 1563 N N . ARG A 1 204 ? -20.531 -1.977 5.461 1 91.56 204 ARG A N 1
ATOM 1564 C CA . ARG A 1 204 ? -21.875 -1.995 4.895 1 91.56 204 ARG A CA 1
ATOM 1565 C C . ARG A 1 204 ? -22 -3.039 3.789 1 91.56 204 ARG A C 1
ATOM 1567 O O . ARG A 1 204 ? -23.016 -3.73 3.686 1 91.56 204 ARG A O 1
ATOM 1574 N N . GLY A 1 205 ? -21 -3.059 2.975 1 91.75 205 GLY A N 1
ATOM 1575 C CA . GLY A 1 205 ? -20.984 -4.086 1.944 1 91.75 205 GLY A CA 1
ATOM 1576 C C . GLY A 1 205 ? -21.016 -5.492 2.506 1 91.75 205 GLY A C 1
ATOM 1577 O O . GLY A 1 205 ? -21.719 -6.363 1.974 1 91.75 205 GLY A O 1
ATOM 1578 N N . GLY A 1 206 ? -20.234 -5.73 3.533 1 88.69 206 GLY A N 1
ATOM 1579 C CA . GLY A 1 206 ? -20.25 -7.023 4.199 1 88.69 206 GLY A CA 1
ATOM 1580 C C . GLY A 1 206 ? -21.609 -7.387 4.758 1 88.69 206 GLY A C 1
ATOM 1581 O O . GLY A 1 206 ? -22.031 -8.547 4.688 1 88.69 206 GLY A O 1
ATOM 1582 N N . HIS A 1 207 ? -22.266 -6.418 5.336 1 87.94 207 HIS A N 1
ATOM 1583 C CA . HIS A 1 207 ? -23.609 -6.629 5.852 1 87.94 207 HIS A CA 1
ATOM 1584 C C . HIS A 1 207 ? -24.578 -7.031 4.738 1 87.94 207 HIS A C 1
ATOM 1586 O O . HIS A 1 207 ? -25.375 -7.949 4.906 1 87.94 207 HIS A O 1
ATOM 1592 N N . MET A 1 208 ? -24.484 -6.355 3.695 1 87.44 208 MET A N 1
ATOM 1593 C CA . MET A 1 208 ? -25.328 -6.676 2.547 1 87.44 208 MET A CA 1
ATOM 1594 C C . MET A 1 208 ? -25.078 -8.102 2.072 1 87.44 208 MET A C 1
ATOM 1596 O O . MET A 1 208 ? -26.031 -8.82 1.73 1 87.44 208 MET A O 1
ATOM 1600 N N . GLU A 1 209 ? -23.859 -8.523 2.004 1 87.25 209 GLU A N 1
ATOM 1601 C CA . GLU A 1 209 ? -23.516 -9.891 1.608 1 87.25 209 GLU A CA 1
ATOM 1602 C C . GLU A 1 209 ? -24.188 -10.914 2.516 1 87.25 209 GLU A C 1
ATOM 1604 O O . GLU A 1 209 ? -24.719 -11.922 2.041 1 87.25 209 GLU A O 1
ATOM 1609 N N . ARG A 1 210 ? -24.125 -10.617 3.754 1 85.25 210 ARG A N 1
ATOM 1610 C CA . ARG A 1 210 ? -24.734 -11.516 4.727 1 85.25 210 ARG A CA 1
ATOM 1611 C C . ARG A 1 210 ? -26.25 -11.602 4.543 1 85.25 210 ARG A C 1
ATOM 1613 O O . ARG A 1 210 ? -26.828 -12.68 4.637 1 85.25 210 ARG A O 1
ATOM 1620 N N . LEU A 1 211 ? -26.844 -10.484 4.293 1 85.69 211 LEU A N 1
ATOM 1621 C CA . LEU A 1 211 ? -28.281 -10.438 4.078 1 85.69 211 LEU A CA 1
ATOM 1622 C C . LEU A 1 211 ? -28.672 -11.211 2.822 1 85.69 211 LEU A C 1
ATOM 1624 O O . LEU A 1 211 ? -29.688 -11.922 2.814 1 85.69 211 LEU A O 1
ATOM 1628 N N . MET A 1 212 ? -27.891 -11.102 1.822 1 86.06 212 MET A N 1
ATOM 1629 C CA . MET A 1 212 ? -28.156 -11.789 0.563 1 86.06 212 MET A CA 1
ATOM 1630 C C . MET A 1 212 ? -27.984 -13.297 0.72 1 86.06 212 MET A C 1
ATOM 1632 O O . MET A 1 212 ? -28.703 -14.078 0.101 1 86.06 212 MET A O 1
ATOM 1636 N N . GLU A 1 213 ? -26.984 -13.711 1.423 1 83.56 213 GLU A N 1
ATOM 1637 C CA . GLU A 1 213 ? -26.75 -15.125 1.679 1 83.56 213 GLU A CA 1
ATOM 1638 C C . GLU A 1 213 ? -27.891 -15.734 2.484 1 83.56 213 GLU A C 1
ATOM 1640 O O . GLU A 1 213 ? -28.297 -16.875 2.242 1 83.56 213 GLU A O 1
ATOM 1645 N N . GLU A 1 214 ? -28.359 -15.039 3.441 1 83.56 214 GLU A N 1
ATOM 1646 C CA . GLU A 1 214 ? -29.469 -15.508 4.273 1 83.56 214 GLU A CA 1
ATOM 1647 C C . GLU A 1 214 ? -30.766 -15.57 3.475 1 83.56 214 GLU A C 1
ATOM 1649 O O . GLU A 1 214 ? -31.578 -16.469 3.695 1 83.56 214 GLU A O 1
ATOM 1654 N N . SER A 1 215 ? -30.969 -14.625 2.625 1 76.62 215 SER A N 1
ATOM 1655 C CA . SER A 1 215 ? -32.188 -14.617 1.813 1 76.62 215 SER A CA 1
ATOM 1656 C C . SER A 1 215 ? -32.125 -15.672 0.719 1 76.62 215 SER A C 1
ATOM 1658 O O . SER A 1 215 ? -33.156 -16.188 0.28 1 76.62 215 SER A O 1
ATOM 1660 N N . GLY A 1 216 ? -31.094 -15.867 0.044 1 63.12 216 GLY A N 1
ATOM 1661 C CA . GLY A 1 216 ? -30.984 -16.906 -0.968 1 63.12 216 GLY A CA 1
ATOM 1662 C C . GLY A 1 216 ? -30.984 -18.312 -0.39 1 63.12 216 GLY A C 1
ATOM 1663 O O . GLY A 1 216 ? -31.156 -19.281 -1.121 1 63.12 216 GLY A O 1
ATOM 1664 N N . GLY A 1 217 ? -30.531 -18.703 0.762 1 53.03 217 GLY A N 1
ATOM 1665 C CA . GLY A 1 217 ? -30.719 -19.984 1.431 1 53.03 217 GLY A CA 1
ATOM 1666 C C . GLY A 1 217 ? -32.188 -20.297 1.73 1 53.03 217 GLY A C 1
ATOM 1667 O O . GLY A 1 217 ? -32.5 -21.406 2.17 1 53.03 217 GLY A O 1
ATOM 1668 N N . VAL A 1 218 ? -33.094 -19.422 1.867 1 42.91 218 VAL A N 1
ATOM 1669 C CA . VAL A 1 218 ? -34.5 -19.719 2.08 1 42.91 218 VAL A CA 1
ATOM 1670 C C . VAL A 1 218 ? -35.156 -20.062 0.751 1 42.91 218 VAL A C 1
ATOM 1672 O O . VAL A 1 218 ? -36.375 -20.328 0.699 1 42.91 218 VAL A O 1
ATOM 1675 N N . SER A 1 219 ? -34.562 -19.938 -0.397 1 35.97 219 SER A N 1
ATOM 1676 C CA . SER A 1 219 ? -35.406 -20.672 -1.34 1 35.97 219 SER A CA 1
ATOM 1677 C C . SER A 1 219 ? -35.188 -22.172 -1.197 1 35.97 219 SER A C 1
ATOM 1679 O O . SER A 1 219 ? -34.094 -22.641 -0.944 1 35.97 219 SER A O 1
ATOM 1681 N N . MET B 1 1 ? 0.053 -46.312 -55.688 1 28.2 1 MET B N 1
ATOM 1682 C CA . MET B 1 1 ? -0.64 -45.031 -55.938 1 28.2 1 MET B CA 1
ATOM 1683 C C . MET B 1 1 ? -1.103 -44.406 -54.625 1 28.2 1 MET B C 1
ATOM 1685 O O . MET B 1 1 ? -2.094 -44.844 -54.062 1 28.2 1 MET B O 1
ATOM 1689 N N . LEU B 1 2 ? -0.191 -44.125 -53.75 1 35.38 2 LEU B N 1
ATOM 1690 C CA . LEU B 1 2 ? -0.317 -43.75 -52.344 1 35.38 2 LEU B CA 1
ATOM 1691 C C . LEU B 1 2 ? -1.064 -42.438 -52.188 1 35.38 2 LEU B C 1
ATOM 1693 O O . LEU B 1 2 ? -0.674 -41.406 -52.781 1 35.38 2 LEU B O 1
ATOM 1697 N N . LEU B 1 3 ? -2.365 -42.531 -51.969 1 33.44 3 LEU B N 1
ATOM 1698 C CA . LEU B 1 3 ? -3.318 -41.438 -51.812 1 33.44 3 LEU B CA 1
ATOM 1699 C C . LEU B 1 3 ? -2.771 -40.375 -50.875 1 33.44 3 LEU B C 1
ATOM 1701 O O . LEU B 1 3 ? -2.379 -40.656 -49.75 1 33.44 3 LEU B O 1
ATOM 1705 N N . ALA B 1 4 ? -2.305 -39.312 -51.531 1 37.5 4 ALA B N 1
ATOM 1706 C CA . ALA B 1 4 ? -1.752 -38.125 -50.938 1 37.5 4 ALA B CA 1
ATOM 1707 C C . ALA B 1 4 ? -2.771 -37.438 -50 1 37.5 4 ALA B C 1
ATOM 1709 O O . ALA B 1 4 ? -3.918 -37.219 -50.406 1 37.5 4 ALA B O 1
ATOM 1710 N N . HIS B 1 5 ? -2.73 -37.781 -48.688 1 38.31 5 HIS B N 1
ATOM 1711 C CA . HIS B 1 5 ? -3.65 -37.188 -47.75 1 38.31 5 HIS B CA 1
ATOM 1712 C C . HIS B 1 5 ? -3.721 -35.688 -47.906 1 38.31 5 HIS B C 1
ATOM 1714 O O . HIS B 1 5 ? -2.695 -35.031 -48.125 1 38.31 5 HIS B O 1
ATOM 1720 N N . PRO B 1 6 ? -4.863 -35.219 -48.344 1 31.86 6 PRO B N 1
ATOM 1721 C CA . PRO B 1 6 ? -5.047 -33.781 -48.625 1 31.86 6 PRO B CA 1
ATOM 1722 C C . PRO B 1 6 ? -4.473 -32.875 -47.562 1 31.86 6 PRO B C 1
ATOM 1724 O O . PRO B 1 6 ? -4.332 -33.312 -46.406 1 31.86 6 PRO B O 1
ATOM 1727 N N . ALA B 1 7 ? -3.836 -31.891 -48.094 1 36.59 7 ALA B N 1
ATOM 1728 C CA . ALA B 1 7 ? -3.209 -30.766 -47.406 1 36.59 7 ALA B CA 1
ATOM 1729 C C . ALA B 1 7 ? -4.191 -30.094 -46.438 1 36.59 7 ALA B C 1
ATOM 1731 O O . ALA B 1 7 ? -5.277 -29.672 -46.844 1 36.59 7 ALA B O 1
ATOM 1732 N N . SER B 1 8 ? -4.383 -30.703 -45.188 1 31.75 8 SER B N 1
ATOM 1733 C CA . SER B 1 8 ? -5.246 -30.047 -44.219 1 31.75 8 SER B CA 1
ATOM 1734 C C . SER B 1 8 ? -5.129 -28.531 -44.281 1 31.75 8 SER B C 1
ATOM 1736 O O . SER B 1 8 ? -4.02 -27.984 -44.219 1 31.75 8 SER B O 1
ATOM 1738 N N . ASP B 1 9 ? -5.945 -27.906 -45.031 1 32.22 9 ASP B N 1
ATOM 1739 C CA . ASP B 1 9 ? -6.117 -26.469 -45.188 1 32.22 9 ASP B CA 1
ATOM 1740 C C . ASP B 1 9 ? -6.141 -25.75 -43.844 1 32.22 9 ASP B C 1
ATOM 1742 O O . ASP B 1 9 ? -7.117 -25.844 -43.094 1 32.22 9 ASP B O 1
ATOM 1746 N N . THR B 1 10 ? -5.125 -25.875 -43.094 1 34.69 10 THR B N 1
ATOM 1747 C CA . THR B 1 10 ? -5.008 -25.141 -41.844 1 34.69 10 THR B CA 1
ATOM 1748 C C . THR B 1 10 ? -5.273 -23.656 -42.062 1 34.69 10 THR B C 1
ATOM 1750 O O . THR B 1 10 ? -4.457 -22.953 -42.625 1 34.69 10 THR B O 1
ATOM 1753 N N . THR B 1 11 ? -6.535 -23.375 -42.469 1 32.84 11 THR B N 1
ATOM 1754 C CA . THR B 1 11 ? -6.949 -21.984 -42.562 1 32.84 11 THR B CA 1
ATOM 1755 C C . THR B 1 11 ? -6.43 -21.188 -41.375 1 32.84 11 THR B C 1
ATOM 1757 O O . THR B 1 11 ? -6.594 -21.609 -40.219 1 32.84 11 THR B O 1
ATOM 1760 N N . PRO B 1 12 ? -5.637 -20.281 -41.656 1 31.09 12 PRO B N 1
ATOM 1761 C CA . PRO B 1 12 ? -4.98 -19.516 -40.594 1 31.09 12 PRO B CA 1
ATOM 1762 C C . PRO B 1 12 ? -5.977 -18.812 -39.688 1 31.09 12 PRO B C 1
ATOM 1764 O O . PRO B 1 12 ? -6.984 -18.281 -40.156 1 31.09 12 PRO B O 1
ATOM 1767 N N . VAL B 1 13 ? -6.375 -19.344 -38.594 1 30.91 13 VAL B N 1
ATOM 1768 C CA . VAL B 1 13 ? -7.234 -18.703 -37.594 1 30.91 13 VAL B CA 1
ATOM 1769 C C . VAL B 1 13 ? -6.992 -17.203 -37.594 1 30.91 13 VAL B C 1
ATOM 1771 O O . VAL B 1 13 ? -5.844 -16.75 -37.531 1 30.91 13 VAL B O 1
ATOM 1774 N N . SER B 1 14 ? -7.824 -16.5 -38.219 1 28.02 14 SER B N 1
ATOM 1775 C CA . SER B 1 14 ? -7.824 -15.039 -38.219 1 28.02 14 SER B CA 1
ATOM 1776 C C . SER B 1 14 ? -7.402 -14.477 -36.875 1 28.02 14 SER B C 1
ATOM 1778 O O . SER B 1 14 ? -7.891 -14.914 -35.844 1 28.02 14 SER B O 1
ATOM 1780 N N . ALA B 1 15 ? -6.312 -13.945 -36.781 1 29.27 15 ALA B N 1
ATOM 1781 C CA . ALA B 1 15 ? -5.754 -13.211 -35.656 1 29.27 15 ALA B CA 1
ATOM 1782 C C . ALA B 1 15 ? -6.77 -12.227 -35.094 1 29.27 15 ALA B C 1
ATOM 1784 O O . ALA B 1 15 ? -7.176 -11.281 -35.781 1 29.27 15 ALA B O 1
ATOM 1785 N N . LEU B 1 16 ? -7.738 -12.75 -34.406 1 27.94 16 LEU B N 1
ATOM 1786 C CA . LEU B 1 16 ? -8.727 -11.867 -33.812 1 27.94 16 LEU B CA 1
ATOM 1787 C C . LEU B 1 16 ? -8.102 -10.531 -33.406 1 27.94 16 LEU B C 1
ATOM 1789 O O . LEU B 1 16 ? -7.012 -10.492 -32.844 1 27.94 16 LEU B O 1
ATOM 1793 N N . ARG B 1 17 ? -8.328 -9.547 -34.094 1 27.36 17 ARG B N 1
ATOM 1794 C CA . ARG B 1 17 ? -7.922 -8.156 -33.938 1 27.36 17 ARG B CA 1
ATOM 1795 C C . ARG B 1 17 ? -8.07 -7.707 -32.5 1 27.36 17 ARG B C 1
ATOM 1797 O O . ARG B 1 17 ? -9.102 -7.961 -31.859 1 27.36 17 ARG B O 1
ATOM 1804 N N . PRO B 1 18 ? -7.078 -7.414 -31.828 1 28.42 18 PRO B N 1
ATOM 1805 C CA . PRO B 1 18 ? -7.117 -7.043 -30.422 1 28.42 18 PRO B CA 1
ATOM 1806 C C . PRO B 1 18 ? -8.141 -5.945 -30.125 1 28.42 18 PRO B C 1
ATOM 1808 O O . PRO B 1 18 ? -8.281 -5.004 -30.906 1 28.42 18 PRO B O 1
ATOM 1811 N N . PRO B 1 19 ? -9.273 -6.234 -29.625 1 27.91 19 PRO B N 1
ATOM 1812 C CA . PRO B 1 19 ? -10.289 -5.18 -29.562 1 27.91 19 PRO B CA 1
ATOM 1813 C C . PRO B 1 19 ? -9.719 -3.84 -29.109 1 27.91 19 PRO B C 1
ATOM 1815 O O . PRO B 1 19 ? -8.781 -3.805 -28.312 1 27.91 19 PRO B O 1
ATOM 1818 N N . LEU B 1 20 ? -9.586 -2.799 -29.781 1 26.66 20 LEU B N 1
A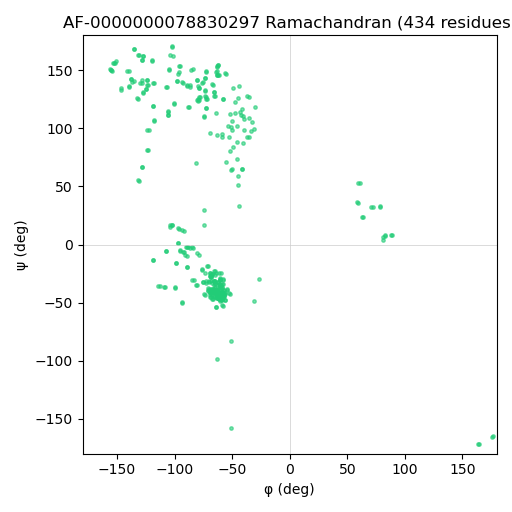TOM 1819 C CA . LEU B 1 20 ? -9.367 -1.372 -29.562 1 26.66 20 LEU B CA 1
ATOM 1820 C C . LEU B 1 20 ? -10.273 -0.843 -28.453 1 26.66 20 LEU B C 1
ATOM 1822 O O . LEU B 1 20 ? -11.492 -0.742 -28.641 1 26.66 20 LEU B O 1
ATOM 1826 N N . PHE B 1 21 ? -10.328 -1.424 -27.297 1 29.36 21 PHE B N 1
ATOM 1827 C CA . PHE B 1 21 ? -11.328 -0.892 -26.391 1 29.36 21 PHE B CA 1
ATOM 1828 C C . PHE B 1 21 ? -11.266 0.63 -26.344 1 29.36 21 PHE B C 1
ATOM 1830 O O . PHE B 1 21 ? -10.188 1.217 -26.312 1 29.36 21 PHE B O 1
ATOM 1837 N N . PRO B 1 22 ? -12.188 1.433 -26.594 1 31.67 22 PRO B N 1
ATOM 1838 C CA . PRO B 1 22 ? -12.281 2.889 -26.719 1 31.67 22 PRO B CA 1
ATOM 1839 C C . PRO B 1 22 ? -11.672 3.627 -25.531 1 31.67 22 PRO B C 1
ATOM 1841 O O . PRO B 1 22 ? -11.344 3.006 -24.516 1 31.67 22 PRO B O 1
ATOM 1844 N N . GLY B 1 23 ? -12.039 5.012 -25.188 1 30.83 23 GLY B N 1
ATOM 1845 C CA . GLY B 1 23 ? -11.359 6.137 -24.562 1 30.83 23 GLY B CA 1
ATOM 1846 C C . GLY B 1 23 ? -11.195 5.984 -23.062 1 30.83 23 GLY B C 1
ATOM 1847 O O . GLY B 1 23 ? -11.938 6.594 -22.281 1 30.83 23 GLY B O 1
ATOM 1848 N N . ILE B 1 24 ? -11.086 4.852 -22.453 1 37.97 24 ILE B N 1
ATOM 1849 C CA . ILE B 1 24 ? -10.508 4.957 -21.125 1 37.97 24 ILE B CA 1
ATOM 1850 C C . ILE B 1 24 ? -9.367 5.977 -21.141 1 37.97 24 ILE B C 1
ATOM 1852 O O . ILE B 1 24 ? -8.484 5.918 -22 1 37.97 24 ILE B O 1
ATOM 1856 N N . PRO B 1 25 ? -9.406 7.176 -20.594 1 40.5 25 PRO B N 1
ATOM 1857 C CA . PRO B 1 25 ? -8.203 7.969 -20.859 1 40.5 25 PRO B CA 1
ATOM 1858 C C . PRO B 1 25 ? -6.926 7.129 -20.844 1 40.5 25 PRO B C 1
ATOM 1860 O O . PRO B 1 25 ? -6.871 6.094 -20.172 1 40.5 25 PRO B O 1
ATOM 1863 N N . PRO B 1 26 ? -6.02 7.105 -21.812 1 43.41 26 PRO B N 1
ATOM 1864 C CA . PRO B 1 26 ? -4.801 6.324 -22.031 1 43.41 26 PRO B CA 1
ATOM 1865 C C . PRO B 1 26 ? -4.102 5.938 -20.734 1 43.41 26 PRO B C 1
ATOM 1867 O O . PRO B 1 26 ? -3.412 4.918 -20.688 1 43.41 26 PRO B O 1
ATOM 1870 N N . HIS B 1 27 ? -3.834 6.684 -19.781 1 45.44 27 HIS B N 1
ATOM 1871 C CA . HIS B 1 27 ? -2.938 6.516 -18.641 1 45.44 27 HIS B CA 1
ATOM 1872 C C . HIS B 1 27 ? -3.381 5.355 -17.75 1 45.44 27 HIS B C 1
ATOM 1874 O O . HIS B 1 27 ? -2.668 4.359 -17.625 1 45.44 27 HIS B O 1
ATOM 1880 N N . LEU B 1 28 ? -4.07 5.402 -16.641 1 52.16 28 LEU B N 1
ATOM 1881 C CA . LEU B 1 28 ? -3.875 4.406 -15.594 1 52.16 28 LEU B CA 1
ATOM 1882 C C . LEU B 1 28 ? -4.516 3.078 -15.984 1 52.16 28 LEU B C 1
ATOM 1884 O O . LEU B 1 28 ? -4.906 2.297 -15.109 1 52.16 28 LEU B O 1
ATOM 1888 N N . ARG B 1 29 ? -4.926 2.596 -17.094 1 71.06 29 ARG B N 1
ATOM 1889 C CA . ARG B 1 29 ? -6.117 1.756 -17.031 1 71.06 29 ARG B CA 1
ATOM 1890 C C . ARG B 1 29 ? -5.746 0.284 -16.891 1 71.06 29 ARG B C 1
ATOM 1892 O O . ARG B 1 29 ? -6.559 -0.598 -17.172 1 71.06 29 ARG B O 1
ATOM 1899 N N . THR B 1 30 ? -4.477 -0.03 -16.594 1 89.69 30 THR B N 1
ATOM 1900 C CA . THR B 1 30 ? -4.168 -1.432 -16.328 1 89.69 30 THR B CA 1
ATOM 1901 C C . THR B 1 30 ? -3.41 -1.581 -15.008 1 89.69 30 THR B C 1
ATOM 1903 O O . THR B 1 30 ? -2.68 -0.676 -14.602 1 89.69 30 THR B O 1
ATOM 1906 N N . LEU B 1 31 ? -3.738 -2.598 -14.328 1 93.94 31 LEU B N 1
ATOM 1907 C CA . LEU B 1 31 ? -3.006 -3.064 -13.156 1 93.94 31 LEU B CA 1
ATOM 1908 C C . LEU B 1 31 ? -2.035 -4.18 -13.531 1 93.94 31 LEU B C 1
ATOM 1910 O O . LEU B 1 31 ? -2.287 -4.941 -14.469 1 93.94 31 LEU B O 1
ATOM 1914 N N . CYS B 1 32 ? -1.01 -4.168 -12.867 1 96.56 32 CYS B N 1
ATOM 1915 C CA . CYS B 1 32 ? -0.085 -5.285 -13.016 1 96.56 32 CYS B CA 1
ATOM 1916 C C . CYS B 1 32 ? 0.156 -5.977 -11.68 1 96.56 32 CYS B C 1
ATOM 1918 O O . CYS B 1 32 ? 0.915 -5.48 -10.844 1 96.56 32 CYS B O 1
ATOM 1920 N N . PHE B 1 33 ? -0.549 -7.09 -11.445 1 98.06 33 PHE B N 1
ATOM 1921 C CA . PHE B 1 33 ? -0.324 -7.883 -10.242 1 98.06 33 PHE B CA 1
ATOM 1922 C C . PHE B 1 33 ? 1.003 -8.633 -10.328 1 98.06 33 PHE B C 1
ATOM 1924 O O . PHE B 1 33 ? 1.252 -9.359 -11.289 1 98.06 33 PHE B O 1
ATOM 1931 N N . VAL B 1 34 ? 1.821 -8.414 -9.32 1 98.38 34 VAL B N 1
ATOM 1932 C CA . VAL B 1 34 ? 3.143 -9.031 -9.289 1 98.38 34 VAL B CA 1
ATOM 1933 C C . VAL B 1 34 ? 3.299 -9.852 -8.008 1 98.38 34 VAL B C 1
ATOM 1935 O O . VAL B 1 34 ? 2.873 -9.414 -6.934 1 98.38 34 VAL B O 1
ATOM 1938 N N . ASP B 1 35 ? 3.836 -10.953 -8.102 1 98.31 35 ASP B N 1
ATOM 1939 C CA . ASP B 1 35 ? 4.262 -11.766 -6.969 1 98.31 35 ASP B CA 1
ATOM 1940 C C . ASP B 1 35 ? 5.609 -12.43 -7.242 1 98.31 35 ASP B C 1
ATOM 1942 O O . ASP B 1 35 ? 5.844 -12.93 -8.344 1 98.31 35 ASP B O 1
ATOM 1946 N N . LEU B 1 36 ? 6.484 -12.391 -6.27 1 98.38 36 LEU B N 1
ATOM 1947 C CA . LEU B 1 36 ? 7.809 -12.992 -6.391 1 98.38 36 LEU B CA 1
ATOM 1948 C C . LEU B 1 36 ? 8.047 -14.008 -5.277 1 98.38 36 LEU B C 1
ATOM 1950 O O . LEU B 1 36 ? 7.566 -13.828 -4.156 1 98.38 36 LEU B O 1
ATOM 1954 N N . GLU B 1 37 ? 8.664 -15.047 -5.59 1 98.06 37 GLU B N 1
ATOM 1955 C CA . GLU B 1 37 ? 9.359 -15.859 -4.594 1 98.06 37 GLU B CA 1
ATOM 1956 C C . GLU B 1 37 ? 10.852 -15.531 -4.566 1 98.06 37 GLU B C 1
ATOM 1958 O O . GLU B 1 37 ? 11.461 -15.289 -5.609 1 98.06 37 GLU B O 1
ATOM 1963 N N . THR B 1 38 ? 11.453 -15.484 -3.412 1 97.81 38 THR B N 1
ATOM 1964 C CA . THR B 1 38 ? 12.82 -14.992 -3.264 1 97.81 38 THR B CA 1
ATOM 1965 C C . THR B 1 38 ? 13.625 -15.914 -2.352 1 97.81 38 THR B C 1
ATOM 1967 O O . THR B 1 38 ? 13.062 -16.781 -1.688 1 97.81 38 THR B O 1
ATOM 1970 N N . THR B 1 39 ? 14.938 -15.719 -2.318 1 97.75 39 THR B N 1
ATOM 1971 C CA . THR B 1 39 ? 15.836 -16.547 -1.524 1 97.75 39 THR B CA 1
ATOM 1972 C C . THR B 1 39 ? 15.898 -16.047 -0.082 1 97.75 39 THR B C 1
ATOM 1974 O O . THR B 1 39 ? 16.578 -16.656 0.756 1 97.75 39 THR B O 1
ATOM 1977 N N . GLY B 1 40 ? 15.258 -15.031 0.181 1 96 40 GLY B N 1
ATOM 1978 C CA . GLY B 1 40 ? 15.18 -14.398 1.489 1 96 40 GLY B CA 1
ATOM 1979 C C . GLY B 1 40 ? 14.375 -13.117 1.489 1 96 40 GLY B C 1
ATOM 1980 O O . GLY B 1 40 ? 13.625 -12.844 0.546 1 96 40 GLY B O 1
ATOM 1981 N N . LEU B 1 41 ? 14.5 -12.297 2.566 1 91.31 41 LEU B N 1
ATOM 1982 C CA . LEU B 1 41 ? 13.586 -11.164 2.748 1 91.31 41 LEU B CA 1
ATOM 1983 C C . LEU B 1 41 ? 14.297 -9.844 2.48 1 91.31 41 LEU B C 1
ATOM 1985 O O . LEU B 1 41 ? 13.664 -8.789 2.424 1 91.31 41 LEU B O 1
ATOM 1989 N N . ASP B 1 42 ? 15.555 -9.891 2.254 1 91 42 ASP B N 1
ATOM 1990 C CA . ASP B 1 42 ? 16.359 -8.688 2.045 1 91 42 ASP B CA 1
ATOM 1991 C C . ASP B 1 42 ? 16.734 -8.531 0.574 1 91 42 ASP B C 1
ATOM 1993 O O . ASP B 1 42 ? 17.641 -9.211 0.083 1 91 42 ASP B O 1
ATOM 1997 N N . ALA B 1 43 ? 16.188 -7.543 -0.088 1 92.38 43 ALA B N 1
ATOM 1998 C CA . ALA B 1 43 ? 16.375 -7.371 -1.527 1 92.38 43 ALA B CA 1
ATOM 1999 C C . ALA B 1 43 ? 17.812 -7.016 -1.864 1 92.38 43 ALA B C 1
ATOM 2001 O O . ALA B 1 43 ? 18.266 -7.211 -2.998 1 92.38 43 ALA B O 1
ATOM 2002 N N . SER B 1 44 ? 18.516 -6.441 -0.947 1 88.81 44 SER B N 1
ATOM 2003 C CA . SER B 1 44 ? 19.906 -6.09 -1.195 1 88.81 44 SER B CA 1
ATOM 2004 C C . SER B 1 44 ? 20.812 -7.316 -1.133 1 88.81 44 SER B C 1
ATOM 2006 O O . SER B 1 44 ? 21.906 -7.32 -1.699 1 88.81 44 SER B O 1
ATOM 2008 N N . ARG B 1 45 ? 20.344 -8.375 -0.476 1 92.88 45 ARG B N 1
ATOM 2009 C CA . ARG B 1 45 ? 21.172 -9.562 -0.251 1 92.88 45 ARG B CA 1
ATOM 2010 C C . ARG B 1 45 ? 20.609 -10.766 -1.012 1 92.88 45 ARG B C 1
ATOM 2012 O O . ARG B 1 45 ? 21.375 -11.602 -1.506 1 92.88 45 ARG B O 1
ATOM 2019 N N . HIS B 1 46 ? 19.359 -10.82 -1.086 1 97.06 46 HIS B N 1
ATOM 2020 C CA . HIS B 1 46 ? 18.703 -12.008 -1.613 1 97.06 46 HIS B CA 1
ATOM 2021 C C . HIS B 1 46 ? 18.234 -11.789 -3.047 1 97.06 46 HIS B C 1
ATOM 2023 O O . HIS B 1 46 ? 18.312 -10.672 -3.566 1 97.06 46 HIS B O 1
ATOM 2029 N N . GLU B 1 47 ? 17.797 -12.922 -3.68 1 96.94 47 GLU B N 1
ATOM 2030 C CA . GLU B 1 47 ? 17.5 -12.875 -5.105 1 96.94 47 GLU B CA 1
ATOM 2031 C C . GLU B 1 47 ? 16.094 -13.406 -5.391 1 96.94 47 GLU B C 1
ATOM 2033 O O . GLU B 1 47 ? 15.516 -14.109 -4.566 1 96.94 47 GLU B O 1
ATOM 2038 N N . VAL B 1 48 ? 15.656 -13.016 -6.609 1 98.06 48 VAL B N 1
ATOM 2039 C CA . VAL B 1 48 ? 14.367 -13.508 -7.094 1 98.06 48 VAL B CA 1
ATOM 2040 C C . VAL B 1 48 ? 14.523 -14.93 -7.625 1 98.06 48 VAL B C 1
ATOM 2042 O O . VAL B 1 48 ? 15.461 -15.219 -8.375 1 98.06 48 VAL B O 1
ATOM 2045 N N . LEU B 1 49 ? 13.594 -15.812 -7.258 1 97.94 49 LEU B N 1
ATOM 2046 C CA . LEU B 1 49 ? 13.602 -17.203 -7.711 1 97.94 49 LEU B CA 1
ATOM 2047 C C . LEU B 1 49 ? 12.469 -17.453 -8.703 1 97.94 49 LEU B C 1
ATOM 2049 O O . LEU B 1 49 ? 12.578 -18.297 -9.586 1 97.94 49 LEU B O 1
ATOM 2053 N N . GLU B 1 50 ? 11.344 -16.844 -8.492 1 98.25 50 GLU B N 1
ATOM 2054 C CA . GLU B 1 50 ? 10.164 -16.938 -9.344 1 98.25 50 GLU B CA 1
ATOM 2055 C C . GLU B 1 50 ? 9.492 -15.586 -9.531 1 98.25 50 GLU B C 1
ATOM 2057 O O . GLU B 1 50 ? 9.445 -14.773 -8.609 1 98.25 50 GLU B O 1
ATOM 2062 N N . VAL B 1 51 ? 9 -15.352 -10.727 1 98.31 51 VAL B N 1
ATOM 2063 C CA . VAL B 1 51 ? 8.281 -14.125 -11.039 1 98.31 51 VAL B CA 1
ATOM 2064 C C . VAL B 1 51 ? 6.926 -14.461 -11.656 1 98.31 51 VAL B C 1
ATOM 2066 O O . VAL B 1 51 ? 6.824 -15.352 -12.5 1 98.31 51 VAL B O 1
ATOM 2069 N N . ALA B 1 52 ? 5.898 -13.852 -11.148 1 98.56 52 ALA B N 1
ATOM 2070 C CA . ALA B 1 52 ? 4.582 -13.891 -11.781 1 98.56 52 ALA B CA 1
ATOM 2071 C C . ALA B 1 52 ? 4.051 -12.477 -12.023 1 98.56 52 ALA B C 1
ATOM 2073 O O . ALA B 1 52 ? 4.168 -11.609 -11.148 1 98.56 52 ALA B O 1
ATOM 2074 N N . VAL B 1 53 ? 3.537 -12.258 -13.211 1 98.25 53 VAL B N 1
ATOM 2075 C CA . VAL B 1 53 ? 2.945 -10.984 -13.602 1 98.25 53 VAL B CA 1
ATOM 2076 C C . VAL B 1 53 ? 1.595 -11.219 -14.273 1 98.25 53 VAL B C 1
ATOM 2078 O O . VAL B 1 53 ? 1.483 -12.055 -15.18 1 98.25 53 VAL B O 1
ATOM 2081 N N . LEU B 1 54 ? 0.586 -10.594 -13.789 1 98 54 LEU B N 1
ATOM 2082 C CA . LEU B 1 54 ? -0.735 -10.555 -14.406 1 98 54 LEU B CA 1
ATOM 2083 C C . LEU B 1 54 ? -1.127 -9.133 -14.773 1 98 54 LEU B C 1
ATOM 2085 O O . LEU B 1 54 ? -1.346 -8.297 -13.891 1 98 54 LEU B O 1
ATOM 2089 N N . ARG B 1 55 ? -1.106 -8.844 -16 1 96.5 55 ARG B N 1
ATOM 2090 C CA . ARG B 1 55 ? -1.653 -7.562 -16.438 1 96.5 55 ARG B CA 1
ATOM 2091 C C . ARG B 1 55 ? -3.174 -7.621 -16.531 1 96.5 55 ARG B C 1
ATOM 2093 O O . ARG B 1 55 ? -3.727 -8.5 -17.188 1 96.5 55 ARG B O 1
ATOM 2100 N N . VAL B 1 56 ? -3.791 -6.766 -15.852 1 95.56 56 VAL B N 1
ATOM 2101 C CA . VAL B 1 56 ? -5.23 -6.844 -15.625 1 95.56 56 VAL B CA 1
ATOM 2102 C C . VAL B 1 56 ? -5.883 -5.508 -15.984 1 95.56 56 VAL B C 1
ATOM 2104 O O . VAL B 1 56 ? -5.324 -4.445 -15.703 1 95.56 56 VAL B O 1
ATOM 2107 N N . ASP B 1 57 ? -7.027 -5.574 -16.625 1 92.25 57 ASP B N 1
ATOM 2108 C CA . ASP B 1 57 ? -7.812 -4.363 -16.844 1 92.25 57 ASP B CA 1
ATOM 2109 C C . ASP B 1 57 ? -8.305 -3.783 -15.516 1 92.25 57 ASP B C 1
ATOM 2111 O O . ASP B 1 57 ? -8.922 -4.488 -14.711 1 92.25 57 ASP B O 1
ATOM 2115 N N . ALA B 1 58 ? -8.07 -2.566 -15.281 1 88.38 58 ALA B N 1
ATOM 2116 C CA . ALA B 1 58 ? -8.32 -1.962 -13.977 1 88.38 58 ALA B CA 1
ATOM 2117 C C . ALA B 1 58 ? -9.812 -1.872 -13.688 1 88.38 58 ALA B C 1
ATOM 2119 O O . ALA B 1 58 ? -10.227 -1.841 -12.531 1 88.38 58 ALA B O 1
ATOM 2120 N N . ARG B 1 59 ? -10.664 -1.842 -14.633 1 84.12 59 ARG B N 1
ATOM 2121 C CA . ARG B 1 59 ? -12.102 -1.679 -14.453 1 84.12 59 ARG B CA 1
ATOM 2122 C C . ARG B 1 59 ? -12.805 -3.033 -14.375 1 84.12 59 ARG B C 1
ATOM 2124 O O . ARG B 1 59 ? -13.477 -3.332 -13.383 1 84.12 59 ARG B O 1
ATOM 2131 N N . SER B 1 60 ? -12.516 -3.867 -15.32 1 86.19 60 SER B N 1
ATOM 2132 C CA . SER B 1 60 ? -13.211 -5.152 -15.383 1 86.19 60 SER B CA 1
ATOM 2133 C C . SER B 1 60 ? -12.477 -6.215 -14.57 1 86.19 60 SER B C 1
ATOM 2135 O O . SER B 1 60 ? -13.031 -7.285 -14.305 1 86.19 60 SER B O 1
ATOM 2137 N N . LEU B 1 61 ? -11.219 -5.988 -14.281 1 91.5 61 LEU B N 1
ATOM 2138 C CA . LEU B 1 61 ? -10.344 -6.902 -13.547 1 91.5 61 LEU B CA 1
ATOM 2139 C C . LEU B 1 61 ? -10.148 -8.203 -14.32 1 91.5 61 LEU B C 1
ATOM 2141 O O . LEU B 1 61 ? -9.836 -9.242 -13.734 1 91.5 61 LEU B O 1
ATOM 2145 N N . LYS B 1 62 ? -10.352 -8.094 -15.609 1 93.81 62 LYS B N 1
ATOM 2146 C CA . LYS B 1 62 ? -10.039 -9.227 -16.484 1 93.81 62 LYS B CA 1
ATOM 2147 C C . LYS B 1 62 ? -8.547 -9.289 -16.781 1 93.81 62 LYS B C 1
ATOM 2149 O O . LYS B 1 62 ? -7.91 -8.258 -17.016 1 93.81 62 LYS B O 1
ATOM 2154 N N . VAL B 1 63 ? -8.031 -10.484 -16.828 1 95.88 63 VAL B N 1
ATOM 2155 C CA . VAL B 1 63 ? -6.625 -10.688 -17.156 1 95.88 63 VAL B CA 1
ATOM 2156 C C . VAL B 1 63 ? -6.387 -10.438 -18.641 1 95.88 63 VAL B C 1
ATOM 2158 O O . VAL B 1 63 ? -7.078 -11.008 -19.484 1 95.88 63 VAL B O 1
ATOM 2161 N N . LEU B 1 64 ? -5.41 -9.562 -18.922 1 95.94 64 LEU B N 1
ATOM 2162 C CA . LEU B 1 64 ? -5.078 -9.203 -20.297 1 95.94 64 LEU B CA 1
ATOM 2163 C C . LEU B 1 64 ? -3.85 -9.969 -20.781 1 95.94 64 LEU B C 1
ATOM 2165 O O . LEU B 1 64 ? -3.734 -10.289 -21.969 1 95.94 64 LEU B O 1
ATOM 2169 N N . ALA B 1 65 ? -2.932 -10.18 -19.938 1 96.81 65 ALA B N 1
ATOM 2170 C CA . ALA B 1 65 ? -1.679 -10.883 -20.203 1 96.81 65 ALA B CA 1
ATOM 2171 C C . ALA B 1 65 ? -1.106 -11.477 -18.922 1 96.81 65 ALA B C 1
ATOM 2173 O O . ALA B 1 65 ? -1.395 -11 -17.828 1 96.81 65 ALA B O 1
ATOM 2174 N N . GLU B 1 66 ? -0.436 -12.516 -19.062 1 97.69 66 GLU B N 1
ATOM 2175 C CA . GLU B 1 66 ? 0.213 -13.141 -17.906 1 97.69 66 GLU B CA 1
ATOM 2176 C C . GLU B 1 66 ? 1.593 -13.68 -18.281 1 97.69 66 GLU B C 1
ATOM 2178 O O . GLU B 1 66 ? 1.851 -14 -19.438 1 97.69 66 GLU B O 1
ATOM 2183 N N . TYR B 1 67 ? 2.492 -13.695 -17.359 1 98.5 67 TYR B N 1
ATOM 2184 C CA . TYR B 1 67 ? 3.848 -14.211 -17.516 1 98.5 67 TYR B CA 1
ATOM 2185 C C . TYR B 1 67 ? 4.348 -14.828 -16.219 1 98.5 67 TYR B C 1
ATOM 2187 O O . TYR B 1 67 ? 4.109 -14.281 -15.141 1 98.5 67 TYR B O 1
ATOM 2195 N N . GLU B 1 68 ? 4.93 -15.961 -16.297 1 98.06 68 GLU B N 1
ATOM 2196 C CA . GLU B 1 68 ? 5.566 -16.641 -15.164 1 98.06 68 GLU B CA 1
ATOM 2197 C C . GLU B 1 68 ? 6.914 -17.234 -15.57 1 98.06 68 GLU B C 1
ATOM 2199 O O . GLU B 1 68 ? 7.062 -17.75 -16.672 1 98.06 68 GLU B O 1
ATOM 2204 N N . ALA B 1 69 ? 7.879 -17.125 -14.68 1 98.12 69 ALA B N 1
ATOM 2205 C CA . ALA B 1 69 ? 9.195 -17.703 -14.961 1 98.12 69 ALA B CA 1
ATOM 2206 C C . ALA B 1 69 ? 9.945 -18.016 -13.672 1 98.12 69 ALA B C 1
ATOM 2208 O O . ALA B 1 69 ? 9.711 -17.375 -12.641 1 98.12 69 ALA B O 1
ATOM 2209 N N . ARG B 1 70 ? 10.766 -19.016 -13.781 1 98.12 70 ARG B N 1
ATOM 2210 C CA . ARG B 1 70 ? 11.773 -19.266 -12.75 1 98.12 70 ARG B CA 1
ATOM 2211 C C . ARG B 1 70 ? 13.094 -18.594 -13.094 1 98.12 70 ARG B C 1
ATOM 2213 O O . ARG B 1 70 ? 13.492 -18.562 -14.258 1 98.12 70 ARG B O 1
ATOM 2220 N N . VAL B 1 71 ? 13.711 -18.031 -12.102 1 98.38 71 VAL B N 1
ATOM 2221 C CA 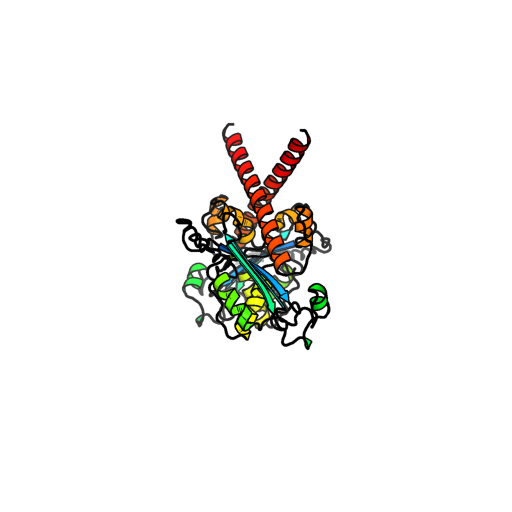. VAL B 1 71 ? 14.969 -17.312 -12.289 1 98.38 71 VAL B CA 1
ATOM 2222 C C . VAL B 1 71 ? 16.125 -18.125 -11.727 1 98.38 71 VAL B C 1
ATOM 2224 O O . VAL B 1 71 ? 16.031 -18.656 -10.609 1 98.38 71 VAL B O 1
ATOM 2227 N N . LYS B 1 72 ? 17.203 -18.203 -12.461 1 97.38 72 LYS B N 1
ATOM 2228 C CA . LYS B 1 72 ? 18.406 -18.906 -12.008 1 97.38 72 LYS B CA 1
ATOM 2229 C C . LYS B 1 72 ? 19.125 -18.125 -10.914 1 97.38 72 LYS B C 1
ATOM 2231 O O . LYS B 1 72 ? 19.562 -17 -11.141 1 97.38 72 LYS B O 1
ATOM 2236 N N . PRO B 1 73 ? 19.219 -18.703 -9.734 1 96.38 73 PRO B N 1
ATOM 2237 C CA . PRO B 1 73 ? 19.938 -17.984 -8.672 1 96.38 73 PRO B CA 1
ATOM 2238 C C . PRO B 1 73 ? 21.453 -17.969 -8.891 1 96.38 73 PRO B C 1
ATOM 2240 O O . PRO B 1 73 ? 22 -18.922 -9.445 1 96.38 73 PRO B O 1
ATOM 2243 N N . THR B 1 74 ? 22.125 -16.906 -8.438 1 95.75 74 THR B N 1
ATOM 2244 C CA . THR B 1 74 ? 23.562 -16.766 -8.594 1 95.75 74 THR B CA 1
ATOM 2245 C C . THR B 1 74 ? 24.25 -16.688 -7.238 1 95.75 74 THR B C 1
ATOM 2247 O O . THR B 1 74 ? 25.484 -16.812 -7.148 1 95.75 74 THR B O 1
ATOM 2250 N N . ARG B 1 75 ? 23.531 -16.5 -6.227 1 94.75 75 ARG B N 1
ATOM 2251 C CA . ARG B 1 75 ? 24.078 -16.375 -4.879 1 94.75 75 ARG B CA 1
ATOM 2252 C C . ARG B 1 75 ? 23.328 -17.266 -3.896 1 94.75 75 ARG B C 1
ATOM 2254 O O . ARG B 1 75 ? 22.859 -16.797 -2.854 1 94.75 75 ARG B O 1
ATOM 2261 N N . LEU B 1 76 ? 23.266 -18.5 -4.188 1 94.19 76 LEU B N 1
ATOM 2262 C CA . LEU B 1 76 ? 22.469 -19.438 -3.395 1 94.19 76 LEU B CA 1
ATOM 2263 C C . LEU B 1 76 ? 23.047 -19.578 -1.992 1 94.19 76 LEU B C 1
ATOM 2265 O O . LEU B 1 76 ? 22.344 -19.938 -1.053 1 94.19 76 LEU B O 1
ATOM 2269 N N . ALA B 1 77 ? 24.281 -19.281 -1.846 1 94.25 77 ALA B N 1
ATOM 2270 C CA . ALA B 1 77 ? 24.953 -19.391 -0.553 1 94.25 77 ALA B CA 1
ATOM 2271 C C . ALA B 1 77 ? 24.359 -18.422 0.46 1 94.25 77 ALA B C 1
ATOM 2273 O O . ALA B 1 77 ? 24.391 -18.672 1.668 1 94.25 77 ALA B O 1
ATOM 2274 N N . ASP B 1 78 ? 23.781 -17.375 -0.056 1 95.19 78 ASP B N 1
ATOM 2275 C CA . ASP B 1 78 ? 23.203 -16.344 0.805 1 95.19 78 ASP B CA 1
ATOM 2276 C C . ASP B 1 78 ? 21.734 -16.656 1.115 1 95.19 78 ASP B C 1
ATOM 2278 O O . ASP B 1 78 ? 21.109 -15.969 1.925 1 95.19 78 ASP B O 1
ATOM 2282 N N . ALA B 1 79 ? 21.234 -17.734 0.554 1 96.44 79 ALA B N 1
ATOM 2283 C CA . ALA B 1 79 ? 19.797 -18.016 0.648 1 96.44 79 ALA B CA 1
ATOM 2284 C C . ALA B 1 79 ? 19.422 -18.484 2.051 1 96.44 79 ALA B C 1
ATOM 2286 O O . ALA B 1 79 ? 20.188 -19.203 2.701 1 96.44 79 ALA B O 1
ATOM 2287 N N . HIS B 1 80 ? 18.25 -18.062 2.479 1 96.62 80 HIS B N 1
ATOM 2288 C CA . HIS B 1 80 ? 17.672 -18.641 3.68 1 96.62 80 HIS B CA 1
ATOM 2289 C C . HIS B 1 80 ? 17.047 -20 3.389 1 96.62 80 HIS B C 1
ATOM 2291 O O . HIS B 1 80 ? 16.141 -20.109 2.562 1 96.62 80 HIS B O 1
ATOM 2297 N N . PRO B 1 81 ? 17.438 -20.969 4.129 1 95.44 81 PRO B N 1
ATOM 2298 C CA . PRO B 1 81 ? 16.906 -22.312 3.873 1 95.44 81 PRO B CA 1
ATOM 2299 C C . PRO B 1 81 ? 15.375 -22.375 3.955 1 95.44 81 PRO B C 1
ATOM 2301 O O . PRO B 1 81 ? 14.734 -23.094 3.182 1 95.44 81 PRO B O 1
ATOM 2304 N N . GLU B 1 82 ? 14.844 -21.594 4.832 1 95.06 82 GLU B N 1
ATOM 2305 C CA . GLU B 1 82 ? 13.391 -21.578 4.984 1 95.06 82 GLU B CA 1
ATOM 2306 C C . GLU B 1 82 ? 12.711 -21.031 3.736 1 95.06 82 GLU B C 1
ATOM 2308 O O . GLU B 1 82 ? 11.648 -21.516 3.338 1 95.06 82 GLU B O 1
ATOM 2313 N N . ALA B 1 83 ? 13.312 -20.031 3.145 1 94.81 83 ALA B N 1
ATOM 2314 C CA . ALA B 1 83 ? 12.758 -19.438 1.931 1 94.81 83 ALA B CA 1
ATOM 2315 C C . ALA B 1 83 ? 12.789 -20.422 0.772 1 94.81 83 ALA B C 1
ATOM 2317 O O . ALA B 1 83 ? 11.82 -20.531 0.013 1 94.81 83 ALA B O 1
ATOM 2318 N N . LEU B 1 84 ? 13.867 -21.203 0.636 1 95.44 84 LEU B N 1
ATOM 2319 C CA . LEU B 1 84 ? 14.008 -22.203 -0.415 1 95.44 84 LEU B CA 1
ATOM 2320 C C . LEU B 1 84 ? 12.984 -23.328 -0.234 1 95.44 84 LEU B C 1
ATOM 2322 O O . LEU B 1 84 ? 12.375 -23.781 -1.206 1 95.44 84 LEU B O 1
ATOM 2326 N N . ALA B 1 85 ? 12.82 -23.703 0.999 1 94.56 85 ALA B N 1
ATOM 2327 C CA . ALA B 1 85 ? 11.883 -24.781 1.304 1 94.56 85 ALA B CA 1
ATOM 2328 C C . ALA B 1 85 ? 10.445 -24.375 0.991 1 94.56 85 ALA B C 1
ATOM 2330 O O . ALA B 1 85 ? 9.672 -25.156 0.447 1 94.56 85 ALA B O 1
ATOM 2331 N N . VAL B 1 86 ? 10.102 -23.156 1.297 1 92.56 86 VAL B N 1
ATOM 2332 C CA . VAL B 1 86 ? 8.742 -22.625 1.134 1 92.56 86 VAL B CA 1
ATOM 2333 C C . VAL B 1 86 ? 8.367 -22.625 -0.346 1 92.56 86 VAL B C 1
ATOM 2335 O O . VAL B 1 86 ? 7.246 -22.984 -0.711 1 92.56 86 VAL B O 1
ATOM 2338 N N . CYS B 1 87 ? 9.305 -22.234 -1.183 1 91.5 87 CYS B N 1
ATOM 2339 C CA . CYS B 1 87 ? 8.984 -22.125 -2.6 1 91.5 87 CYS B CA 1
ATOM 2340 C C . CYS B 1 87 ? 9.297 -23.422 -3.334 1 91.5 87 CYS B C 1
ATOM 2342 O O . CYS B 1 87 ? 9.07 -23.531 -4.543 1 91.5 87 CYS B O 1
ATOM 2344 N N . GLY B 1 88 ? 9.938 -24.438 -2.662 1 93.44 88 GLY B N 1
ATOM 2345 C CA . GLY B 1 88 ? 10.188 -25.75 -3.252 1 93.44 88 GLY B CA 1
ATOM 2346 C C . GLY B 1 88 ? 11.367 -25.75 -4.207 1 93.44 88 GLY B C 1
A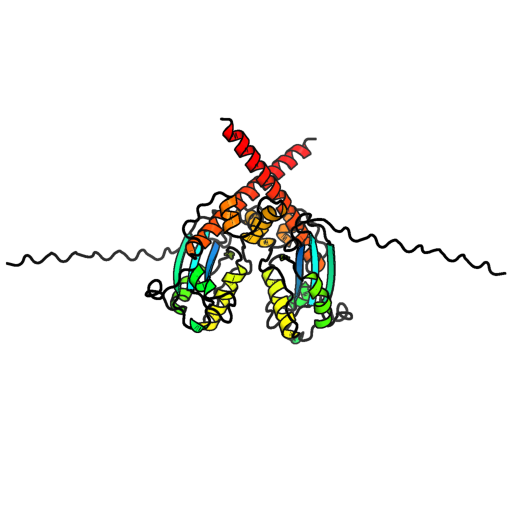TOM 2347 O O . GLY B 1 88 ? 11.367 -26.484 -5.195 1 93.44 88 GLY B O 1
ATOM 2348 N N . TYR B 1 89 ? 12.305 -24.969 -3.92 1 94.44 89 TYR B N 1
ATOM 2349 C CA . TYR B 1 89 ? 13.469 -24.891 -4.797 1 94.44 89 TYR B CA 1
ATOM 2350 C C . TYR B 1 89 ? 14.258 -26.188 -4.77 1 94.44 89 TYR B C 1
ATOM 2352 O O . TYR B 1 89 ? 14.477 -26.766 -3.699 1 94.44 89 TYR B O 1
ATOM 2360 N N . SER B 1 90 ? 14.711 -26.656 -5.895 1 94.81 90 SER B N 1
ATOM 2361 C CA . SER B 1 90 ? 15.711 -27.703 -6.113 1 94.81 90 SER B CA 1
ATOM 2362 C C . SER B 1 90 ? 16.422 -27.516 -7.453 1 94.81 90 SER B C 1
ATOM 2364 O O . SER B 1 90 ? 15.859 -26.922 -8.375 1 94.81 90 SER B O 1
ATOM 2366 N N . ASP B 1 91 ? 17.562 -28.062 -7.449 1 93.56 91 ASP B N 1
ATOM 2367 C CA . ASP B 1 91 ? 18.312 -27.969 -8.695 1 93.56 91 ASP B CA 1
ATOM 2368 C C . ASP B 1 91 ? 17.547 -28.594 -9.852 1 93.56 91 ASP B C 1
ATOM 2370 O O . ASP B 1 91 ? 17.578 -28.094 -10.977 1 93.56 91 ASP B O 1
ATOM 2374 N N . GLU B 1 92 ? 16.938 -29.594 -9.531 1 95.62 92 GLU B N 1
ATOM 2375 C CA . GLU B 1 92 ? 16.172 -30.297 -10.555 1 95.62 92 GLU B CA 1
ATOM 2376 C C . GLU B 1 92 ? 14.992 -29.469 -11.047 1 95.62 92 GLU B C 1
ATOM 2378 O O . GLU B 1 92 ? 14.797 -29.312 -12.25 1 95.62 92 GLU B O 1
ATOM 2383 N N . GLU B 1 93 ? 14.219 -28.875 -10.148 1 94.31 93 GLU B N 1
ATOM 2384 C CA . GLU B 1 93 ? 13.039 -28.094 -10.5 1 94.31 93 GLU B CA 1
ATOM 2385 C C . GLU B 1 93 ? 13.438 -26.812 -11.227 1 94.31 93 GLU B C 1
ATOM 2387 O O . GLU B 1 93 ? 12.68 -26.297 -12.055 1 94.31 93 GLU B O 1
ATOM 2392 N N . TRP B 1 94 ? 14.656 -26.281 -10.953 1 96.69 94 TRP B N 1
ATOM 2393 C CA . TRP B 1 94 ? 15.102 -25 -11.484 1 96.69 94 TRP B CA 1
ATOM 2394 C C . TRP B 1 94 ? 16.094 -25.203 -12.625 1 96.69 94 TRP B C 1
ATOM 2396 O O . TRP B 1 94 ? 16.844 -24.281 -12.977 1 96.69 94 TRP B O 1
ATOM 2406 N N . ARG B 1 95 ? 16.172 -26.375 -13.141 1 95.44 95 ARG B N 1
ATOM 2407 C CA . ARG B 1 95 ? 17.141 -26.703 -14.172 1 95.44 95 ARG B CA 1
ATOM 2408 C C . ARG B 1 95 ? 16.953 -25.844 -15.414 1 95.44 95 ARG B C 1
ATOM 2410 O O . ARG B 1 95 ? 17.922 -25.469 -16.078 1 95.44 95 ARG B O 1
ATOM 2417 N N . ASP B 1 96 ? 15.688 -25.516 -15.711 1 96.44 96 ASP B N 1
ATOM 2418 C CA . ASP B 1 96 ? 15.383 -24.75 -16.922 1 96.44 96 ASP B CA 1
ATOM 2419 C C . ASP B 1 96 ? 15.117 -23.281 -16.594 1 96.44 96 ASP B C 1
ATOM 2421 O O . ASP B 1 96 ? 14.516 -22.562 -17.391 1 96.44 96 ASP B O 1
ATOM 2425 N N . ALA B 1 97 ? 15.5 -22.844 -15.445 1 98.06 97 ALA B N 1
ATOM 2426 C CA . ALA B 1 97 ? 15.305 -21.469 -15.031 1 98.06 97 ALA B CA 1
ATOM 2427 C C . ALA B 1 97 ? 16.078 -20.5 -15.922 1 98.06 97 ALA B C 1
ATOM 2429 O O . ALA B 1 97 ? 17.125 -20.875 -16.484 1 98.06 97 ALA B O 1
ATOM 2430 N N . LEU B 1 98 ? 15.602 -19.344 -16.109 1 98.38 98 LEU B N 1
ATOM 2431 C CA . LEU B 1 98 ? 16.172 -18.344 -17 1 98.38 98 LEU B CA 1
ATOM 2432 C C . LEU B 1 98 ? 17.062 -17.375 -16.25 1 98.38 98 LEU B C 1
ATOM 2434 O O . LEU B 1 98 ? 16.844 -17.125 -15.055 1 98.38 98 LEU B O 1
ATOM 2438 N N . PRO B 1 99 ? 18.047 -16.797 -16.984 1 98 99 PRO B N 1
ATOM 2439 C CA . PRO B 1 99 ? 18.781 -15.695 -16.375 1 98 99 PRO B CA 1
ATOM 2440 C C . PRO B 1 99 ? 17.891 -14.5 -16.047 1 98 99 PRO B C 1
ATOM 2442 O O . PRO B 1 99 ? 16.953 -14.203 -16.797 1 98 99 PRO B O 1
ATOM 2445 N N . LEU B 1 100 ? 18.203 -13.812 -14.969 1 97.88 100 LEU B N 1
ATOM 2446 C CA . LEU B 1 100 ? 17.406 -12.688 -14.484 1 97.88 100 LEU B CA 1
ATOM 2447 C C . LEU B 1 100 ? 17.188 -11.664 -15.594 1 97.88 100 LEU B C 1
ATOM 2449 O O . LEU B 1 100 ? 16.062 -11.172 -15.766 1 97.88 100 LEU B O 1
ATOM 2453 N N . GLN B 1 101 ? 18.188 -11.383 -16.359 1 97.56 101 GLN B N 1
ATOM 2454 C CA . GLN B 1 101 ? 18.109 -10.359 -17.406 1 97.56 101 GLN B CA 1
ATOM 2455 C C . GLN B 1 101 ? 17.062 -10.727 -18.453 1 97.56 101 GLN B C 1
ATOM 2457 O O . GLN B 1 101 ? 16.344 -9.852 -18.953 1 97.56 101 GLN B O 1
ATOM 2462 N N . GLU B 1 102 ? 17.016 -11.984 -18.766 1 97.62 102 GLU B N 1
ATOM 2463 C CA . GLU B 1 102 ? 16.031 -12.453 -19.734 1 97.62 102 GLU B CA 1
ATOM 2464 C C . GLU B 1 102 ? 14.609 -12.32 -19.188 1 97.62 102 GLU B C 1
ATOM 2466 O O . GLU B 1 102 ? 13.695 -11.898 -19.922 1 97.62 102 GLU B O 1
ATOM 2471 N N . VAL B 1 103 ? 14.469 -12.609 -18 1 98.38 103 VAL B N 1
ATOM 2472 C CA . VAL B 1 103 ? 13.164 -12.508 -17.359 1 98.38 103 VAL B CA 1
ATOM 2473 C C . VAL B 1 103 ? 12.727 -11.039 -17.312 1 98.38 103 VAL B C 1
ATOM 2475 O O . VAL B 1 103 ? 11.586 -10.719 -17.672 1 98.38 103 VAL B O 1
ATOM 2478 N N . LEU B 1 104 ? 13.617 -10.133 -16.938 1 98.19 104 LEU B N 1
ATOM 2479 C CA . LEU B 1 104 ? 13.305 -8.711 -16.828 1 98.19 104 LEU B CA 1
ATOM 2480 C C . LEU B 1 104 ? 12.961 -8.117 -18.188 1 98.19 104 LEU B C 1
ATOM 2482 O O . LEU B 1 104 ? 12.117 -7.219 -18.281 1 98.19 104 LEU B O 1
ATOM 2486 N N . ALA B 1 105 ? 13.594 -8.641 -19.219 1 97.06 105 ALA B N 1
ATOM 2487 C CA . ALA B 1 105 ? 13.297 -8.18 -20.562 1 97.06 105 ALA B CA 1
ATOM 2488 C C . ALA B 1 105 ? 11.836 -8.438 -20.938 1 97.06 105 ALA B C 1
ATOM 2490 O O . ALA B 1 105 ? 11.219 -7.629 -21.625 1 97.06 105 ALA B O 1
ATOM 2491 N N . THR B 1 106 ? 11.328 -9.539 -20.453 1 97.31 106 THR B N 1
ATOM 2492 C CA . THR B 1 106 ? 9.938 -9.883 -20.719 1 97.31 106 THR B CA 1
ATOM 2493 C C . THR B 1 106 ? 9 -9.141 -19.781 1 97.31 106 THR B C 1
ATOM 2495 O O . THR B 1 106 ? 7.918 -8.711 -20.188 1 97.31 106 THR B O 1
ATOM 2498 N N . VAL B 1 107 ? 9.375 -8.906 -18.562 1 97.88 107 VAL B N 1
ATOM 2499 C CA . VAL B 1 107 ? 8.555 -8.281 -17.531 1 97.88 107 VAL B CA 1
ATOM 2500 C C . VAL B 1 107 ? 8.406 -6.789 -17.828 1 97.88 107 VAL B C 1
ATOM 2502 O O . VAL B 1 107 ? 7.352 -6.203 -17.562 1 97.88 107 VAL B O 1
ATOM 2505 N N . THR B 1 108 ? 9.406 -6.188 -18.406 1 97.31 108 THR B N 1
ATOM 2506 C CA . THR B 1 108 ? 9.508 -4.742 -18.578 1 97.31 108 THR B CA 1
ATOM 2507 C C . THR B 1 108 ? 8.305 -4.215 -19.359 1 97.31 108 THR B C 1
ATOM 2509 O O . THR B 1 108 ? 7.578 -3.34 -18.891 1 97.31 108 THR B O 1
ATOM 2512 N N . PRO B 1 109 ? 7.996 -4.758 -20.5 1 95.94 109 PRO B N 1
ATOM 2513 C CA . PRO B 1 109 ? 6.84 -4.238 -21.234 1 95.94 109 PRO B CA 1
ATOM 2514 C C . PRO B 1 109 ? 5.516 -4.543 -20.547 1 95.94 109 PRO B C 1
ATOM 2516 O O . PRO B 1 109 ? 4.535 -3.814 -20.734 1 95.94 109 PRO B O 1
ATOM 2519 N N . LEU B 1 110 ? 5.438 -5.598 -19.75 1 96.19 110 LEU B N 1
ATOM 2520 C CA . LEU B 1 110 ? 4.215 -5.938 -19.031 1 96.19 110 LEU B CA 1
ATOM 2521 C C . LEU B 1 110 ? 3.945 -4.934 -17.922 1 96.19 110 LEU B C 1
ATOM 2523 O O . LEU B 1 110 ? 2.789 -4.645 -17.609 1 96.19 110 LEU B O 1
ATOM 2527 N N . LEU B 1 111 ? 4.988 -4.395 -17.375 1 95.19 111 LEU B N 1
ATOM 2528 C CA . LEU B 1 111 ? 4.898 -3.451 -16.266 1 95.19 111 LEU B CA 1
ATOM 2529 C C . LEU B 1 111 ? 4.66 -2.033 -16.766 1 95.19 111 LEU B C 1
ATOM 2531 O O . LEU B 1 111 ? 4.051 -1.216 -16.078 1 95.19 111 LEU B O 1
ATOM 2535 N N . ALA B 1 112 ? 5.16 -1.735 -17.938 1 93.88 112 ALA B N 1
ATOM 2536 C CA . ALA B 1 112 ? 5.211 -0.367 -18.438 1 93.88 112 ALA B CA 1
ATOM 2537 C C . ALA B 1 112 ? 3.816 0.253 -18.484 1 93.88 112 ALA B C 1
ATOM 2539 O O . ALA B 1 112 ? 2.887 -0.334 -19.047 1 93.88 112 ALA B O 1
ATOM 2540 N N . GLY B 1 113 ? 3.699 1.416 -17.828 1 91.38 113 GLY B N 1
ATOM 2541 C CA . GLY B 1 113 ? 2.475 2.197 -17.891 1 91.38 113 GLY B CA 1
ATOM 2542 C C . GLY B 1 113 ? 1.398 1.695 -16.938 1 91.38 113 GLY B C 1
ATOM 2543 O O . GLY B 1 113 ? 0.275 2.203 -16.953 1 91.38 113 GLY B O 1
ATOM 2544 N N . THR B 1 114 ? 1.689 0.711 -16.125 1 92.75 114 THR B N 1
ATOM 2545 C CA . THR B 1 114 ? 0.668 0.096 -15.281 1 92.75 114 THR B CA 1
ATOM 2546 C C . THR B 1 114 ? 0.763 0.612 -13.852 1 92.75 114 THR B C 1
ATOM 2548 O O . THR B 1 114 ? 1.715 1.312 -13.5 1 92.75 114 THR B O 1
ATOM 2551 N N . LEU B 1 115 ? -0.299 0.41 -13.148 1 91.25 115 LEU B N 1
ATOM 2552 C CA . LEU B 1 115 ? -0.271 0.457 -11.695 1 91.25 115 LEU B CA 1
ATOM 2553 C C . LEU B 1 115 ? 0.101 -0.903 -11.109 1 91.25 115 LEU B C 1
ATOM 2555 O O . LEU B 1 115 ? -0.611 -1.888 -11.32 1 91.25 115 LEU B O 1
ATOM 2559 N N . VAL B 1 116 ? 1.218 -0.912 -10.406 1 94.5 116 VAL B N 1
ATOM 2560 C CA . VAL B 1 116 ? 1.671 -2.184 -9.859 1 94.5 116 VAL B CA 1
ATOM 2561 C C . VAL B 1 116 ? 0.786 -2.582 -8.68 1 94.5 116 VAL B C 1
ATOM 2563 O O . VAL B 1 116 ? 0.442 -1.742 -7.84 1 94.5 116 VAL B O 1
ATOM 2566 N N . ALA B 1 117 ? 0.384 -3.795 -8.688 1 96.12 117 ALA B N 1
ATOM 2567 C CA . ALA B 1 117 ? -0.521 -4.328 -7.672 1 96.12 117 ALA B CA 1
ATOM 2568 C C . ALA B 1 117 ? -0.008 -5.652 -7.121 1 96.12 117 ALA B C 1
ATOM 2570 O O . ALA B 1 117 ? 0.872 -6.281 -7.715 1 96.12 117 ALA B O 1
ATOM 2571 N N . GLY B 1 118 ? -0.548 -6.051 -5.969 1 96.94 118 GLY B N 1
ATOM 2572 C CA . GLY B 1 118 ? -0.188 -7.312 -5.336 1 96.94 118 GLY B CA 1
ATOM 2573 C C . GLY B 1 118 ? -0.611 -7.391 -3.881 1 96.94 118 GLY B C 1
ATOM 2574 O O . GLY B 1 118 ? -1.468 -6.621 -3.438 1 96.94 118 GLY B O 1
ATOM 2575 N N . HIS B 1 119 ? -0.193 -8.391 -3.213 1 96.88 119 HIS B N 1
ATOM 2576 C CA . HIS B 1 119 ? -0.37 -8.555 -1.776 1 96.88 119 HIS B CA 1
ATOM 2577 C C . HIS B 1 119 ? 0.933 -8.305 -1.026 1 96.88 119 HIS B C 1
ATOM 2579 O O . HIS B 1 119 ? 1.894 -9.062 -1.165 1 96.88 119 HIS B O 1
ATOM 2585 N N . ASN B 1 120 ? 0.914 -7.227 -0.233 1 92.44 120 ASN B N 1
ATOM 2586 C CA . ASN B 1 120 ? 2.168 -6.707 0.304 1 92.44 120 ASN B CA 1
ATOM 2587 C C . ASN B 1 120 ? 3.121 -6.281 -0.809 1 92.44 120 ASN B C 1
ATOM 2589 O O . ASN B 1 120 ? 4.266 -6.73 -0.858 1 92.44 120 ASN B O 1
ATOM 2593 N N . THR B 1 121 ? 2.596 -5.469 -1.65 1 93.62 121 THR B N 1
ATOM 2594 C CA . THR B 1 121 ? 3.164 -5.117 -2.947 1 93.62 121 THR B CA 1
ATOM 2595 C C . THR B 1 121 ? 4.531 -4.465 -2.781 1 93.62 121 THR B C 1
ATOM 2597 O O . THR B 1 121 ? 5.406 -4.613 -3.639 1 93.62 121 THR B O 1
ATOM 2600 N N . SER B 1 122 ? 4.812 -3.771 -1.683 1 88.88 122 SER B N 1
ATOM 2601 C CA . SER B 1 122 ? 6.082 -3.084 -1.468 1 88.88 122 SER B CA 1
ATOM 2602 C C . SER B 1 122 ? 7.242 -4.07 -1.437 1 88.88 122 SER B C 1
ATOM 2604 O O . SER B 1 122 ? 8.352 -3.74 -1.86 1 88.88 122 SER B O 1
ATOM 2606 N N . PHE B 1 123 ? 6.977 -5.207 -0.963 1 91.25 123 PHE B N 1
ATOM 2607 C CA . PHE B 1 123 ? 8 -6.246 -0.917 1 91.25 123 PHE B CA 1
ATOM 2608 C C . PHE B 1 123 ? 8.438 -6.633 -2.324 1 91.25 123 PHE B C 1
ATOM 2610 O O . PHE B 1 123 ? 9.625 -6.543 -2.654 1 91.25 123 PHE B O 1
ATOM 2617 N N . ASP B 1 124 ? 7.488 -6.973 -3.111 1 95.94 124 ASP B N 1
ATOM 2618 C CA . ASP B 1 124 ? 7.777 -7.406 -4.477 1 95.94 124 ASP B CA 1
ATOM 2619 C C . ASP B 1 124 ? 8.406 -6.277 -5.289 1 95.94 124 ASP B C 1
ATOM 2621 O O . ASP B 1 124 ? 9.367 -6.5 -6.031 1 95.94 124 ASP B O 1
ATOM 2625 N N . TRP B 1 125 ? 7.82 -5.117 -5.156 1 93.25 125 TRP B N 1
ATOM 2626 C CA . TRP B 1 125 ? 8.352 -3.973 -5.887 1 93.25 125 TRP B CA 1
ATOM 2627 C C . TRP B 1 125 ? 9.797 -3.689 -5.48 1 93.25 125 TRP B C 1
ATOM 2629 O O . TRP B 1 125 ? 10.641 -3.398 -6.332 1 93.25 125 TRP B O 1
ATOM 2639 N N . GLY B 1 126 ? 10.117 -3.766 -4.199 1 91.12 126 GLY B N 1
ATOM 2640 C CA . GLY B 1 126 ? 11.484 -3.578 -3.732 1 91.12 126 GLY B CA 1
ATOM 2641 C C . GLY B 1 126 ? 12.469 -4.551 -4.359 1 91.12 126 GLY B C 1
ATOM 2642 O O . GLY B 1 126 ? 13.562 -4.16 -4.762 1 91.12 126 GLY B O 1
ATOM 2643 N N . PHE B 1 127 ? 12.086 -5.793 -4.438 1 96.25 127 PHE B N 1
ATOM 2644 C CA . PHE B 1 127 ? 12.938 -6.809 -5.043 1 96.25 127 PHE B CA 1
ATOM 2645 C C . PHE B 1 127 ? 13.117 -6.547 -6.535 1 96.25 127 PHE B C 1
ATOM 2647 O O . PHE B 1 127 ? 14.203 -6.75 -7.082 1 96.25 127 PHE B O 1
ATOM 2654 N N . LEU B 1 128 ? 12.031 -6.125 -7.211 1 96.81 128 LEU B N 1
ATOM 2655 C CA . LEU B 1 128 ? 12.133 -5.816 -8.633 1 96.81 128 LEU B CA 1
ATOM 2656 C C . LEU B 1 128 ? 13.078 -4.648 -8.875 1 96.81 128 LEU B C 1
ATOM 2658 O O . LEU B 1 128 ? 13.93 -4.707 -9.766 1 96.81 128 LEU B O 1
ATOM 2662 N N . VAL B 1 129 ? 12.922 -3.619 -8.094 1 93.38 129 VAL B N 1
ATOM 2663 C CA . VAL B 1 129 ? 13.781 -2.445 -8.227 1 93.38 129 VAL B CA 1
ATOM 2664 C C . VAL B 1 129 ? 15.242 -2.859 -8.094 1 93.38 129 VAL B C 1
ATOM 2666 O O . VAL B 1 129 ? 16.078 -2.486 -8.922 1 93.38 129 VAL B O 1
ATOM 2669 N N . GLU B 1 130 ? 15.547 -3.637 -7.086 1 94.25 130 GLU B N 1
ATOM 2670 C CA . GLU B 1 130 ? 16.906 -4.102 -6.867 1 94.25 130 GLU B CA 1
ATOM 2671 C C . GLU B 1 130 ? 17.391 -4.977 -8.023 1 94.25 130 GLU B C 1
ATOM 2673 O O . GLU B 1 130 ? 18.547 -4.906 -8.422 1 94.25 130 GLU B O 1
ATOM 2678 N N . SER B 1 131 ? 16.531 -5.781 -8.523 1 96.94 131 SER B N 1
ATOM 2679 C CA . SER B 1 131 ? 16.859 -6.645 -9.656 1 96.94 131 SER B CA 1
ATOM 2680 C C . SER B 1 131 ? 17.234 -5.824 -10.883 1 96.94 131 SER B C 1
ATOM 2682 O O . SER B 1 131 ? 18.203 -6.145 -11.578 1 96.94 131 SER B O 1
ATOM 2684 N N . TYR B 1 132 ? 16.438 -4.793 -11.172 1 96.5 132 TYR B N 1
ATOM 2685 C CA . TYR B 1 132 ? 16.75 -3.908 -12.289 1 96.5 132 TYR B CA 1
ATOM 2686 C C . TYR B 1 132 ? 18.094 -3.225 -12.07 1 96.5 132 TYR B C 1
ATOM 2688 O O . TYR B 1 132 ? 18.906 -3.131 -12.992 1 96.5 132 TYR B O 1
ATOM 2696 N N . ARG B 1 133 ? 18.328 -2.799 -10.898 1 94.19 133 ARG B N 1
ATOM 2697 C CA . ARG B 1 133 ? 19.578 -2.137 -10.555 1 94.19 133 ARG B CA 1
ATOM 2698 C C . ARG B 1 133 ? 20.766 -3.064 -10.781 1 94.19 133 ARG B C 1
ATOM 2700 O O . ARG B 1 133 ? 21.734 -2.701 -11.453 1 94.19 133 ARG B O 1
ATOM 2707 N N . ARG B 1 134 ? 20.703 -4.242 -10.305 1 92.56 134 ARG B N 1
ATOM 2708 C CA . ARG B 1 134 ? 21.781 -5.223 -10.398 1 92.56 134 ARG B CA 1
ATOM 2709 C C . ARG B 1 134 ? 22.031 -5.617 -11.852 1 92.56 134 ARG B C 1
ATOM 2711 O O . ARG B 1 134 ? 23.156 -5.945 -12.227 1 92.56 134 ARG B O 1
ATOM 2718 N N . SER B 1 135 ? 20.984 -5.59 -12.586 1 95.69 135 SER B N 1
ATOM 2719 C CA . SER B 1 135 ? 21.094 -5.965 -13.992 1 95.69 135 SER B CA 1
ATOM 2720 C C . SER B 1 135 ? 21.453 -4.766 -14.859 1 95.69 135 SER B C 1
ATOM 2722 O O . SER B 1 135 ? 21.547 -4.883 -16.094 1 95.69 135 SER B O 1
ATOM 2724 N N . GLU B 1 136 ? 21.578 -3.568 -14.242 1 95.25 136 GLU B N 1
ATOM 2725 C CA . GLU B 1 136 ? 21.906 -2.324 -14.93 1 95.25 136 GLU B CA 1
ATOM 2726 C C . GLU B 1 136 ? 20.875 -2.01 -16.016 1 95.25 136 GLU B C 1
ATOM 2728 O O . GLU B 1 136 ? 21.234 -1.652 -17.141 1 95.25 136 GLU B O 1
ATOM 2733 N N . LEU B 1 137 ? 19.703 -2.318 -15.727 1 95.56 137 LEU B N 1
ATOM 2734 C CA . LEU B 1 137 ? 18.562 -1.995 -16.578 1 95.56 137 LEU B CA 1
ATOM 2735 C C . LEU B 1 137 ? 17.75 -0.842 -16 1 95.56 137 LEU B C 1
ATOM 2737 O O . LEU B 1 137 ? 17.656 -0.698 -14.781 1 95.56 137 LEU B O 1
ATOM 2741 N N . ALA B 1 138 ? 17.141 -0.089 -16.891 1 93.88 138 ALA B N 1
ATOM 2742 C CA . ALA B 1 138 ? 16.266 0.991 -16.438 1 93.88 138 ALA B CA 1
ATOM 2743 C C . ALA B 1 138 ? 14.938 0.442 -15.938 1 93.88 138 ALA B C 1
ATOM 2745 O O . ALA B 1 138 ? 14.383 -0.49 -16.516 1 93.88 138 ALA B O 1
ATOM 2746 N N . LEU B 1 139 ? 14.477 1.018 -14.867 1 92.81 139 LEU B N 1
ATOM 2747 C CA . LEU B 1 139 ? 13.148 0.684 -14.367 1 92.81 139 LEU B CA 1
ATOM 2748 C C . LEU B 1 139 ? 12.07 1.131 -15.344 1 92.81 139 LEU B C 1
ATOM 2750 O O . LEU B 1 139 ? 12.141 2.234 -15.891 1 92.81 139 LEU B O 1
ATOM 2754 N N . PRO B 1 140 ? 11.18 0.249 -15.633 1 92.69 140 PRO B N 1
ATOM 2755 C CA . PRO B 1 140 ? 10.07 0.703 -16.484 1 92.69 140 PRO B CA 1
ATOM 2756 C C . PRO B 1 140 ? 9.234 1.792 -15.812 1 92.69 140 PRO B C 1
ATOM 2758 O O . PRO B 1 140 ? 9.156 1.856 -14.586 1 92.69 140 PRO B O 1
ATOM 2761 N N . SER B 1 141 ? 8.625 2.596 -16.688 1 91.5 141 SER B N 1
ATOM 2762 C CA . SER B 1 141 ? 7.738 3.637 -16.172 1 91.5 141 SER B CA 1
ATOM 2763 C C . SER B 1 141 ? 6.418 3.047 -15.695 1 91.5 141 SER B C 1
ATOM 2765 O O . SER B 1 141 ? 5.645 2.504 -16.484 1 91.5 141 SER B O 1
ATOM 2767 N N . VAL B 1 142 ? 6.219 3.064 -14.406 1 90.75 142 VAL B N 1
ATOM 2768 C CA . VAL B 1 142 ? 4.973 2.607 -13.805 1 90.75 142 VAL B CA 1
ATOM 2769 C C . VAL B 1 142 ? 4.32 3.752 -13.031 1 90.75 142 VAL B C 1
ATOM 2771 O O . VAL B 1 142 ? 4.961 4.773 -12.766 1 90.75 142 VAL B O 1
ATOM 2774 N N . ASP B 1 143 ? 3.027 3.613 -12.828 1 85.88 143 ASP B N 1
ATOM 2775 C CA . ASP B 1 143 ? 2.359 4.594 -11.977 1 85.88 143 ASP B CA 1
ATOM 2776 C C . ASP B 1 143 ? 3.02 4.676 -10.609 1 85.88 143 ASP B C 1
ATOM 2778 O O . ASP B 1 143 ? 3.535 3.676 -10.102 1 85.88 143 ASP B O 1
ATOM 2782 N N . TYR B 1 144 ? 3.035 5.84 -10.023 1 79.81 144 TYR B N 1
ATOM 2783 C CA . TYR B 1 144 ? 3.699 6.051 -8.742 1 79.81 144 TYR B CA 1
ATOM 2784 C C . TYR B 1 144 ? 2.924 5.383 -7.609 1 79.81 144 TYR B C 1
ATOM 2786 O O . TYR B 1 144 ? 3.486 5.098 -6.547 1 79.81 144 TYR B O 1
ATOM 2794 N N . HIS B 1 145 ? 1.648 5.055 -7.82 1 82.31 145 HIS B N 1
ATOM 2795 C CA . HIS B 1 145 ? 0.834 4.379 -6.816 1 82.31 145 HIS B CA 1
ATOM 2796 C C . HIS B 1 145 ? 1.024 2.865 -6.883 1 82.31 145 HIS B C 1
ATOM 2798 O O . HIS B 1 145 ? 1.418 2.33 -7.922 1 82.31 145 HIS B O 1
ATOM 2804 N N . ARG B 1 146 ? 0.861 2.293 -5.715 1 89.19 146 ARG B N 1
ATOM 2805 C CA . ARG B 1 146 ? 0.802 0.838 -5.621 1 89.19 146 ARG B CA 1
ATOM 2806 C C . ARG B 1 146 ? -0.547 0.379 -5.078 1 89.19 146 ARG B C 1
ATOM 2808 O O . ARG B 1 146 ? -1.159 1.067 -4.258 1 89.19 146 ARG B O 1
ATOM 2815 N N . LEU B 1 147 ? -1.016 -0.657 -5.688 1 92.56 147 LEU B N 1
ATOM 2816 C CA . LEU B 1 147 ? -2.219 -1.272 -5.137 1 92.56 147 LEU B CA 1
ATOM 2817 C C . LEU B 1 147 ? -1.868 -2.508 -4.316 1 92.56 147 LEU B C 1
ATOM 2819 O O . LEU B 1 147 ? -1.237 -3.438 -4.82 1 92.56 147 LEU B O 1
ATOM 2823 N N . ASP B 1 148 ? -2.254 -2.479 -3.086 1 96.19 148 ASP B N 1
ATOM 2824 C CA . ASP B 1 148 ? -1.96 -3.559 -2.15 1 96.19 148 ASP B CA 1
ATOM 2825 C C . ASP B 1 148 ? -3.244 -4.191 -1.618 1 96.19 148 ASP B C 1
ATOM 2827 O O . ASP B 1 148 ? -4.004 -3.547 -0.889 1 96.19 148 ASP B O 1
ATOM 2831 N N . THR B 1 149 ? -3.424 -5.465 -1.867 1 96.75 149 THR B N 1
ATOM 2832 C CA . THR B 1 149 ? -4.664 -6.133 -1.483 1 96.75 149 THR B CA 1
ATOM 2833 C C . THR B 1 149 ? -4.762 -6.262 0.034 1 96.75 149 THR B C 1
ATOM 2835 O O . THR B 1 149 ? -5.859 -6.34 0.586 1 96.75 149 THR B O 1
ATOM 2838 N N . ALA B 1 150 ? -3.631 -6.305 0.719 1 95 150 ALA B N 1
ATOM 2839 C CA . ALA B 1 150 ? -3.682 -6.293 2.178 1 95 150 ALA B CA 1
ATOM 2840 C C . ALA B 1 150 ? -4.293 -4.996 2.697 1 95 150 ALA B C 1
ATOM 2842 O O . ALA B 1 150 ? -5.109 -5.016 3.623 1 95 150 ALA B O 1
ATOM 2843 N N . SER B 1 151 ? -3.869 -3.863 2.096 1 94.69 151 SER B N 1
ATOM 2844 C CA . SER B 1 151 ? -4.469 -2.58 2.449 1 94.69 151 SER B CA 1
ATOM 2845 C C . SER B 1 151 ? -5.965 -2.57 2.154 1 94.69 151 SER B C 1
ATOM 2847 O O . SER B 1 151 ? -6.762 -2.09 2.965 1 94.69 151 SER B O 1
ATOM 2849 N N . LEU B 1 152 ? -6.277 -3.084 1.023 1 95.06 152 LEU B N 1
ATOM 2850 C CA . LEU B 1 152 ? -7.672 -3.139 0.603 1 95.06 152 LEU B CA 1
ATOM 2851 C C . LEU B 1 152 ? -8.508 -3.957 1.585 1 95.06 152 LEU B C 1
ATOM 2853 O O . LEU B 1 152 ? -9.68 -3.658 1.811 1 95.06 152 LEU B O 1
ATOM 2857 N N . ALA B 1 153 ? -7.883 -4.93 2.205 1 95.12 153 ALA B N 1
ATOM 2858 C CA . ALA B 1 153 ? -8.602 -5.883 3.049 1 95.12 153 ALA B CA 1
ATOM 2859 C C . ALA B 1 153 ? -8.555 -5.457 4.516 1 95.12 153 ALA B C 1
ATOM 2861 O O . ALA B 1 153 ? -9.195 -6.078 5.367 1 95.12 153 ALA B O 1
ATOM 2862 N N . TRP B 1 154 ? -7.875 -4.465 4.871 1 91.56 154 TRP B N 1
ATOM 2863 C CA . TRP B 1 154 ? -7.613 -4.066 6.254 1 91.56 154 TRP B CA 1
ATOM 2864 C C . TRP B 1 154 ? -8.914 -3.898 7.027 1 91.56 154 TRP B C 1
ATOM 2866 O O . TRP B 1 154 ? -9.008 -4.27 8.195 1 91.56 154 TRP B O 1
ATOM 2876 N N . PRO B 1 155 ? -10 -3.354 6.406 1 91.12 155 PRO B N 1
ATOM 2877 C CA . PRO B 1 155 ? -11.25 -3.211 7.16 1 91.12 155 PRO B CA 1
ATOM 2878 C C . PRO B 1 155 ? -11.766 -4.539 7.707 1 91.12 155 PRO B C 1
ATOM 2880 O O . PRO B 1 155 ? -12.43 -4.57 8.742 1 91.12 155 PRO B O 1
ATOM 2883 N N . LEU B 1 156 ? -11.477 -5.629 7.027 1 90.56 156 LEU B N 1
ATOM 2884 C CA . LEU B 1 156 ? -11.891 -6.941 7.516 1 90.56 156 LEU B CA 1
ATOM 2885 C C . LEU B 1 156 ? -11.172 -7.289 8.82 1 90.56 156 LEU B C 1
ATOM 2887 O O . LEU B 1 156 ? -11.742 -7.957 9.68 1 90.56 156 LEU B O 1
ATOM 2891 N N . LEU B 1 157 ? -9.961 -6.867 8.906 1 85.5 157 LEU B N 1
ATOM 2892 C CA . LEU B 1 157 ? -9.203 -7.047 10.141 1 85.5 157 LEU B CA 1
ATOM 2893 C C . LEU B 1 157 ? -9.766 -6.164 11.25 1 85.5 157 LEU B C 1
ATOM 2895 O O . LEU B 1 157 ? -9.953 -6.625 12.383 1 85.5 157 LEU B O 1
ATOM 2899 N N . ALA B 1 158 ? -10.047 -4.902 10.922 1 83 158 ALA B N 1
ATOM 2900 C CA . ALA B 1 158 ? -10.531 -3.914 11.883 1 83 158 ALA B CA 1
ATOM 2901 C C . ALA B 1 158 ? -11.859 -4.355 12.5 1 83 158 ALA B C 1
ATOM 2903 O O . ALA B 1 158 ? -12.109 -4.121 13.688 1 83 158 ALA B O 1
ATOM 2904 N N . THR B 1 159 ? -12.695 -5.023 11.719 1 83 159 THR B N 1
ATOM 2905 C CA . THR B 1 159 ? -14.008 -5.441 12.195 1 83 159 THR B CA 1
ATOM 2906 C C . THR B 1 159 ? -13.938 -6.836 12.812 1 83 159 THR B C 1
ATOM 2908 O O . THR B 1 159 ? -14.938 -7.344 13.328 1 83 159 THR B O 1
ATOM 2911 N N . GLY B 1 160 ? -12.82 -7.488 12.656 1 82.62 160 GLY B N 1
ATOM 2912 C CA . GLY B 1 160 ? -12.648 -8.812 13.234 1 82.62 160 GLY B CA 1
ATOM 2913 C C . GLY B 1 160 ? -13.109 -9.93 12.328 1 82.62 160 GLY B C 1
ATOM 2914 O O . GLY B 1 160 ? -13.203 -11.086 12.75 1 82.62 160 GLY B O 1
ATOM 2915 N N . GLU B 1 161 ? -13.453 -9.625 11.086 1 88.62 161 GLU B N 1
ATOM 2916 C CA . GLU B 1 161 ? -13.891 -10.656 10.148 1 88.62 161 GLU B CA 1
ATOM 2917 C C . GLU B 1 161 ? -12.75 -11.617 9.82 1 88.62 161 GLU B C 1
ATOM 2919 O O . GLU B 1 161 ? -12.992 -12.781 9.484 1 88.62 161 GLU B O 1
ATOM 2924 N N . VAL B 1 162 ? -11.547 -11.117 9.836 1 89.69 162 VAL B N 1
ATOM 2925 C CA . VAL B 1 162 ? -10.359 -11.953 9.68 1 89.69 162 VAL B CA 1
ATOM 2926 C C . VAL B 1 162 ? -9.375 -11.672 10.805 1 89.69 162 VAL B C 1
ATOM 2928 O O . VAL B 1 162 ? -9.383 -10.586 11.391 1 89.69 162 VAL B O 1
ATOM 2931 N N . GLU B 1 163 ? -8.484 -12.633 11.047 1 86.38 163 GLU B N 1
ATOM 2932 C CA . GLU B 1 163 ? -7.527 -12.5 12.141 1 86.38 163 GLU B CA 1
ATOM 2933 C C . GLU B 1 163 ? -6.172 -12.023 11.617 1 86.38 163 GLU B C 1
ATOM 2935 O O . GLU B 1 163 ? -5.312 -11.609 12.398 1 86.38 163 GLU B O 1
ATOM 2940 N N . SER B 1 164 ? -6.031 -12.148 10.32 1 88.12 164 SER B N 1
ATOM 2941 C CA . SER B 1 164 ? -4.785 -11.727 9.688 1 88.12 164 SER B CA 1
ATOM 2942 C C . SER B 1 164 ? -5.023 -11.273 8.25 1 88.12 164 SER B C 1
ATOM 2944 O O . SER B 1 164 ? -6.051 -11.594 7.652 1 88.12 164 SER B O 1
ATOM 2946 N N . LEU B 1 165 ? -4.113 -10.477 7.77 1 91.12 165 LEU B N 1
ATOM 2947 C CA . LEU B 1 165 ? -4.227 -9.969 6.406 1 91.12 165 LEU B CA 1
ATOM 2948 C C . LEU B 1 165 ? -3.396 -10.805 5.441 1 91.12 165 LEU B C 1
ATOM 2950 O O . LEU B 1 165 ? -3.172 -10.398 4.297 1 91.12 165 LEU B O 1
ATOM 2954 N N . SER B 1 166 ? -2.98 -11.984 5.953 1 92.56 166 SER B N 1
ATOM 2955 C CA . SER B 1 166 ? -2.244 -12.859 5.047 1 92.56 166 SER B CA 1
ATOM 2956 C C . SER B 1 166 ? -3.109 -13.289 3.869 1 92.56 166 SER B C 1
ATOM 2958 O O . SER B 1 166 ? -4.336 -13.344 3.979 1 92.56 166 SER B O 1
ATOM 2960 N N . LEU B 1 167 ? -2.451 -13.602 2.811 1 94.88 167 LEU B N 1
ATOM 2961 C CA . LEU B 1 167 ? -3.174 -14.055 1.629 1 94.88 167 LEU B CA 1
ATOM 2962 C C . LEU B 1 167 ? -3.969 -15.32 1.936 1 94.88 167 LEU B C 1
ATOM 2964 O O . LEU B 1 167 ? -5.102 -15.477 1.474 1 94.88 167 LEU B O 1
ATOM 2968 N N . ASN B 1 168 ? -3.367 -16.188 2.709 1 94.56 168 ASN B N 1
ATOM 2969 C CA . ASN B 1 168 ? -4.047 -17.406 3.104 1 94.56 168 ASN B CA 1
ATOM 2970 C C . ASN B 1 168 ? -5.312 -17.125 3.904 1 94.56 168 ASN B C 1
ATOM 2972 O O . ASN B 1 168 ? -6.359 -17.719 3.656 1 94.56 168 ASN B O 1
ATOM 2976 N N . ALA B 1 169 ? -5.238 -16.25 4.836 1 93.94 169 ALA B N 1
ATOM 2977 C CA . ALA B 1 169 ? -6.387 -15.898 5.664 1 93.94 169 ALA B CA 1
ATOM 2978 C C . ALA B 1 169 ? -7.504 -15.281 4.828 1 93.94 169 ALA B C 1
ATOM 2980 O O . ALA B 1 169 ? -8.68 -15.609 5.012 1 93.94 169 ALA B O 1
ATOM 2981 N N . LEU B 1 170 ? -7.109 -14.43 3.928 1 95.94 170 LEU B N 1
ATOM 2982 C CA . LEU B 1 170 ? -8.094 -13.773 3.076 1 95.94 170 LEU B CA 1
ATOM 2983 C C . LEU B 1 170 ? -8.727 -14.766 2.107 1 95.94 170 LEU B C 1
ATOM 2985 O O . LEU B 1 170 ? -9.938 -14.727 1.874 1 95.94 170 LEU B O 1
ATOM 2989 N N . ALA B 1 171 ? -7.895 -15.664 1.534 1 96.75 171 ALA B N 1
ATOM 2990 C CA . ALA B 1 171 ? -8.422 -16.703 0.652 1 96.75 171 ALA B CA 1
ATOM 2991 C C . ALA B 1 171 ? -9.445 -17.578 1.374 1 96.75 171 ALA B C 1
ATOM 2993 O O . ALA B 1 171 ? -10.5 -17.891 0.819 1 96.75 171 ALA B O 1
ATOM 2994 N N . LYS B 1 172 ? -9.148 -17.922 2.533 1 95.69 172 LYS B N 1
ATOM 2995 C CA . LYS B 1 172 ? -10.055 -18.719 3.338 1 95.69 172 LYS B CA 1
ATOM 2996 C C . LYS B 1 172 ? -11.367 -17.984 3.596 1 95.69 172 LYS B C 1
ATOM 2998 O O . LYS B 1 172 ? -12.445 -18.562 3.445 1 95.69 172 LYS B O 1
ATOM 3003 N N . ARG B 1 173 ? -11.289 -16.75 3.957 1 94.06 173 ARG B N 1
ATOM 3004 C CA . ARG B 1 173 ? -12.469 -15.93 4.246 1 94.06 173 ARG B CA 1
ATOM 3005 C C . ARG B 1 173 ? -13.406 -15.883 3.049 1 94.06 173 ARG B C 1
ATOM 3007 O O . ARG B 1 173 ? -14.633 -15.898 3.211 1 94.06 173 ARG B O 1
ATOM 3014 N N . PHE B 1 174 ? -12.844 -15.805 1.869 1 95.31 174 PHE B N 1
ATOM 3015 C CA . PHE B 1 174 ? -13.656 -15.617 0.67 1 95.31 174 PHE B CA 1
ATOM 3016 C C . PHE B 1 174 ? -13.922 -16.953 -0.02 1 95.31 174 PHE B C 1
ATOM 3018 O O . PHE B 1 174 ? -14.5 -16.984 -1.106 1 95.31 174 PHE B O 1
ATOM 3025 N N . GLY B 1 175 ? -13.445 -18 0.546 1 95.38 175 GLY B N 1
ATOM 3026 C CA . GLY B 1 175 ? -13.68 -19.328 -0.008 1 95.38 175 GLY B CA 1
ATOM 3027 C C . GLY B 1 175 ? -12.922 -19.578 -1.295 1 95.38 175 GLY B C 1
ATOM 3028 O O . GLY B 1 175 ? -13.422 -20.25 -2.199 1 95.38 175 GLY B O 1
ATOM 3029 N N . LEU B 1 176 ? -11.789 -19 -1.403 1 95.75 176 LEU B N 1
ATOM 3030 C CA . LEU B 1 176 ? -10.977 -19.156 -2.607 1 95.75 176 LEU B CA 1
ATOM 3031 C C . LEU B 1 176 ? -10.102 -20.391 -2.514 1 95.75 176 LEU B C 1
ATOM 3033 O O . LEU B 1 176 ? -9.5 -20.656 -1.471 1 95.75 176 LEU B O 1
ATOM 3037 N N . HIS B 1 177 ? -10.031 -21.156 -3.559 1 90.56 177 HIS B N 1
ATOM 3038 C CA . HIS B 1 177 ? -9.203 -22.344 -3.646 1 90.56 177 HIS B CA 1
ATOM 3039 C C . HIS B 1 177 ? -7.746 -21.984 -3.928 1 90.56 177 HIS B C 1
ATOM 3041 O O . HIS B 1 177 ? -7.461 -21.219 -4.855 1 90.56 177 HIS B O 1
ATOM 3047 N N . ARG B 1 178 ? -6.855 -22.469 -3.053 1 89.19 178 ARG B N 1
ATOM 3048 C CA . ARG B 1 178 ? -5.422 -22.203 -3.184 1 89.19 178 ARG B CA 1
ATOM 3049 C C . ARG B 1 178 ? -4.637 -23.516 -3.234 1 89.19 178 ARG B C 1
ATOM 3051 O O . ARG B 1 178 ? -4 -23.891 -2.248 1 89.19 178 ARG B O 1
ATOM 3058 N N . PRO B 1 179 ? -4.535 -24.188 -4.355 1 84.19 179 PRO B N 1
ATOM 3059 C CA . PRO B 1 179 ? -3.906 -25.516 -4.406 1 84.19 179 PRO B CA 1
ATOM 3060 C C . PRO B 1 179 ? -2.383 -25.438 -4.32 1 84.19 179 PRO B C 1
ATOM 3062 O O . PRO B 1 179 ? -1.746 -26.375 -3.816 1 84.19 179 PRO B O 1
ATOM 3065 N N . THR B 1 180 ? -1.782 -24.406 -4.828 1 88.25 180 THR B N 1
ATOM 3066 C CA . THR B 1 180 ? -0.327 -24.328 -4.867 1 88.25 180 THR B CA 1
ATOM 3067 C C . THR B 1 180 ? 0.154 -23.016 -4.262 1 88.25 180 THR B C 1
ATOM 3069 O O . THR B 1 180 ? 0.808 -22.219 -4.938 1 88.25 180 THR B O 1
ATOM 3072 N N . PRO B 1 181 ? -0.105 -22.938 -2.912 1 86.06 181 PRO B N 1
ATOM 3073 C CA . PRO B 1 181 ? 0.412 -21.719 -2.283 1 86.06 181 PRO B CA 1
ATOM 3074 C C . PRO B 1 181 ? 1.934 -21.625 -2.361 1 86.06 181 PRO B C 1
ATOM 3076 O O . PRO B 1 181 ? 2.621 -22.641 -2.467 1 86.06 181 PRO B O 1
ATOM 3079 N N . HIS B 1 182 ? 2.404 -20.438 -2.488 1 88.25 182 HIS B N 1
ATOM 3080 C CA . HIS B 1 182 ? 3.822 -20.109 -2.49 1 88.25 182 HIS B CA 1
ATOM 3081 C C . HIS B 1 182 ? 4.441 -20.328 -3.865 1 88.25 182 HIS B C 1
ATOM 3083 O O . HIS B 1 182 ? 5.668 -20.344 -4.004 1 88.25 182 HIS B O 1
ATOM 3089 N N . ARG B 1 183 ? 3.654 -20.609 -4.805 1 93.69 183 ARG B N 1
ATOM 3090 C CA . ARG B 1 183 ? 4.035 -20.375 -6.191 1 93.69 183 ARG B CA 1
ATOM 3091 C C . ARG B 1 183 ? 3.639 -18.969 -6.633 1 93.69 183 ARG B C 1
ATOM 3093 O O . ARG B 1 183 ? 2.541 -18.5 -6.324 1 93.69 183 ARG B O 1
ATOM 3100 N N . ALA B 1 184 ? 4.484 -18.328 -7.312 1 96.75 184 ALA B N 1
ATOM 3101 C CA . ALA B 1 184 ? 4.305 -16.906 -7.602 1 96.75 184 ALA B CA 1
ATOM 3102 C C . ALA B 1 184 ? 3.012 -16.656 -8.375 1 96.75 184 ALA B C 1
ATOM 3104 O O . ALA B 1 184 ? 2.223 -15.789 -8.008 1 96.75 184 ALA B O 1
ATOM 3105 N N . MET B 1 185 ? 2.756 -17.469 -9.391 1 97.19 185 MET B N 1
ATOM 3106 C CA . MET B 1 185 ? 1.562 -17.25 -10.203 1 97.19 185 MET B CA 1
ATOM 3107 C C . MET B 1 185 ? 0.3 -17.562 -9.406 1 97.19 185 MET B C 1
ATOM 3109 O O . MET B 1 185 ? -0.69 -16.844 -9.492 1 97.19 185 MET B O 1
ATOM 3113 N N . ALA B 1 186 ? 0.33 -18.656 -8.664 1 96.81 186 ALA B N 1
ATOM 3114 C CA . ALA B 1 186 ? -0.814 -19.016 -7.824 1 96.81 186 ALA B CA 1
ATOM 3115 C C . ALA B 1 186 ? -1.135 -17.891 -6.84 1 96.81 186 ALA B C 1
ATOM 3117 O O . ALA B 1 186 ? -2.301 -17.531 -6.648 1 96.81 186 ALA B O 1
ATOM 3118 N N . ASP B 1 187 ? -0.131 -17.344 -6.242 1 97.69 187 ASP B N 1
ATOM 3119 C CA . ASP B 1 187 ? -0.327 -16.281 -5.254 1 97.69 187 ASP B CA 1
ATOM 3120 C C . ASP B 1 187 ? -0.786 -14.992 -5.918 1 97.69 187 ASP B C 1
ATOM 3122 O O . ASP B 1 187 ? -1.613 -14.266 -5.367 1 97.69 187 ASP B O 1
ATOM 3126 N N . ALA B 1 188 ? -0.221 -14.656 -7.094 1 97.94 188 ALA B N 1
ATOM 3127 C CA . ALA B 1 188 ? -0.68 -13.484 -7.84 1 97.94 188 ALA B CA 1
ATOM 3128 C C . ALA B 1 188 ? -2.156 -13.609 -8.203 1 97.94 188 ALA B C 1
ATOM 3130 O O . ALA B 1 188 ? -2.922 -12.656 -8.047 1 97.94 188 ALA B O 1
ATOM 3131 N N . ARG B 1 189 ? -2.543 -14.773 -8.664 1 97.62 189 ARG B N 1
ATOM 3132 C CA . ARG B 1 189 ? -3.938 -15.016 -9.023 1 97.62 189 ARG B CA 1
ATOM 3133 C C . ARG B 1 189 ? -4.844 -14.922 -7.805 1 97.62 189 ARG B C 1
ATOM 3135 O O . ARG B 1 189 ? -5.949 -14.383 -7.887 1 97.62 189 ARG B O 1
ATOM 3142 N N . CYS B 1 190 ? -4.355 -15.461 -6.734 1 97.88 190 CYS B N 1
ATOM 3143 C CA . CYS B 1 190 ? -5.129 -15.375 -5.5 1 97.88 190 CYS B CA 1
ATOM 3144 C C . CYS B 1 190 ? -5.324 -13.922 -5.086 1 97.88 190 CYS B C 1
ATOM 3146 O O . CYS B 1 190 ? -6.426 -13.523 -4.688 1 97.88 190 CYS B O 1
ATOM 3148 N N . ALA B 1 191 ? -4.273 -13.125 -5.172 1 97.81 191 ALA B N 1
ATOM 3149 C CA . ALA B 1 191 ? -4.367 -11.703 -4.848 1 97.81 191 ALA B CA 1
ATOM 3150 C C . ALA B 1 191 ? -5.395 -11.008 -5.73 1 97.81 191 ALA B C 1
ATOM 3152 O O . ALA B 1 191 ? -6.18 -10.18 -5.254 1 97.81 191 ALA B O 1
ATOM 3153 N N . LEU B 1 192 ? -5.383 -11.328 -6.996 1 97.19 192 LEU B N 1
ATOM 3154 C CA . LEU B 1 192 ? -6.352 -10.766 -7.926 1 97.19 192 LEU B CA 1
ATOM 3155 C C . LEU B 1 192 ? -7.773 -11.141 -7.52 1 97.19 192 LEU B C 1
ATOM 3157 O O . LEU B 1 192 ? -8.672 -10.289 -7.523 1 97.19 192 LEU B O 1
ATOM 3161 N N . GLU B 1 193 ? -7.953 -12.414 -7.191 1 97.69 193 GLU B N 1
ATOM 3162 C CA . GLU B 1 193 ? -9.281 -12.859 -6.785 1 97.69 193 GLU B CA 1
ATOM 3163 C C . GLU B 1 193 ? -9.734 -12.156 -5.508 1 97.69 193 GLU B C 1
ATOM 3165 O O . GLU B 1 193 ? -10.906 -11.789 -5.375 1 97.69 193 GLU B O 1
ATOM 3170 N N . VAL B 1 194 ? -8.852 -11.992 -4.594 1 97.06 194 VAL B N 1
ATOM 3171 C CA . VAL B 1 194 ? -9.148 -11.242 -3.375 1 97.06 194 VAL B CA 1
ATOM 3172 C C . VAL B 1 194 ? -9.578 -9.82 -3.732 1 97.06 194 VAL B C 1
ATOM 3174 O O . VAL B 1 194 ? -10.57 -9.312 -3.207 1 97.06 194 VAL B O 1
ATOM 3177 N N . ALA B 1 195 ? -8.82 -9.164 -4.613 1 96.06 195 ALA B N 1
ATOM 3178 C CA . ALA B 1 195 ? -9.156 -7.816 -5.066 1 96.06 195 ALA B CA 1
ATOM 3179 C C . ALA B 1 195 ? -10.555 -7.773 -5.664 1 96.06 195 ALA B C 1
ATOM 3181 O O . ALA B 1 195 ? -11.328 -6.848 -5.395 1 96.06 195 ALA B O 1
ATOM 3182 N N . ARG B 1 196 ? -10.875 -8.797 -6.449 1 95.5 196 ARG B N 1
ATOM 3183 C CA . ARG B 1 196 ? -12.195 -8.875 -7.066 1 95.5 196 ARG B CA 1
ATOM 3184 C C . ARG B 1 196 ? -13.289 -8.945 -6.004 1 95.5 196 ARG B C 1
ATOM 3186 O O . ARG B 1 196 ? -14.281 -8.227 -6.082 1 95.5 196 ARG B O 1
ATOM 3193 N N . CYS B 1 197 ? -13.094 -9.797 -5.039 1 95.62 197 CYS B N 1
ATOM 3194 C CA . CYS B 1 197 ? -14.07 -9.969 -3.967 1 95.62 197 CYS B CA 1
ATOM 3195 C C . CYS B 1 197 ? -14.258 -8.664 -3.195 1 95.62 197 CYS B C 1
ATOM 3197 O O . CYS B 1 197 ? -15.391 -8.266 -2.926 1 95.62 197 CYS B O 1
ATOM 3199 N N . LEU B 1 198 ? -13.211 -8.031 -2.895 1 95.25 198 LEU B N 1
ATOM 3200 C CA . LEU B 1 198 ? -13.266 -6.812 -2.098 1 95.25 198 LEU B CA 1
ATOM 3201 C C . LEU B 1 198 ? -13.867 -5.664 -2.9 1 95.25 198 LEU B C 1
ATOM 3203 O O . LEU B 1 198 ? -14.57 -4.816 -2.35 1 95.25 198 LEU B O 1
ATOM 3207 N N . ALA B 1 199 ? -13.539 -5.617 -4.16 1 93.19 199 ALA B N 1
ATOM 3208 C CA . ALA B 1 199 ? -14.133 -4.605 -5.031 1 93.19 199 ALA B CA 1
ATOM 3209 C C . ALA B 1 199 ? -15.656 -4.742 -5.074 1 93.19 199 ALA B C 1
ATOM 3211 O O . ALA B 1 199 ? -16.375 -3.742 -5.008 1 93.19 199 ALA B O 1
ATOM 3212 N N . VAL B 1 200 ? -16.125 -5.941 -5.195 1 93.5 200 VAL B N 1
ATOM 3213 C CA . VAL B 1 200 ? -17.562 -6.203 -5.219 1 93.5 200 VAL B CA 1
ATOM 3214 C C . VAL B 1 200 ? -18.188 -5.758 -3.9 1 93.5 200 VAL B C 1
ATOM 3216 O O . VAL B 1 200 ? -19.234 -5.098 -3.893 1 93.5 200 VAL B O 1
ATOM 3219 N N . ARG B 1 201 ? -17.594 -6.105 -2.854 1 93.06 201 ARG B N 1
ATOM 3220 C CA . ARG B 1 201 ? -18.094 -5.734 -1.536 1 93.06 201 ARG B CA 1
ATOM 3221 C C . ARG B 1 201 ? -18.156 -4.219 -1.381 1 93.06 201 ARG B C 1
ATOM 3223 O O . ARG B 1 201 ? -19.125 -3.684 -0.834 1 93.06 201 ARG B O 1
ATOM 3230 N N . MET B 1 202 ? -17.094 -3.568 -1.759 1 93 202 MET B N 1
ATOM 3231 C CA . MET B 1 202 ? -17.062 -2.111 -1.69 1 93 202 MET B CA 1
ATOM 3232 C C . MET B 1 202 ? -18.203 -1.502 -2.506 1 93 202 MET B C 1
ATOM 3234 O O . MET B 1 202 ? -18.844 -0.55 -2.064 1 93 202 MET B O 1
ATOM 3238 N N . ALA B 1 203 ? -18.391 -2.062 -3.66 1 91 203 ALA B N 1
ATOM 3239 C CA . ALA B 1 203 ? -19.469 -1.585 -4.52 1 91 203 ALA B CA 1
ATOM 3240 C C . ALA B 1 203 ? -20.828 -1.752 -3.842 1 91 203 ALA B C 1
ATOM 3242 O O . ALA B 1 203 ? -21.688 -0.871 -3.93 1 91 203 ALA B O 1
ATOM 3243 N N . ARG B 1 204 ? -20.984 -2.848 -3.219 1 91.69 204 ARG B N 1
ATOM 3244 C CA . ARG B 1 204 ? -22.234 -3.096 -2.492 1 91.69 204 ARG B CA 1
ATOM 3245 C C . ARG B 1 204 ? -22.422 -2.08 -1.373 1 91.69 204 ARG B C 1
ATOM 3247 O O . ARG B 1 204 ? -23.531 -1.609 -1.138 1 91.69 204 ARG B O 1
ATOM 3254 N N . GLY B 1 205 ? -21.375 -1.848 -0.674 1 91.88 205 GLY B N 1
ATOM 3255 C CA . GLY B 1 205 ? -21.438 -0.823 0.355 1 91.88 205 GLY B CA 1
ATOM 3256 C C . GLY B 1 205 ? -21.828 0.541 -0.186 1 91.88 205 GLY B C 1
ATOM 3257 O O . GLY B 1 205 ? -22.609 1.261 0.436 1 91.88 205 GLY B O 1
ATOM 3258 N N . GLY B 1 206 ? -21.219 0.924 -1.298 1 88.81 206 GLY B N 1
ATOM 3259 C CA . GLY B 1 206 ? -21.594 2.174 -1.946 1 88.81 206 GLY B CA 1
ATOM 3260 C C . GLY B 1 206 ? -23.062 2.242 -2.328 1 88.81 206 GLY B C 1
ATOM 3261 O O . GLY B 1 206 ? -23.688 3.291 -2.193 1 88.81 206 GLY B O 1
ATOM 3262 N N . HIS B 1 207 ? -23.562 1.144 -2.838 1 88.12 207 HIS B N 1
ATOM 3263 C CA . HIS B 1 207 ? -24.969 1.065 -3.182 1 88.12 207 HIS B CA 1
ATOM 3264 C C . HIS B 1 207 ? -25.859 1.278 -1.953 1 88.12 207 HIS B C 1
ATOM 3266 O O . HIS B 1 207 ? -26.844 2.012 -2.012 1 88.12 207 HIS B O 1
ATOM 3272 N N . MET B 1 208 ? -25.5 0.664 -0.94 1 87.75 208 MET B N 1
ATOM 3273 C CA . MET B 1 208 ? -26.25 0.82 0.305 1 87.75 208 MET B CA 1
ATOM 3274 C C . MET B 1 208 ? -26.234 2.275 0.761 1 87.75 208 MET B C 1
ATOM 3276 O O . MET B 1 208 ? -27.266 2.787 1.226 1 87.75 208 MET B O 1
ATOM 3280 N N . GLU B 1 209 ? -25.125 2.941 0.69 1 87.31 209 GLU B N 1
ATOM 3281 C CA . GLU B 1 209 ? -25.016 4.352 1.056 1 87.31 209 GLU B CA 1
ATOM 3282 C C . GLU B 1 209 ? -26 5.203 0.247 1 87.31 209 GLU B C 1
ATOM 3284 O O . GLU B 1 209 ? -26.656 6.09 0.794 1 87.31 209 GLU B O 1
ATOM 3289 N N . ARG B 1 210 ? -26.031 4.895 -0.994 1 85.44 210 ARG B N 1
ATOM 3290 C CA . ARG B 1 210 ? -26.922 5.645 -1.878 1 85.44 210 ARG B CA 1
ATOM 3291 C C . ARG B 1 210 ? -28.375 5.418 -1.504 1 85.44 210 ARG B C 1
ATOM 3293 O O . ARG B 1 210 ? -29.172 6.355 -1.512 1 85.44 210 ARG B O 1
ATOM 3300 N N . LEU B 1 211 ? -28.719 4.207 -1.191 1 86.06 211 LEU B N 1
ATOM 3301 C CA . LEU B 1 211 ? -30.078 3.869 -0.798 1 86.06 211 LEU B CA 1
ATOM 3302 C C . LEU B 1 211 ? -30.453 4.57 0.502 1 86.06 211 LEU B C 1
ATOM 3304 O O . LEU B 1 211 ? -31.578 5.07 0.639 1 86.06 211 LEU B O 1
ATOM 3308 N N . MET B 1 212 ? -29.547 4.641 1.4 1 86.44 212 MET B N 1
ATOM 3309 C CA . MET B 1 212 ? -29.797 5.277 2.689 1 86.44 212 MET B CA 1
ATOM 3310 C C . MET B 1 212 ? -29.953 6.785 2.531 1 86.44 212 MET B C 1
ATOM 3312 O O . MET B 1 212 ? -30.734 7.414 3.248 1 86.44 212 MET B O 1
ATOM 3316 N N . GLU B 1 213 ? -29.141 7.395 1.706 1 83.88 213 GLU B N 1
ATOM 3317 C CA . GLU B 1 213 ? -29.234 8.828 1.438 1 83.88 213 GLU B CA 1
ATOM 3318 C C . GLU B 1 213 ? -30.578 9.18 0.785 1 83.88 213 GLU B C 1
ATOM 3320 O O . GLU B 1 213 ? -31.156 10.219 1.083 1 83.88 213 GLU B O 1
ATOM 3325 N N . GLU B 1 214 ? -31 8.391 -0.123 1 83.75 214 GLU B N 1
ATOM 3326 C CA . GLU B 1 214 ? -32.281 8.609 -0.809 1 83.75 214 GLU B CA 1
ATOM 3327 C C . GLU B 1 214 ? -33.469 8.422 0.142 1 83.75 214 GLU B C 1
ATOM 3329 O O . GLU B 1 214 ? -34.469 9.125 0.037 1 83.75 214 GLU B O 1
ATOM 3334 N N . SER B 1 215 ? -33.344 7.465 0.983 1 77 215 SER B N 1
ATOM 3335 C CA . SER B 1 215 ? -34.438 7.223 1.934 1 77 215 SER B CA 1
ATOM 3336 C C . SER B 1 215 ? -34.469 8.289 3.023 1 77 215 SER B C 1
ATOM 3338 O O . SER B 1 215 ? -35.531 8.57 3.596 1 77 215 SER B O 1
ATOM 3340 N N . GLY B 1 216 ? -33.406 8.68 3.57 1 63.38 216 GLY B N 1
ATOM 3341 C CA . GLY B 1 216 ? -33.406 9.734 4.574 1 63.38 216 GLY B CA 1
ATOM 3342 C C . GLY B 1 216 ? -33.781 11.094 4.016 1 63.38 216 GLY B C 1
ATOM 3343 O O . GLY B 1 216 ? -34.062 12.023 4.773 1 63.38 216 GLY B O 1
ATOM 3344 N N . GLY B 1 217 ? -33.531 11.562 2.832 1 52.91 217 GLY B N 1
ATOM 3345 C CA . GLY B 1 217 ? -34.062 12.766 2.215 1 52.91 217 GLY B CA 1
ATOM 3346 C C . GLY B 1 217 ? -35.594 12.758 2.094 1 52.91 217 GLY B C 1
ATOM 3347 O O . GLY B 1 217 ? -36.188 13.758 1.715 1 52.91 217 GLY B O 1
ATOM 3348 N N . VAL B 1 218 ? -36.281 11.711 2.055 1 43.25 218 VAL B N 1
ATOM 3349 C CA . VAL B 1 218 ? -37.75 11.695 2.016 1 43.25 218 VAL B CA 1
ATOM 3350 C C . VAL B 1 218 ? -38.312 11.93 3.418 1 43.25 218 VAL B C 1
ATOM 3352 O O . VAL B 1 218 ? -39.5 11.922 3.619 1 43.25 218 VAL B O 1
ATOM 3355 N N . SER B 1 219 ? -37.531 11.938 4.488 1 36.38 219 SER B N 1
ATOM 3356 C CA . SER B 1 219 ? -38.375 12.508 5.531 1 36.38 219 SER B CA 1
ATOM 3357 C C . SER B 1 219 ? -38.531 14.016 5.367 1 36.38 219 SER B C 1
ATOM 3359 O O . SER B 1 219 ? -37.594 14.695 4.977 1 36.38 219 SER B O 1
#

Sequence (438 aa):
MLLAHPASDTTPVSALRPPLFPGIPPHLRTLCFVDLETTGLDASRHEVLEVAVLRVDARSLKVLAEYEARVKPTRLADAHPEALAVCGYSDEEWRDALPLQEVLATVTPLLAGTLVAGHNTSFDWGFLVESYRRSELALPSVDYHRLDTASLAWPLLATGEVESLSLNALAKRFGLHRPTPHRAMADARCALEVARCLAVRMARGGHMERLMEESGGVSMLLAHPASDTTPVSALRPPLFPGIPPHLRTLCFVDLETTGLDASRHEVLEVAVLRVDARSLKVLAEYEARVKPTRLADAHPEALAVCGYSDEEWRDALPLQEVLATVTPLLAGTLVAGHNTSFDWGFLVESYRRSELALPSVDYHRLDTASLAWPLLATGEVESLSLNALAKRFGLHRPTPHRAMADARCALEVARCLAVRMARGGHMERLMEESGGVS

Foldseek 3Di:
DPPDDDDPPPPPPPPPPDPCPDPPDLVFAKEKQKFFQWLDQDLLQIATFKIKIFIAGPVVRHTDDIDIFGEDDDCNVSGDPVSCVLQVDDCVVCVVGYHLVVVCVVVQVSQARHAYEYAVRCRRVSNVVSSCVVVVHDHHDHDPDHHHLLVLCVVCCVVPVFVDSDLVRLCVSVVHDQPNPNHTNSRSVSSSVSVVVSVVVVVVVVVVVVVVVVVVVVD/DPPDPDDPPPPPPPPPDDPPPDPPPQFEFKEKQKFFQWLDQDLLQIATFKIKIFIAGNVVRHTDDIDIFGEDDDCNVSGDPVSCVLLVDDCVVCVVGYHLVVVCVVVQVSQARYAYEYAVRCRRVSNVVSSCVVVVHDHHDHDPDHHHLLVLCVVCCVVPVFVDSDLVRLCVSVVHDQPNPNHTNSRSVSSSVSVVVSVVVVVVVVVVVVVVVVVVVVD